Protein AF-A0A812YTR6-F1 (afdb_monomer)

Radius of gyration: 28.52 Å; Cα contacts (8 Å, |Δi|>4): 758; chains: 1; bounding box: 70×71×91 Å

Sequence (539 aa):
MTAQAHQAGKAELQISKEIRHFAQCSLAFTKTEGLKVLSIVESAKVLLREVFASLLAGPQDYQPVLFQYSADTTPVANRKHVSLKAGSFSVRRSGTSTDEFLVQQVFMTTWTDSGQLRHGLTFSDPTPLRHAKKMSSLTAVAMHCPGISISAPQRDRVQIRHQVHDRAVGHRLVGALSGFWSMRGQKPELGATQSEATGSSLYDWHSYVACASHDAHNALKWAHQTLFADTELLEGVYIAVSAIRSSYYTCADALGSWLVQSVQPGLASTLPPEDDLFALWCCLGVEPELARKVAEMRLFWRDGRLLILQEFFHTADFLETVSTCLLALWRFPSFATSRWCTVGASCRALAAGLLSGYDGLLEYMRNKGLLGDYLWNGFKRLTARAVEFVFVVGPTAYLPEGFLAHLLQDARIALQCQKLKGDIDMEYGFLEHLPEQVWALLAERLALSAEALRSKVIAGATVSRAFLEWKVLQVASALPWSLCRGDVRANIQQLSDRRGAPAEPIARKIYHLAKGGVNMVIAEGCDFVRPVFLDELLY

Structure (mmCIF, N/CA/C/O backbone):
data_AF-A0A812YTR6-F1
#
_entry.id   AF-A0A812YTR6-F1
#
loop_
_atom_site.group_PDB
_atom_site.id
_atom_site.type_symbol
_atom_site.label_atom_id
_atom_site.label_alt_id
_atom_site.label_comp_id
_atom_site.label_asym_id
_atom_site.label_entity_id
_atom_site.label_seq_id
_atom_site.pdbx_PDB_ins_code
_atom_site.Cartn_x
_atom_site.Cartn_y
_atom_site.Cartn_z
_atom_site.occupancy
_atom_site.B_iso_or_equiv
_atom_site.auth_seq_id
_atom_site.auth_comp_id
_atom_site.auth_asym_id
_atom_site.auth_atom_id
_atom_site.pdbx_PDB_model_num
ATOM 1 N N . MET A 1 1 ? 46.873 7.714 4.426 1.00 51.62 1 MET A N 1
ATOM 2 C CA . MET A 1 1 ? 45.531 8.312 4.231 1.00 51.62 1 MET A CA 1
ATOM 3 C C . MET A 1 1 ? 45.458 9.581 5.066 1.00 51.62 1 MET A C 1
ATOM 5 O O . MET A 1 1 ? 45.734 9.517 6.255 1.00 51.62 1 MET A O 1
ATOM 9 N N . THR A 1 2 ? 45.231 10.735 4.441 1.00 57.50 2 THR A N 1
ATOM 10 C CA . THR A 1 2 ? 45.374 12.068 5.058 1.00 57.50 2 THR A CA 1
ATOM 11 C C . THR A 1 2 ? 44.152 12.451 5.903 1.00 57.50 2 THR A C 1
ATOM 13 O O . THR A 1 2 ? 43.042 11.991 5.643 1.00 57.50 2 THR A O 1
ATOM 16 N N . ALA A 1 3 ? 44.332 13.327 6.900 1.00 56.41 3 ALA A N 1
ATOM 17 C CA . ALA A 1 3 ? 43.251 13.831 7.760 1.00 56.41 3 ALA A CA 1
ATOM 18 C C . ALA A 1 3 ? 42.068 14.431 6.966 1.00 56.41 3 ALA A C 1
ATOM 20 O O . ALA A 1 3 ? 40.919 14.294 7.378 1.00 56.41 3 ALA A O 1
ATOM 21 N N . GLN A 1 4 ? 42.334 14.995 5.782 1.00 44.41 4 GLN A N 1
ATOM 22 C CA . GLN A 1 4 ? 41.319 15.484 4.842 1.00 44.41 4 GLN A CA 1
ATOM 23 C C . GLN A 1 4 ? 40.407 14.377 4.294 1.00 44.41 4 GLN A C 1
ATOM 25 O O . GLN A 1 4 ? 39.201 14.584 4.208 1.00 44.41 4 GLN A O 1
ATOM 30 N N . ALA A 1 5 ? 40.937 13.188 3.985 1.00 42.56 5 ALA A N 1
ATOM 31 C CA . ALA A 1 5 ? 40.122 12.061 3.524 1.00 42.56 5 ALA A CA 1
ATOM 32 C C . ALA A 1 5 ? 39.193 11.547 4.638 1.00 42.56 5 ALA A C 1
ATOM 34 O O . ALA A 1 5 ? 38.044 11.186 4.390 1.00 42.56 5 ALA A O 1
ATOM 35 N N . HIS A 1 6 ? 39.661 11.580 5.891 1.00 47.47 6 HIS A N 1
ATOM 36 C CA . HIS A 1 6 ? 38.833 11.211 7.038 1.00 47.47 6 HIS A CA 1
ATOM 37 C C . HIS A 1 6 ? 37.725 12.242 7.314 1.00 47.47 6 HIS A C 1
ATOM 39 O O . HIS A 1 6 ? 36.600 11.873 7.658 1.00 47.47 6 HIS A O 1
ATOM 45 N N . GLN A 1 7 ? 38.024 13.530 7.137 1.00 48.81 7 GLN A N 1
ATOM 46 C CA . GLN A 1 7 ? 37.072 14.623 7.324 1.00 48.81 7 GLN A CA 1
ATOM 47 C C . GLN A 1 7 ? 36.015 14.659 6.206 1.00 48.81 7 GLN A C 1
ATOM 49 O O . GLN A 1 7 ? 34.834 14.839 6.499 1.00 48.81 7 GLN A O 1
ATOM 54 N N . ALA A 1 8 ? 36.415 14.380 4.959 1.00 55.00 8 ALA A N 1
ATOM 55 C CA . ALA A 1 8 ? 35.510 14.203 3.824 1.00 55.00 8 ALA A CA 1
ATOM 56 C C . ALA A 1 8 ? 34.553 13.016 4.035 1.00 55.00 8 ALA A C 1
ATOM 58 O O . ALA A 1 8 ? 33.343 13.183 3.911 1.00 55.00 8 ALA A O 1
ATOM 59 N N . GLY A 1 9 ? 35.067 11.861 4.477 1.00 54.12 9 GLY A N 1
ATOM 60 C CA . GLY A 1 9 ? 34.230 10.693 4.773 1.00 54.12 9 GLY A CA 1
ATOM 61 C C . GLY A 1 9 ? 33.219 10.933 5.904 1.00 54.12 9 GLY A C 1
ATOM 62 O O . GLY A 1 9 ? 32.091 10.454 5.837 1.00 54.12 9 GLY A O 1
ATOM 63 N N . LYS A 1 10 ? 33.571 11.724 6.931 1.00 63.47 10 LYS A N 1
ATOM 64 C CA . LYS A 1 10 ? 32.617 12.128 7.986 1.00 63.47 10 LYS A CA 1
ATOM 65 C C . LYS A 1 10 ? 31.527 13.067 7.461 1.00 63.47 10 LYS A C 1
ATOM 67 O O . LYS A 1 10 ? 30.373 12.925 7.860 1.00 63.47 10 LYS A O 1
ATOM 72 N N . ALA A 1 11 ? 31.881 14.008 6.586 1.00 66.06 11 ALA A N 1
ATOM 73 C CA . ALA A 1 11 ? 30.928 14.937 5.982 1.00 66.06 11 ALA A CA 1
ATOM 74 C C . ALA A 1 11 ? 29.935 14.214 5.056 1.00 66.06 11 ALA A C 1
ATOM 76 O O . ALA A 1 11 ? 28.735 14.460 5.137 1.00 66.06 11 ALA A O 1
ATOM 77 N N . GLU A 1 12 ? 30.410 13.264 4.251 1.00 65.25 12 GLU A N 1
ATOM 78 C CA . GLU A 1 12 ? 29.573 12.441 3.370 1.00 65.25 12 GLU A CA 1
ATOM 79 C C . GLU A 1 12 ? 28.560 11.600 4.162 1.00 65.25 12 GLU A C 1
ATOM 81 O O . GLU A 1 12 ? 27.368 11.577 3.849 1.00 65.25 12 GLU A O 1
ATOM 86 N N . LEU A 1 13 ? 29.005 10.979 5.259 1.00 69.19 13 LEU A N 1
ATOM 87 C CA . LEU A 1 13 ? 28.150 10.170 6.128 1.00 69.19 13 LEU A CA 1
ATOM 88 C C . LEU A 1 13 ? 27.081 11.016 6.838 1.00 69.19 13 LEU A C 1
ATOM 90 O O . LEU A 1 13 ? 25.954 10.558 7.036 1.00 69.19 13 LEU A O 1
ATOM 94 N N . GLN A 1 14 ? 27.420 12.256 7.197 1.00 73.94 14 GLN A N 1
ATOM 95 C CA . GLN A 1 14 ? 26.482 13.214 7.778 1.00 73.94 14 GLN A CA 1
ATOM 96 C C . GLN A 1 14 ? 25.450 13.689 6.748 1.00 73.94 14 GLN A C 1
ATOM 98 O O . GLN A 1 14 ? 24.257 13.666 7.040 1.00 73.94 14 GLN A O 1
ATOM 103 N N . ILE A 1 15 ? 25.877 14.051 5.535 1.00 70.06 15 ILE A N 1
ATOM 104 C CA . ILE A 1 15 ? 24.977 14.459 4.445 1.00 70.06 15 ILE A CA 1
ATOM 105 C C . ILE A 1 15 ? 24.033 13.310 4.074 1.00 70.06 15 ILE A C 1
ATOM 107 O O . ILE A 1 15 ? 22.833 13.526 3.946 1.00 70.06 15 ILE A O 1
ATOM 111 N N . SER A 1 16 ? 24.535 12.075 3.982 1.00 72.00 16 SER A N 1
ATOM 112 C CA . SER A 1 16 ? 23.703 10.897 3.707 1.00 72.00 16 SER A CA 1
ATOM 113 C C . SER A 1 16 ? 22.638 10.674 4.787 1.00 72.00 16 SER A C 1
ATOM 115 O O . SER A 1 16 ? 21.476 10.417 4.470 1.00 72.00 16 SER A O 1
ATOM 117 N N . LYS A 1 17 ? 22.996 10.830 6.070 1.00 77.94 17 LYS A N 1
ATOM 118 C CA . LYS A 1 17 ? 22.034 10.763 7.183 1.00 77.94 17 LYS A CA 1
ATOM 119 C C . LYS A 1 17 ? 20.989 11.871 7.108 1.00 77.94 17 LYS A C 1
ATOM 121 O O . LYS A 1 17 ? 19.813 11.596 7.325 1.00 77.94 17 LYS A O 1
ATOM 126 N N . GLU A 1 18 ? 21.401 13.096 6.796 1.00 78.44 18 GLU A N 1
ATOM 127 C CA . GLU A 1 18 ? 20.489 14.234 6.668 1.00 78.44 18 GLU A CA 1
ATOM 128 C C . GLU A 1 18 ? 19.537 14.071 5.483 1.00 78.44 18 GLU A C 1
ATOM 130 O O . GLU A 1 18 ? 18.339 14.274 5.650 1.00 78.44 18 GLU A O 1
ATOM 135 N N . ILE A 1 19 ? 20.026 13.619 4.325 1.00 75.12 19 ILE A N 1
ATOM 136 C CA . ILE A 1 19 ? 19.180 13.302 3.167 1.00 75.12 19 ILE A CA 1
ATOM 137 C C . ILE A 1 19 ? 18.159 12.226 3.543 1.00 75.12 19 ILE A C 1
ATOM 139 O O . ILE A 1 19 ? 16.971 12.425 3.322 1.00 75.12 19 ILE A O 1
ATOM 143 N N . ARG A 1 20 ? 18.582 11.122 4.176 1.00 75.00 20 ARG A N 1
ATOM 144 C CA . ARG A 1 20 ? 17.657 10.056 4.608 1.00 75.00 20 ARG A CA 1
ATOM 145 C C . ARG A 1 20 ? 16.630 10.538 5.626 1.00 75.00 20 ARG A C 1
ATOM 147 O O . ARG A 1 20 ? 15.484 10.108 5.580 1.00 75.00 20 ARG A O 1
ATOM 154 N N . HIS A 1 21 ? 17.033 11.406 6.549 1.00 77.31 21 HIS A N 1
ATOM 155 C CA . HIS A 1 21 ? 16.122 11.993 7.524 1.00 77.31 21 HIS A CA 1
ATOM 156 C C . HIS A 1 21 ? 15.084 12.888 6.838 1.00 77.31 21 HIS A C 1
ATOM 158 O O . HIS A 1 21 ? 13.888 12.708 7.047 1.00 77.31 21 HIS A O 1
ATOM 164 N N . PHE A 1 22 ? 15.527 13.802 5.970 1.00 79.19 22 PHE A N 1
ATOM 165 C CA . PHE A 1 22 ? 14.648 14.751 5.289 1.00 79.19 22 PHE A CA 1
ATOM 166 C C . PHE A 1 22 ? 13.840 14.145 4.130 1.00 79.19 22 PHE A C 1
ATOM 168 O O . PHE A 1 22 ? 12.834 14.728 3.737 1.00 79.19 22 PHE A O 1
ATOM 175 N N . ALA A 1 23 ? 14.221 12.970 3.622 1.00 68.38 23 ALA A N 1
ATOM 176 C CA . ALA A 1 23 ? 13.458 12.209 2.630 1.00 68.38 23 ALA A CA 1
ATOM 177 C C . ALA A 1 23 ? 12.217 11.502 3.217 1.00 68.38 23 ALA A C 1
ATOM 179 O O . ALA A 1 23 ? 11.405 10.949 2.474 1.00 68.38 23 ALA A O 1
ATOM 180 N N . GLN A 1 24 ? 12.035 11.508 4.542 1.00 65.56 24 GLN A N 1
ATOM 181 C CA . GLN A 1 24 ? 10.867 10.899 5.176 1.00 65.56 24 GLN A CA 1
ATOM 182 C C . GLN A 1 24 ? 9.587 11.668 4.821 1.00 65.56 24 GLN A C 1
ATOM 184 O O . GLN A 1 24 ? 9.394 12.811 5.228 1.00 65.56 24 GLN A O 1
ATOM 189 N N . CYS A 1 25 ? 8.663 11.002 4.123 1.00 48.69 25 CYS A N 1
ATOM 190 C CA . CYS A 1 25 ? 7.408 11.592 3.639 1.00 48.69 25 CYS A CA 1
ATOM 191 C C . CYS A 1 25 ? 6.494 12.161 4.746 1.00 48.69 25 CYS A C 1
ATOM 193 O O . CYS A 1 25 ? 5.594 12.946 4.453 1.00 48.69 25 CYS A O 1
ATOM 195 N N . SER A 1 26 ? 6.688 11.757 6.005 1.00 55.19 26 SER A N 1
ATOM 196 C CA . SER A 1 26 ? 5.909 12.206 7.167 1.00 55.19 26 SER A CA 1
ATOM 197 C C . SER A 1 26 ? 6.551 13.356 7.947 1.00 55.19 26 SER A C 1
ATOM 199 O O . SER A 1 26 ? 5.956 13.828 8.916 1.00 55.19 26 SER A O 1
ATOM 201 N N . LEU A 1 27 ? 7.764 13.782 7.585 1.00 63.47 27 LEU A N 1
ATOM 202 C CA . LEU A 1 27 ? 8.503 14.781 8.348 1.00 63.47 27 LEU A CA 1
ATOM 203 C C . LEU A 1 27 ? 7.972 16.191 8.046 1.00 63.47 27 LEU A C 1
ATOM 205 O O . LEU A 1 27 ? 7.959 16.640 6.901 1.00 63.47 27 LEU A O 1
ATOM 209 N N . ALA A 1 28 ? 7.524 16.898 9.083 1.00 69.75 28 ALA A N 1
ATOM 210 C CA . ALA A 1 28 ? 7.127 18.298 8.983 1.00 69.75 28 ALA A CA 1
ATOM 211 C C . ALA A 1 28 ? 8.323 19.194 9.316 1.00 69.75 28 ALA A C 1
ATOM 213 O O . ALA A 1 28 ? 8.897 19.082 10.395 1.00 69.75 28 ALA A O 1
ATOM 214 N N . PHE A 1 29 ? 8.675 20.100 8.406 1.00 73.69 29 PHE A N 1
ATOM 215 C CA . PHE A 1 29 ? 9.809 20.998 8.602 1.00 73.69 29 PHE A CA 1
ATOM 216 C C . PHE A 1 29 ? 9.401 22.268 9.350 1.00 73.69 29 PHE A C 1
ATOM 218 O O . PHE A 1 29 ? 8.418 22.935 9.009 1.00 73.69 29 PHE A O 1
ATOM 225 N N . THR A 1 30 ? 10.218 22.678 10.314 1.00 83.56 30 THR A N 1
ATOM 226 C CA . THR A 1 30 ? 10.271 24.074 10.749 1.00 83.56 30 THR A CA 1
ATOM 227 C C . THR A 1 30 ? 10.773 24.964 9.608 1.00 83.56 30 THR A C 1
ATOM 229 O O . THR A 1 30 ? 11.372 24.505 8.634 1.00 83.56 30 THR A O 1
ATOM 232 N N . LYS A 1 31 ? 10.584 26.285 9.726 1.00 80.12 31 LYS A N 1
ATOM 233 C CA . LYS A 1 31 ? 11.092 27.242 8.727 1.00 80.12 31 LYS A CA 1
ATOM 234 C C . LYS A 1 31 ? 12.609 27.114 8.518 1.00 80.12 31 LYS A C 1
ATOM 236 O O . LYS A 1 31 ? 13.081 27.209 7.389 1.00 80.12 31 LYS A O 1
ATOM 241 N N . THR A 1 32 ? 13.360 26.904 9.598 1.00 85.75 32 THR A N 1
ATOM 242 C CA . THR A 1 32 ? 14.823 26.772 9.563 1.00 85.75 32 THR A CA 1
ATOM 243 C C . THR A 1 32 ? 15.249 25.471 8.889 1.00 85.75 32 THR A C 1
ATOM 245 O O . THR A 1 32 ? 16.129 25.491 8.030 1.00 85.75 32 THR A O 1
ATOM 248 N N . GLU A 1 33 ? 14.591 24.355 9.212 1.00 85.56 33 GLU A N 1
ATOM 249 C CA . GLU A 1 33 ? 14.829 23.073 8.538 1.00 85.56 33 GLU A CA 1
ATOM 250 C C . GLU A 1 33 ? 14.473 23.155 7.056 1.00 85.56 33 GLU A C 1
ATOM 252 O O . GLU A 1 33 ? 15.251 22.698 6.229 1.00 85.56 33 GLU A O 1
ATOM 257 N N . GLY A 1 34 ? 13.375 23.827 6.700 1.00 83.69 34 GLY A N 1
ATOM 258 C CA . GLY A 1 34 ? 12.991 24.038 5.305 1.00 83.69 34 GLY A CA 1
ATOM 259 C C . GLY A 1 34 ? 14.062 24.773 4.491 1.00 83.69 34 GLY A C 1
ATOM 260 O O . GLY A 1 34 ? 14.358 24.376 3.367 1.00 83.69 34 GLY A O 1
ATOM 261 N N . LEU A 1 35 ? 14.700 25.804 5.061 1.00 85.69 35 LEU A N 1
ATOM 262 C CA . LEU A 1 35 ? 15.818 26.501 4.408 1.00 85.69 35 LEU A CA 1
ATOM 263 C C . LEU A 1 35 ? 17.054 25.604 4.261 1.00 85.69 35 LEU A C 1
ATOM 265 O O . LEU A 1 35 ? 17.721 25.641 3.226 1.00 85.69 35 LEU A O 1
ATOM 269 N N . LYS A 1 36 ? 17.348 24.780 5.274 1.00 85.81 36 LYS A N 1
ATOM 270 C CA . LYS A 1 36 ? 18.452 23.813 5.224 1.00 85.81 36 LYS A CA 1
ATOM 271 C C . LYS A 1 36 ? 18.214 22.755 4.144 1.00 85.81 36 LYS A C 1
ATOM 273 O O . LYS A 1 36 ? 19.096 22.524 3.321 1.00 85.81 36 LYS A O 1
ATOM 278 N N . VAL A 1 37 ? 17.018 22.167 4.105 1.00 84.44 37 VAL A N 1
ATOM 279 C CA . VAL A 1 37 ? 16.601 21.199 3.080 1.00 84.44 37 VAL A CA 1
ATOM 280 C C . VAL A 1 37 ? 16.713 21.815 1.692 1.00 84.44 37 VAL A C 1
ATOM 282 O O . VAL A 1 37 ? 17.294 21.196 0.808 1.00 84.44 37 VAL A O 1
ATOM 285 N N . LEU A 1 38 ? 16.240 23.052 1.507 1.00 85.12 38 LEU A N 1
ATOM 286 C CA . LEU A 1 38 ? 16.351 23.749 0.227 1.00 85.12 38 LEU A CA 1
ATOM 287 C C . LEU A 1 38 ? 17.812 23.872 -0.227 1.00 85.12 38 LEU A C 1
ATOM 289 O O . LEU A 1 38 ? 18.125 23.552 -1.367 1.00 85.12 38 LEU A O 1
ATOM 293 N N . SER A 1 39 ? 18.721 24.272 0.668 1.00 85.88 39 SER A N 1
ATOM 294 C CA . SER A 1 39 ? 20.151 24.371 0.348 1.00 85.88 39 SER A CA 1
ATOM 295 C C . SER A 1 39 ? 20.769 23.021 -0.039 1.00 85.88 39 SER A C 1
ATOM 297 O O . SER A 1 39 ? 21.543 22.961 -1.000 1.00 85.88 39 SER A O 1
ATOM 299 N N . ILE A 1 40 ? 20.410 21.941 0.665 1.00 84.31 40 ILE A N 1
ATOM 300 C CA . ILE A 1 40 ? 20.857 20.576 0.345 1.00 84.31 40 ILE A CA 1
ATOM 301 C C . ILE A 1 40 ? 20.329 20.155 -1.030 1.00 84.31 40 ILE A C 1
ATOM 303 O O . ILE A 1 40 ? 21.099 19.675 -1.858 1.00 84.31 40 ILE A O 1
ATOM 307 N N . VAL A 1 41 ? 19.038 20.373 -1.295 1.00 83.75 41 VAL A N 1
ATOM 308 C CA . VAL A 1 41 ? 18.381 20.010 -2.557 1.00 83.75 41 VAL A CA 1
ATOM 309 C C . VAL A 1 41 ? 18.985 20.767 -3.739 1.00 83.75 41 VAL A C 1
ATOM 311 O O . VAL A 1 41 ? 19.293 20.143 -4.751 1.00 83.75 41 VAL A O 1
ATOM 314 N N . GLU A 1 42 ? 19.208 22.079 -3.627 1.00 87.00 42 GLU A N 1
ATOM 315 C CA . GLU A 1 42 ? 19.834 22.860 -4.704 1.00 87.00 42 GLU A CA 1
ATOM 316 C C . GLU A 1 42 ? 21.275 22.412 -4.980 1.00 87.00 42 GLU A C 1
ATOM 318 O O . GLU A 1 42 ? 21.665 22.254 -6.136 1.00 87.00 42 GLU A O 1
ATOM 323 N N . SER A 1 43 ? 22.046 22.107 -3.933 1.00 84.81 43 SER A N 1
ATOM 324 C CA . SER A 1 43 ? 23.408 21.575 -4.090 1.00 84.81 43 SER A CA 1
ATOM 325 C C . SER A 1 43 ? 23.400 20.194 -4.756 1.00 84.81 43 SER A C 1
ATOM 327 O O . SER A 1 43 ? 24.186 19.930 -5.666 1.00 84.81 43 SER A O 1
ATOM 329 N N . ALA A 1 44 ? 22.468 19.323 -4.353 1.00 83.44 44 ALA A N 1
ATOM 330 C CA . ALA A 1 44 ? 22.292 18.003 -4.946 1.00 83.44 44 ALA A CA 1
ATOM 331 C C . ALA A 1 44 ? 21.881 18.092 -6.424 1.00 83.44 44 ALA A C 1
ATOM 333 O O . ALA A 1 44 ? 22.430 17.365 -7.246 1.00 83.44 44 ALA A O 1
ATOM 334 N N . LYS A 1 45 ? 20.979 19.014 -6.792 1.00 84.75 45 LYS A N 1
ATOM 335 C CA . LYS A 1 45 ? 20.590 19.257 -8.193 1.00 84.75 45 LYS A CA 1
ATOM 336 C C . LYS A 1 45 ? 21.788 19.613 -9.067 1.00 84.75 45 LYS A C 1
ATOM 338 O O . LYS A 1 45 ? 21.887 19.098 -10.179 1.00 84.75 45 LYS A O 1
ATOM 343 N N . VAL A 1 46 ? 22.677 20.488 -8.589 1.00 85.69 46 VAL A N 1
ATOM 344 C CA . VAL A 1 46 ? 23.887 20.881 -9.330 1.00 85.69 46 VAL A CA 1
ATOM 345 C C . VAL A 1 46 ? 24.788 19.670 -9.549 1.00 85.69 46 VAL A C 1
ATOM 347 O O . VAL A 1 46 ? 25.085 19.351 -10.698 1.00 85.69 46 VAL A O 1
ATOM 350 N N . LEU A 1 47 ? 25.123 18.937 -8.482 1.00 85.06 47 LEU A N 1
ATOM 351 C CA . LEU A 1 47 ? 25.952 17.732 -8.569 1.00 85.06 47 LEU A CA 1
ATOM 352 C C . LEU A 1 47 ? 25.358 16.698 -9.536 1.00 85.06 47 LEU A 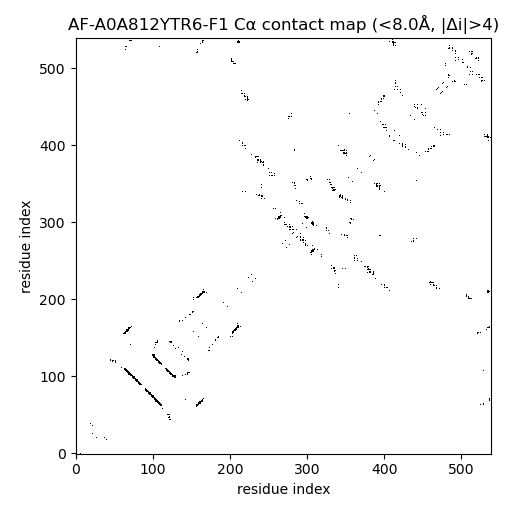C 1
ATOM 354 O O . LEU A 1 47 ? 26.053 16.170 -10.400 1.00 85.06 47 LEU A O 1
ATOM 358 N N . LEU A 1 48 ? 24.060 16.425 -9.415 1.00 86.00 48 LEU A N 1
ATOM 359 C CA . LEU A 1 48 ? 23.352 15.475 -10.267 1.00 86.00 48 LEU A CA 1
ATOM 360 C C . LEU A 1 48 ? 23.373 15.902 -11.740 1.00 86.00 48 LEU A C 1
ATOM 362 O O . LEU A 1 48 ? 23.632 15.075 -12.614 1.00 86.00 48 LEU A O 1
ATOM 366 N N . ARG A 1 49 ? 23.182 17.196 -12.031 1.00 84.06 49 ARG A N 1
ATOM 367 C CA . ARG A 1 49 ? 23.299 17.747 -13.392 1.00 84.06 49 ARG A CA 1
ATOM 368 C C . ARG A 1 49 ? 24.720 17.648 -13.938 1.00 84.06 49 ARG A C 1
ATOM 370 O O . ARG A 1 49 ? 24.870 17.301 -15.104 1.00 84.06 49 ARG A O 1
ATOM 377 N N . GLU A 1 50 ? 25.742 17.918 -13.131 1.00 84.69 50 GLU A N 1
ATOM 378 C CA . GLU A 1 50 ? 27.146 17.797 -13.542 1.00 84.69 50 GLU A CA 1
ATOM 379 C C . GLU A 1 50 ? 27.528 16.344 -13.831 1.00 84.69 50 GLU A C 1
ATOM 381 O O . GLU A 1 50 ? 28.111 16.056 -14.877 1.00 84.69 50 GLU A O 1
ATOM 386 N N . VAL A 1 51 ? 27.135 15.408 -12.958 1.00 83.88 51 VAL A N 1
ATOM 387 C CA . VAL A 1 51 ? 27.325 13.972 -13.192 1.00 83.88 51 VAL A CA 1
ATOM 388 C C . VAL A 1 51 ? 26.619 13.569 -14.481 1.00 83.88 51 VAL A C 1
ATOM 390 O O . VAL A 1 51 ? 27.262 12.999 -15.359 1.00 83.88 51 VAL A O 1
ATOM 393 N N . PHE A 1 52 ? 25.343 13.924 -14.641 1.00 83.38 52 PHE A N 1
ATOM 394 C CA . PHE A 1 52 ? 24.573 13.615 -15.843 1.00 83.38 52 PHE A CA 1
ATOM 395 C C . PHE A 1 52 ? 25.221 14.195 -17.110 1.00 83.38 52 PHE A C 1
ATOM 397 O O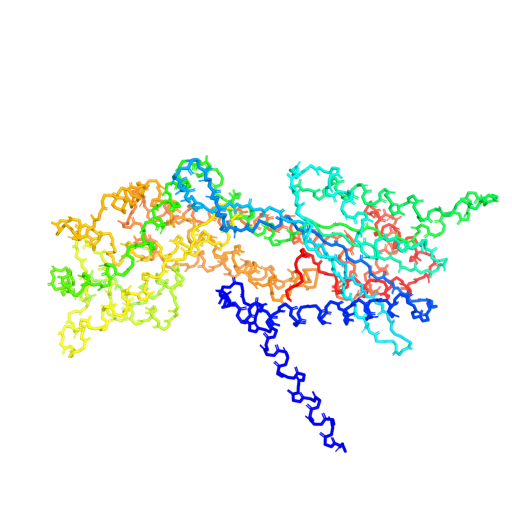 . PHE A 1 52 ? 25.401 13.476 -18.088 1.00 83.38 52 PHE A O 1
ATOM 404 N N . ALA A 1 53 ? 25.650 15.460 -17.090 1.00 80.44 53 ALA A N 1
ATOM 405 C CA . ALA A 1 53 ? 26.343 16.097 -18.208 1.00 80.44 53 ALA A CA 1
ATOM 406 C C . ALA A 1 53 ? 27.686 15.420 -18.524 1.00 80.44 53 ALA A C 1
ATOM 408 O O . ALA A 1 53 ? 28.009 15.225 -19.694 1.00 80.44 53 ALA A O 1
ATOM 409 N N . SER A 1 54 ? 28.443 14.999 -17.505 1.00 79.38 54 SER A N 1
ATOM 410 C CA . SER A 1 54 ? 29.710 14.282 -17.698 1.00 79.38 54 SER A CA 1
ATOM 411 C C . SER A 1 54 ? 29.521 12.933 -18.397 1.00 79.38 54 SER A C 1
ATOM 413 O O . SER A 1 54 ? 30.364 12.532 -19.191 1.00 79.38 54 SER A O 1
ATOM 415 N N . LEU A 1 55 ? 28.398 12.254 -18.146 1.00 76.75 55 LEU A N 1
ATOM 416 C CA . LEU A 1 55 ? 28.050 11.002 -18.820 1.00 76.75 55 LEU A CA 1
ATOM 417 C C . LEU A 1 55 ? 27.652 11.231 -20.281 1.00 76.75 55 LEU A C 1
ATOM 419 O O . LEU A 1 55 ? 27.953 10.398 -21.126 1.00 76.75 55 LEU A O 1
ATOM 423 N N . LEU A 1 56 ? 27.032 12.373 -20.595 1.00 72.38 56 LEU A N 1
ATOM 424 C CA . LEU A 1 56 ? 26.754 12.759 -21.983 1.00 72.38 56 LEU A CA 1
ATOM 425 C C . LEU A 1 56 ? 28.026 13.110 -22.765 1.00 72.38 56 LEU A C 1
ATOM 427 O O . LEU A 1 56 ? 28.081 12.898 -23.977 1.00 72.38 56 LEU A O 1
ATOM 431 N N . ALA A 1 57 ? 29.022 13.667 -22.075 1.00 69.44 57 ALA A N 1
ATOM 432 C CA . ALA A 1 57 ? 30.269 14.153 -22.658 1.00 69.44 57 ALA A CA 1
ATOM 433 C C . ALA A 1 57 ? 31.412 13.116 -22.688 1.00 69.44 57 ALA A C 1
ATOM 435 O O . ALA A 1 57 ? 32.461 13.414 -23.255 1.00 69.44 57 ALA A O 1
ATOM 436 N N . GLY A 1 58 ? 31.246 11.941 -22.065 1.00 62.38 58 GLY A N 1
ATOM 437 C CA . GLY A 1 58 ? 32.283 10.902 -21.983 1.00 62.38 58 GLY A CA 1
ATOM 438 C C . GLY A 1 58 ? 32.677 10.298 -23.343 1.00 62.38 58 GLY A C 1
ATOM 439 O O . GLY A 1 58 ? 31.955 10.504 -24.324 1.00 62.38 58 GLY A O 1
ATOM 440 N N . PRO A 1 59 ? 33.810 9.564 -23.429 1.00 52.00 59 PRO A N 1
ATOM 441 C CA . PRO A 1 59 ? 34.243 8.893 -24.653 1.00 52.00 59 PRO A CA 1
ATOM 442 C C . PRO A 1 59 ? 33.135 7.972 -25.138 1.00 52.00 59 PRO A C 1
ATOM 444 O O . PRO A 1 59 ? 32.656 7.106 -24.414 1.00 52.00 59 PRO A O 1
ATOM 447 N N . GLN A 1 60 ? 32.656 8.236 -26.345 1.00 53.38 60 GLN A N 1
ATOM 448 C CA . GLN A 1 60 ? 31.377 7.693 -26.761 1.00 53.38 60 GLN A CA 1
ATOM 449 C C . GLN A 1 60 ? 31.490 6.305 -27.403 1.00 53.38 60 GLN A C 1
ATOM 451 O O . GLN A 1 60 ? 30.469 5.679 -27.660 1.00 53.38 60 GLN A O 1
ATOM 456 N N . ASP A 1 61 ? 32.687 5.800 -27.678 1.00 53.16 61 ASP A N 1
ATOM 457 C CA . ASP A 1 61 ? 32.869 4.693 -28.610 1.00 53.16 61 ASP A CA 1
ATOM 458 C C . ASP A 1 61 ? 32.361 3.329 -28.082 1.00 53.16 61 ASP A C 1
ATOM 460 O O . ASP A 1 61 ? 32.779 2.825 -27.046 1.00 53.16 61 ASP A O 1
ATOM 464 N N . TYR A 1 62 ? 31.449 2.728 -28.861 1.00 54.62 62 TYR A N 1
ATOM 465 C CA . TYR A 1 62 ? 30.938 1.344 -28.806 1.00 54.62 62 TYR A CA 1
ATOM 466 C C . TYR A 1 62 ? 30.055 0.885 -27.625 1.00 54.62 62 TYR A C 1
ATOM 468 O O . TYR A 1 62 ? 29.586 -0.250 -27.659 1.00 54.62 62 TYR A O 1
ATOM 476 N N . GLN A 1 63 ? 29.742 1.720 -26.630 1.00 63.94 63 GLN A N 1
ATOM 477 C CA . GLN A 1 63 ? 29.008 1.264 -25.433 1.00 63.94 63 GLN A CA 1
ATOM 478 C C . GLN A 1 63 ? 27.479 1.526 -25.491 1.00 63.94 63 GLN A C 1
ATOM 480 O O . GLN A 1 63 ? 27.059 2.597 -25.946 1.00 63.94 63 GLN A O 1
ATOM 485 N N . PRO A 1 64 ? 26.621 0.580 -25.037 1.00 68.38 64 PRO A N 1
ATOM 486 C CA . PRO A 1 64 ? 25.180 0.805 -24.902 1.00 68.38 64 PRO A CA 1
ATOM 487 C C . PRO A 1 64 ? 24.833 1.945 -23.939 1.00 68.38 64 PRO A C 1
ATOM 489 O O . PRO A 1 64 ? 25.517 2.153 -22.937 1.00 68.38 64 PRO A O 1
ATOM 492 N N . VAL A 1 65 ? 23.724 2.640 -24.211 1.00 76.88 65 VAL A N 1
ATOM 493 C CA . VAL A 1 65 ? 23.212 3.713 -23.343 1.00 76.88 65 VAL A CA 1
ATOM 494 C C . VAL A 1 65 ? 21.725 3.513 -23.069 1.00 76.88 65 VAL A C 1
ATOM 496 O O . VAL A 1 65 ? 20.934 3.332 -23.995 1.00 76.88 65 VAL A O 1
ATOM 499 N N . LEU A 1 66 ? 21.337 3.591 -21.796 1.00 81.56 66 LEU A N 1
ATOM 500 C CA . LEU A 1 66 ? 19.949 3.567 -21.335 1.00 81.56 66 LEU A CA 1
ATOM 501 C C . LEU A 1 66 ? 19.546 4.973 -20.913 1.00 81.56 66 LEU A C 1
ATOM 503 O O . LEU A 1 66 ? 20.204 5.573 -20.071 1.00 81.56 66 LEU A O 1
ATOM 507 N N . PHE A 1 67 ? 18.424 5.438 -21.444 1.00 84.00 67 PHE A N 1
ATOM 508 C CA . PHE A 1 67 ? 17.702 6.631 -21.039 1.00 84.00 67 PHE A CA 1
ATOM 509 C C . PHE A 1 67 ? 16.324 6.225 -20.553 1.00 84.00 67 PHE A C 1
ATOM 511 O O . PHE A 1 67 ? 15.493 5.791 -21.344 1.00 84.00 67 PHE A O 1
ATOM 518 N N . GLN A 1 68 ? 16.063 6.393 -19.269 1.00 86.25 68 GLN A N 1
ATOM 519 C CA . GLN A 1 68 ? 14.757 6.191 -18.676 1.00 86.25 68 GLN A CA 1
ATOM 520 C C . GLN A 1 68 ? 14.141 7.539 -18.318 1.00 86.25 68 GLN A C 1
ATOM 522 O O . GLN A 1 68 ? 14.732 8.321 -17.580 1.00 86.25 68 GLN A O 1
ATOM 527 N N . TYR A 1 69 ? 12.943 7.796 -18.827 1.00 86.88 69 TYR A N 1
ATOM 528 C CA . TYR A 1 69 ? 12.142 8.963 -18.487 1.00 86.88 69 TYR A CA 1
ATOM 529 C C . TYR A 1 69 ? 10.912 8.545 -17.683 1.00 86.88 69 TYR A C 1
ATOM 531 O O . TYR A 1 69 ? 10.185 7.636 -18.090 1.00 86.88 69 TYR A O 1
ATOM 539 N N . SER A 1 70 ? 10.651 9.244 -16.583 1.00 85.00 70 SER A N 1
ATOM 540 C CA . SER A 1 70 ? 9.387 9.136 -15.860 1.00 85.00 70 SER A CA 1
ATOM 541 C C . SER A 1 70 ? 8.878 10.506 -15.435 1.00 85.00 70 SER A C 1
ATOM 543 O O . SER A 1 70 ? 9.645 11.462 -15.253 1.00 85.00 70 SER A O 1
ATOM 545 N N . ALA A 1 71 ? 7.558 10.613 -15.314 1.00 82.75 71 ALA A N 1
ATOM 546 C CA . ALA A 1 71 ? 6.911 11.813 -14.825 1.00 82.75 71 ALA A CA 1
ATOM 547 C C . ALA A 1 71 ? 5.629 11.474 -14.071 1.00 82.75 71 ALA A C 1
ATOM 549 O O . ALA A 1 71 ? 4.811 10.716 -14.576 1.00 82.75 71 ALA A O 1
ATOM 550 N N . ASP A 1 72 ? 5.432 12.108 -12.919 1.00 80.44 72 ASP A N 1
ATOM 551 C CA . ASP A 1 72 ? 4.231 11.953 -12.101 1.00 80.44 72 ASP A CA 1
ATOM 552 C C . ASP A 1 72 ? 3.535 13.302 -11.880 1.00 80.44 72 ASP A C 1
ATOM 554 O O . ASP A 1 72 ? 4.167 14.356 -11.744 1.00 80.44 72 ASP A O 1
ATOM 558 N N . THR A 1 73 ? 2.204 13.266 -11.836 1.00 80.69 73 THR A N 1
ATOM 559 C CA . THR A 1 73 ? 1.392 14.421 -11.453 1.00 80.69 73 THR A CA 1
ATOM 560 C C . THR A 1 73 ? 1.115 14.396 -9.957 1.00 80.69 73 THR A C 1
ATOM 562 O O . THR A 1 73 ? 0.112 13.849 -9.498 1.00 80.69 73 THR A O 1
ATOM 565 N N . THR A 1 74 ? 1.974 15.052 -9.191 1.00 79.25 74 THR A N 1
ATOM 566 C CA . THR A 1 74 ? 1.926 15.023 -7.735 1.00 79.25 74 THR A CA 1
ATOM 567 C C . THR A 1 74 ? 1.049 16.160 -7.182 1.00 79.25 74 THR A C 1
ATOM 569 O O . THR A 1 74 ? 1.359 17.343 -7.376 1.00 79.25 74 THR A O 1
ATOM 572 N N . PRO A 1 75 ? -0.055 15.853 -6.471 1.00 76.94 75 PRO A N 1
ATOM 573 C CA . PRO A 1 75 ? -0.843 16.860 -5.769 1.00 76.94 75 PRO A CA 1
ATOM 574 C C . PRO A 1 75 ? -0.140 17.298 -4.478 1.00 76.94 75 PRO A C 1
ATOM 576 O O . PRO A 1 75 ? 0.223 16.465 -3.646 1.00 76.94 75 PRO A O 1
ATOM 579 N N . VAL A 1 76 ? -0.013 18.608 -4.270 1.00 77.31 76 VAL A N 1
ATOM 580 C CA . VAL A 1 76 ? 0.550 19.199 -3.050 1.00 77.31 76 VAL A CA 1
ATOM 581 C C . VAL A 1 76 ? -0.521 20.028 -2.351 1.00 77.31 76 VAL A C 1
ATOM 583 O O . VAL A 1 76 ? -1.090 20.960 -2.922 1.00 77.31 76 VAL A O 1
ATOM 586 N N . ALA A 1 77 ? -0.809 19.684 -1.096 1.00 73.44 77 ALA A N 1
ATOM 587 C CA . ALA A 1 77 ? -1.724 20.450 -0.263 1.00 73.44 77 ALA A CA 1
ATOM 588 C C . ALA A 1 77 ? -1.029 21.722 0.240 1.00 73.44 77 ALA A C 1
ATOM 590 O O . ALA A 1 77 ? -0.074 21.666 1.008 1.00 73.44 77 ALA A O 1
ATOM 591 N N . ASN A 1 78 ? -1.549 22.875 -0.164 1.00 71.19 78 ASN A N 1
ATOM 592 C CA . ASN A 1 78 ? -1.047 24.189 0.209 1.00 71.19 78 ASN A CA 1
ATOM 593 C C . ASN A 1 78 ? -2.051 24.918 1.097 1.00 71.19 78 ASN A C 1
ATOM 595 O O . ASN A 1 78 ? -3.256 24.924 0.838 1.00 71.19 78 ASN A O 1
ATOM 599 N N . ARG A 1 79 ? -1.554 25.605 2.130 1.00 76.44 79 ARG A N 1
ATOM 600 C CA . ARG A 1 79 ? -2.375 26.515 2.931 1.00 76.44 79 ARG A CA 1
ATOM 601 C C . ARG A 1 79 ? -2.423 27.874 2.239 1.00 76.44 79 ARG A C 1
ATOM 603 O O . ARG A 1 79 ? -1.431 28.599 2.212 1.00 76.44 79 ARG A O 1
ATOM 610 N N . LYS A 1 80 ? -3.575 28.233 1.677 1.00 76.94 80 LYS A N 1
ATOM 611 C CA . LYS A 1 80 ? -3.798 29.545 1.062 1.00 76.94 80 LYS A CA 1
ATOM 612 C C . LYS A 1 80 ? -4.369 30.505 2.094 1.00 76.94 80 LYS A C 1
ATOM 614 O O . LYS A 1 80 ? -5.380 30.225 2.736 1.00 76.94 80 LYS A O 1
ATOM 619 N N . HIS A 1 81 ? -3.718 31.655 2.232 1.00 81.06 81 HIS A N 1
ATOM 620 C CA . HIS A 1 81 ? -4.213 32.782 3.009 1.00 81.06 81 HIS A CA 1
ATOM 621 C C . HIS A 1 81 ? -4.669 33.868 2.041 1.00 81.06 81 HIS A C 1
ATOM 623 O O . HIS A 1 81 ? -3.856 34.440 1.323 1.00 81.06 81 HIS A O 1
ATOM 629 N N . VAL A 1 82 ? -5.968 34.146 2.030 1.00 81.44 82 VAL A N 1
ATOM 630 C CA . VAL A 1 82 ? -6.553 35.243 1.262 1.00 81.44 82 VAL A CA 1
ATOM 631 C C . VAL A 1 82 ? -6.914 36.343 2.246 1.00 81.44 82 VAL A C 1
ATOM 633 O O . VAL A 1 82 ? -7.764 36.152 3.115 1.00 81.44 82 VAL A O 1
ATOM 636 N N . SER A 1 83 ? -6.250 37.485 2.121 1.00 85.44 83 SER A N 1
ATOM 637 C CA . SER A 1 83 ? -6.583 38.692 2.871 1.00 85.44 83 SER A CA 1
ATOM 638 C C . SER A 1 83 ? -7.235 39.680 1.916 1.00 85.44 83 SER A C 1
ATOM 640 O O . SER A 1 83 ? -6.599 40.134 0.969 1.00 85.44 83 SER A O 1
ATOM 642 N N . LEU A 1 84 ? -8.500 40.002 2.161 1.00 86.62 84 LEU A N 1
ATOM 643 C CA . LEU A 1 84 ? -9.235 41.038 1.445 1.00 86.62 84 LEU A CA 1
ATOM 644 C C . LEU A 1 84 ? -9.437 42.222 2.382 1.00 86.62 84 LEU A C 1
ATOM 646 O O . LEU A 1 84 ? -9.958 42.068 3.488 1.00 86.62 84 LEU A O 1
ATOM 650 N N . LYS A 1 85 ? -9.014 43.402 1.934 1.00 84.62 85 LYS A N 1
ATOM 651 C CA . LYS A 1 85 ? -9.223 44.661 2.646 1.00 84.62 85 LYS A CA 1
ATOM 652 C C . LYS A 1 85 ? -10.345 45.420 1.942 1.00 84.62 85 LYS A C 1
ATOM 654 O O . LYS A 1 85 ? -10.212 45.742 0.765 1.00 84.62 85 LYS A O 1
ATOM 659 N N . ALA A 1 86 ? -11.443 45.666 2.646 1.00 78.06 86 ALA A N 1
ATOM 660 C CA . ALA A 1 86 ? -12.602 46.397 2.143 1.00 78.06 86 ALA A CA 1
ATOM 661 C C . ALA A 1 86 ? -12.893 47.562 3.100 1.00 78.06 86 ALA A C 1
ATOM 663 O O . ALA A 1 86 ? -13.478 47.377 4.168 1.00 78.06 86 ALA A O 1
ATOM 664 N N . GLY A 1 87 ? -12.419 48.761 2.745 1.00 83.62 87 GLY A N 1
ATOM 665 C CA . GLY A 1 87 ? -12.487 49.936 3.618 1.00 83.62 87 GLY A CA 1
ATOM 666 C C . GLY A 1 87 ? -11.694 49.740 4.917 1.00 83.62 87 GLY A C 1
ATOM 667 O O . GLY A 1 87 ? -10.498 49.442 4.882 1.00 83.62 87 GLY A O 1
ATOM 668 N N . SER A 1 88 ? -12.363 49.897 6.064 1.00 85.31 88 SER A N 1
ATOM 669 C CA . SER A 1 88 ? -11.795 49.693 7.407 1.00 85.31 88 SER A CA 1
ATOM 670 C C . SER A 1 88 ? -11.727 48.223 7.843 1.00 85.31 88 SER A C 1
ATOM 672 O O . SER A 1 88 ? -11.069 47.916 8.836 1.00 85.31 88 SER A O 1
ATOM 674 N N . PHE A 1 89 ? -12.364 47.302 7.114 1.00 68.94 89 PHE A N 1
ATOM 675 C CA . PHE A 1 89 ? -12.407 45.887 7.474 1.00 68.94 89 PHE A CA 1
ATOM 676 C C . PHE A 1 89 ? -11.343 45.084 6.719 1.00 68.94 89 PHE A C 1
ATOM 678 O O . PHE A 1 89 ? -11.143 45.240 5.512 1.00 68.94 89 PHE A O 1
ATOM 685 N N . SER A 1 90 ? -10.673 44.181 7.436 1.00 82.38 90 SER A N 1
ATOM 686 C CA . SER A 1 90 ? -9.761 43.190 6.865 1.00 82.38 90 SER A CA 1
ATOM 687 C C . SER A 1 90 ? -10.319 41.799 7.129 1.00 82.38 90 SER A C 1
ATOM 689 O O . SER A 1 90 ? -10.351 41.345 8.270 1.00 82.38 90 SER A O 1
ATOM 691 N N . VAL A 1 91 ? -10.726 41.104 6.071 1.00 84.00 91 VAL A N 1
ATOM 692 C CA . VAL A 1 91 ? -11.162 39.710 6.147 1.00 84.00 91 VAL A CA 1
ATOM 693 C C . VAL A 1 91 ? -9.992 38.829 5.744 1.00 84.00 91 VAL A C 1
ATOM 695 O O . VAL A 1 91 ? -9.556 38.843 4.594 1.00 84.00 91 VAL A O 1
ATOM 698 N N . ARG A 1 92 ? -9.490 38.036 6.693 1.00 83.31 92 ARG A N 1
ATOM 699 C CA . ARG A 1 92 ? -8.501 36.992 6.422 1.00 83.31 92 ARG A CA 1
ATOM 700 C C . ARG A 1 92 ? -9.207 35.647 6.393 1.00 83.31 92 ARG A C 1
ATOM 702 O O . ARG A 1 92 ? -9.725 35.198 7.409 1.00 83.31 92 ARG A O 1
ATOM 709 N N . ARG A 1 93 ? -9.207 34.993 5.237 1.00 80.12 93 ARG A N 1
ATOM 710 C CA . ARG A 1 93 ? -9.610 33.593 5.107 1.00 80.12 93 ARG A CA 1
ATOM 711 C C . ARG A 1 93 ? -8.368 32.741 4.928 1.00 80.12 93 ARG A C 1
ATOM 713 O O . ARG A 1 93 ? -7.460 33.095 4.180 1.00 80.12 93 ARG A O 1
ATOM 720 N N . SER A 1 94 ? -8.323 31.618 5.625 1.00 81.75 94 SER A N 1
ATOM 721 C CA . SER A 1 94 ? -7.337 30.574 5.380 1.00 81.75 94 SER A CA 1
ATOM 722 C C . SER A 1 94 ? -8.064 29.314 4.963 1.00 81.75 94 SER A C 1
ATOM 724 O O . SER A 1 94 ? -9.025 28.928 5.623 1.00 81.75 94 SER A O 1
ATOM 726 N N . GLY A 1 95 ? -7.593 28.674 3.906 1.00 75.88 95 GLY A N 1
ATOM 727 C CA . GLY A 1 95 ? -8.091 27.381 3.466 1.00 75.88 95 GLY A CA 1
ATOM 728 C C . GLY A 1 95 ? -6.945 26.508 2.990 1.00 75.88 95 GLY A C 1
ATOM 729 O O . GLY A 1 95 ? -5.832 26.988 2.765 1.00 75.88 95 GLY A O 1
ATOM 730 N N . THR A 1 96 ? -7.225 25.225 2.833 1.00 75.12 96 THR A N 1
ATOM 731 C CA . THR A 1 96 ? -6.323 24.302 2.151 1.00 75.12 96 THR A CA 1
ATOM 732 C C . THR A 1 96 ? -6.750 24.231 0.692 1.00 75.12 96 THR A C 1
ATOM 734 O O . THR A 1 96 ? -7.937 24.119 0.397 1.00 75.12 96 THR A O 1
ATOM 737 N N . SER A 1 97 ? -5.800 24.321 -0.228 1.00 77.50 97 SER A N 1
ATOM 738 C CA . SER A 1 97 ? -6.020 24.047 -1.645 1.00 77.50 97 SER A CA 1
ATOM 739 C C . SER A 1 97 ? -4.986 23.051 -2.121 1.00 77.50 97 SER A C 1
ATOM 741 O O . SER A 1 97 ? -3.835 23.139 -1.704 1.00 77.50 97 SER A O 1
ATOM 743 N N . THR A 1 98 ? -5.355 22.187 -3.048 1.00 77.69 98 THR A N 1
ATOM 744 C CA . THR A 1 98 ? -4.395 21.307 -3.708 1.00 77.69 98 THR A CA 1
ATOM 745 C C . THR A 1 98 ? -3.902 21.987 -4.976 1.00 77.69 98 THR A C 1
ATOM 747 O O . THR A 1 98 ? -4.711 22.319 -5.839 1.00 77.69 98 THR A O 1
ATOM 750 N N . ASP A 1 99 ? -2.596 22.216 -5.079 1.00 81.50 99 ASP A N 1
ATOM 751 C CA . ASP A 1 99 ? -1.961 22.603 -6.337 1.00 81.50 99 ASP A CA 1
ATOM 752 C C . ASP A 1 99 ? -1.274 21.359 -6.921 1.00 81.50 99 ASP A C 1
ATOM 754 O O . ASP A 1 99 ? -0.612 20.608 -6.204 1.00 81.50 99 ASP A O 1
ATOM 758 N N . GLU A 1 100 ? -1.466 21.104 -8.212 1.00 82.19 100 GLU A N 1
ATOM 759 C CA . GLU A 1 100 ? -0.865 19.955 -8.893 1.00 82.19 100 GLU A CA 1
A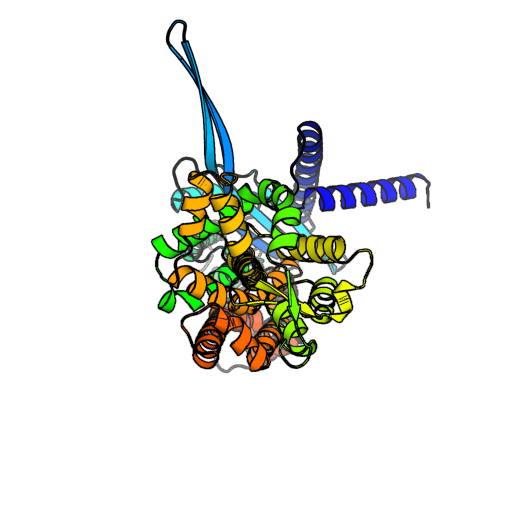TOM 760 C C . GLU A 1 100 ? 0.443 20.355 -9.572 1.00 82.19 100 GLU A C 1
ATOM 762 O O . GLU A 1 100 ? 0.508 21.368 -10.277 1.00 82.19 100 GLU A O 1
ATOM 767 N N . PHE A 1 101 ? 1.472 19.533 -9.394 1.00 84.81 101 PHE A N 1
ATOM 768 C CA . PHE A 1 101 ? 2.780 19.718 -10.006 1.00 84.81 101 PHE A CA 1
ATOM 769 C C . PHE A 1 101 ? 3.136 18.507 -10.858 1.00 84.81 101 PHE A C 1
ATOM 771 O O . PHE A 1 101 ? 2.837 17.376 -10.492 1.00 84.81 101 PHE A O 1
ATOM 778 N N . LEU A 1 102 ? 3.786 18.743 -11.993 1.00 84.25 102 LEU A N 1
ATOM 779 C CA . LEU A 1 102 ? 4.452 17.697 -12.750 1.00 84.25 102 LEU A CA 1
ATOM 780 C C . LEU A 1 102 ? 5.881 17.563 -12.232 1.00 84.25 102 LEU A C 1
ATOM 782 O O . LEU A 1 102 ? 6.672 18.502 -12.351 1.00 84.25 102 LEU A O 1
ATOM 786 N N . VAL A 1 103 ? 6.193 16.406 -11.663 1.00 85.00 103 VAL A N 1
ATOM 787 C CA . VAL A 1 103 ? 7.543 16.022 -11.251 1.00 85.00 103 VAL A CA 1
ATOM 788 C C . VAL A 1 103 ? 8.112 15.129 -12.343 1.00 85.00 103 VAL A C 1
ATOM 790 O O . VAL A 1 103 ? 7.422 14.241 -12.832 1.00 85.00 103 VAL A O 1
ATOM 793 N N . GLN A 1 104 ? 9.340 15.400 -12.778 1.00 85.06 104 GLN A N 1
ATOM 794 C CA . GLN A 1 104 ? 9.947 14.723 -13.922 1.00 85.06 104 GLN A CA 1
ATOM 795 C C . GLN A 1 104 ? 11.385 14.366 -13.617 1.00 85.06 104 GLN A C 1
ATOM 797 O O . GLN A 1 104 ? 12.124 15.195 -13.081 1.00 85.06 104 GLN A O 1
ATOM 802 N N . GLN A 1 105 ? 11.792 13.180 -14.046 1.00 86.12 105 GLN A N 1
ATOM 803 C CA . GLN A 1 105 ? 13.167 12.734 -13.922 1.00 86.12 105 GLN A CA 1
ATOM 804 C C . GLN A 1 105 ? 13.623 11.969 -15.160 1.00 86.12 105 GLN A C 1
ATOM 806 O O . GLN A 1 105 ? 12.840 11.314 -15.854 1.00 86.12 105 GLN A O 1
ATOM 811 N N . VAL A 1 106 ? 14.921 12.063 -15.420 1.00 85.81 106 VAL A N 1
ATOM 812 C CA . VAL A 1 106 ? 15.624 11.286 -16.429 1.00 85.81 106 VAL A CA 1
ATOM 813 C C . VAL A 1 106 ? 16.771 10.563 -15.747 1.00 85.81 106 VAL A C 1
ATOM 815 O O . VAL A 1 106 ? 17.675 11.180 -15.182 1.00 85.81 106 VAL A O 1
ATOM 818 N N . PHE A 1 107 ? 16.731 9.243 -15.823 1.00 85.88 107 PHE A N 1
ATOM 819 C CA . PHE A 1 107 ? 17.801 8.364 -15.399 1.00 85.88 107 PHE A CA 1
ATOM 820 C C . PHE A 1 107 ? 18.582 7.902 -16.625 1.00 85.88 107 PHE A C 1
ATOM 822 O O . PHE A 1 107 ? 18.003 7.482 -17.625 1.00 85.88 107 PHE A O 1
ATOM 829 N N . MET A 1 108 ? 19.903 7.988 -16.560 1.00 83.56 108 MET A N 1
ATOM 830 C CA . MET A 1 108 ? 20.803 7.511 -17.594 1.00 83.56 108 MET A CA 1
ATOM 831 C C . MET A 1 108 ? 21.769 6.493 -17.010 1.00 83.56 108 MET A C 1
ATOM 833 O O . MET A 1 108 ? 22.293 6.672 -15.912 1.00 83.56 108 MET A O 1
ATOM 837 N N . THR A 1 109 ? 22.044 5.443 -17.772 1.00 82.19 109 THR A N 1
ATOM 838 C CA . THR A 1 109 ? 23.156 4.532 -17.501 1.00 82.19 109 THR A CA 1
ATOM 839 C C . THR A 1 109 ? 24.056 4.481 -18.731 1.00 82.19 109 THR A C 1
ATOM 841 O O . THR A 1 109 ? 23.562 4.499 -19.856 1.00 82.19 109 THR A O 1
ATOM 844 N N . THR A 1 110 ? 25.369 4.456 -18.515 1.00 79.19 110 THR A N 1
ATOM 845 C CA . THR A 1 110 ? 26.400 4.187 -19.534 1.00 79.19 110 THR A CA 1
ATOM 846 C C . THR A 1 110 ? 27.506 3.344 -18.895 1.00 79.19 110 THR A C 1
ATOM 848 O O . THR A 1 110 ? 27.634 3.310 -17.668 1.00 79.19 110 THR A O 1
ATOM 851 N N . TRP A 1 111 ? 28.299 2.652 -19.700 1.00 73.88 111 TRP A N 1
ATOM 852 C CA . TRP A 1 111 ? 29.560 2.086 -19.233 1.00 73.88 111 TRP A CA 1
ATOM 853 C C . TRP A 1 111 ? 30.625 3.189 -19.109 1.00 73.88 111 TRP A C 1
ATOM 855 O O . TRP A 1 111 ? 30.505 4.273 -19.685 1.00 73.88 111 TRP A O 1
ATOM 865 N N . THR A 1 112 ? 31.641 2.933 -18.293 1.00 71.94 112 THR A N 1
ATOM 866 C CA . THR A 1 112 ? 32.893 3.692 -18.259 1.00 71.94 112 THR A CA 1
ATOM 867 C C . THR A 1 112 ? 33.930 3.038 -19.171 1.00 71.94 112 THR A C 1
ATOM 869 O O . THR A 1 112 ? 33.820 1.857 -19.512 1.00 71.94 112 THR A O 1
ATOM 872 N N . ASP A 1 113 ? 35.018 3.755 -19.458 1.00 70.69 113 ASP A N 1
ATOM 873 C CA . ASP A 1 113 ? 36.200 3.193 -20.136 1.00 70.69 113 ASP A CA 1
ATOM 874 C C . ASP A 1 113 ? 36.790 1.981 -19.387 1.00 70.69 113 ASP A C 1
ATOM 876 O O . ASP A 1 113 ? 37.424 1.113 -19.980 1.00 70.69 113 ASP A O 1
ATOM 880 N N . SER A 1 114 ? 36.561 1.898 -18.071 1.00 71.38 114 SER A N 1
ATOM 881 C CA . SER A 1 114 ? 36.976 0.779 -17.216 1.00 71.38 114 SER A CA 1
ATOM 882 C C . SER A 1 114 ? 36.001 -0.407 -17.206 1.00 71.38 114 SER A C 1
ATOM 884 O O . SER A 1 114 ? 36.206 -1.347 -16.439 1.00 71.38 114 SER A O 1
ATOM 886 N N . GLY A 1 115 ? 34.935 -0.371 -18.012 1.00 70.56 115 GLY A N 1
ATOM 887 C CA . GLY A 1 115 ? 33.927 -1.431 -18.065 1.00 70.56 115 GLY A CA 1
ATOM 888 C C . GLY A 1 115 ? 33.068 -1.525 -16.801 1.00 70.56 115 GLY A C 1
ATOM 889 O O . GLY A 1 115 ? 32.566 -2.598 -16.482 1.00 70.56 115 GLY A O 1
ATOM 890 N N . GLN A 1 116 ? 32.902 -0.425 -16.058 1.00 75.50 116 GLN A N 1
ATOM 891 C CA . GLN A 1 116 ? 31.963 -0.336 -14.936 1.00 75.50 116 GLN A CA 1
ATOM 892 C C . GLN A 1 116 ? 30.701 0.422 -15.341 1.00 75.50 116 GLN A C 1
ATOM 894 O O . GLN A 1 116 ? 30.752 1.333 -16.164 1.00 75.50 116 GLN A O 1
ATOM 899 N N . LEU A 1 117 ? 29.557 0.065 -14.756 1.00 76.62 117 LEU A N 1
ATOM 900 C CA . LEU A 1 117 ? 28.330 0.832 -14.953 1.00 76.62 117 LEU A CA 1
ATOM 901 C C . LEU A 1 117 ? 28.423 2.157 -14.203 1.00 76.62 117 LEU A C 1
ATOM 903 O O . LEU A 1 117 ? 28.764 2.196 -13.019 1.00 76.62 117 LEU A O 1
ATOM 907 N N . ARG A 1 118 ? 28.066 3.241 -14.887 1.00 79.06 118 ARG A N 1
ATOM 908 C CA . ARG A 1 118 ? 27.912 4.562 -14.292 1.00 79.06 118 ARG A CA 1
ATOM 909 C C . ARG A 1 118 ? 26.503 5.071 -14.540 1.00 79.06 118 ARG A C 1
ATOM 911 O O . ARG A 1 118 ? 25.980 5.017 -15.652 1.00 79.06 118 ARG A O 1
ATOM 918 N N . HIS A 1 119 ? 25.903 5.578 -13.474 1.00 84.31 119 HIS A N 1
ATOM 919 C CA . HIS A 1 119 ? 24.531 6.058 -13.462 1.00 84.31 119 HIS A CA 1
ATOM 920 C C . HIS A 1 119 ? 24.506 7.571 -13.272 1.00 84.31 119 HIS A C 1
ATOM 922 O O . HIS A 1 119 ? 25.338 8.135 -12.558 1.00 84.31 119 HIS A O 1
ATOM 928 N N . GLY A 1 120 ? 23.538 8.225 -13.899 1.00 84.00 120 GLY A N 1
ATOM 929 C CA . GLY A 1 120 ? 23.247 9.635 -13.706 1.00 84.00 120 GLY A CA 1
ATOM 930 C C . GLY A 1 120 ? 21.751 9.837 -13.591 1.00 84.00 120 GLY A C 1
ATOM 931 O O . GLY A 1 120 ? 20.981 9.265 -14.353 1.00 84.00 120 GLY A O 1
ATOM 932 N N . LEU A 1 121 ? 21.344 10.680 -12.655 1.00 85.88 121 LEU A N 1
ATOM 933 C CA . LEU A 1 121 ? 19.965 11.114 -12.502 1.00 85.88 121 LEU A CA 1
ATOM 934 C C . LEU A 1 121 ? 19.928 12.619 -12.718 1.00 85.88 121 LEU A C 1
ATOM 936 O O . LEU A 1 121 ? 20.789 13.338 -12.221 1.00 85.88 121 LEU A O 1
ATOM 940 N N . THR A 1 122 ? 18.930 13.108 -13.434 1.00 85.56 122 THR A N 1
ATOM 941 C CA . THR A 1 122 ? 18.617 14.531 -13.469 1.00 85.56 122 THR A CA 1
ATOM 942 C C . THR A 1 122 ? 17.114 14.722 -13.368 1.00 85.56 122 THR A C 1
ATOM 944 O O . THR A 1 122 ? 16.339 13.873 -13.800 1.00 85.56 122 THR A O 1
ATOM 947 N N . PHE A 1 123 ? 16.695 15.831 -12.776 1.00 83.88 123 PHE A N 1
ATOM 948 C CA . PHE A 1 123 ? 15.291 16.186 -12.653 1.00 83.88 123 PHE A CA 1
ATOM 949 C C . PHE A 1 123 ? 15.101 17.686 -12.852 1.00 83.88 123 PHE A C 1
ATOM 951 O O . PHE A 1 123 ? 16.004 18.504 -12.624 1.00 83.88 123 PHE A O 1
ATOM 958 N N . SER A 1 124 ? 13.904 18.030 -13.310 1.00 79.62 124 SER A N 1
ATOM 959 C CA . SER A 1 124 ? 13.460 19.413 -13.448 1.00 79.62 124 SER A CA 1
ATOM 960 C C . SER A 1 124 ? 12.777 19.878 -12.167 1.00 79.62 124 SER A C 1
ATOM 962 O O . SER A 1 124 ? 12.257 19.068 -11.399 1.00 79.62 124 SER A O 1
ATOM 964 N N . ASP A 1 125 ? 12.751 21.192 -11.943 1.00 84.25 125 ASP A N 1
ATOM 965 C CA . ASP A 1 125 ? 11.910 21.741 -10.882 1.00 84.25 125 ASP A CA 1
ATOM 966 C C . ASP A 1 125 ? 10.440 21.367 -11.134 1.00 84.25 125 ASP A C 1
ATOM 968 O O . ASP A 1 125 ? 9.996 21.400 -12.292 1.00 84.25 125 ASP A O 1
ATOM 972 N N . PRO A 1 126 ? 9.673 21.018 -10.081 1.00 85.50 126 PRO A N 1
ATOM 973 C CA . PRO A 1 126 ? 8.269 20.671 -10.231 1.00 85.50 126 PRO A CA 1
ATOM 974 C C . PRO A 1 126 ? 7.509 21.770 -10.975 1.00 85.50 126 PRO A C 1
ATOM 976 O O . PRO A 1 126 ? 7.469 22.926 -10.548 1.00 85.50 126 PRO A O 1
ATOM 979 N N . THR A 1 127 ? 6.893 21.414 -12.099 1.00 86.12 127 THR A N 1
ATOM 980 C CA . THR A 1 127 ? 6.214 22.388 -12.957 1.00 86.12 127 THR A CA 1
ATOM 981 C C . THR A 1 127 ? 4.733 22.457 -12.588 1.00 86.12 127 THR A C 1
ATOM 983 O O . THR A 1 127 ? 4.033 21.452 -12.711 1.00 86.12 127 THR A O 1
ATOM 986 N N . PRO A 1 128 ? 4.207 23.611 -12.144 1.00 85.88 128 PRO A N 1
ATOM 987 C CA . PRO A 1 128 ? 2.814 23.712 -11.722 1.00 85.88 128 PRO A CA 1
ATOM 988 C C . PRO A 1 128 ? 1.853 23.565 -12.909 1.00 85.88 128 PRO A C 1
ATOM 990 O O . PRO A 1 128 ? 1.922 24.317 -13.884 1.00 85.88 128 PRO A O 1
ATOM 993 N N . LEU A 1 129 ? 0.884 22.657 -12.796 1.00 81.06 129 LEU A N 1
ATOM 994 C CA . LEU A 1 129 ? -0.141 22.389 -13.810 1.00 81.06 129 LEU A CA 1
ATOM 995 C C . LEU A 1 129 ? -1.357 23.315 -13.634 1.00 81.06 129 LEU A C 1
ATOM 997 O O . LEU A 1 129 ? -2.489 22.882 -13.426 1.00 81.06 129 LEU A O 1
ATOM 1001 N N . ARG A 1 130 ? -1.124 24.632 -13.733 1.00 71.44 130 ARG A N 1
ATOM 1002 C CA . ARG A 1 130 ? -2.115 25.689 -13.419 1.00 71.44 130 ARG A CA 1
ATOM 1003 C C . ARG A 1 130 ? -3.381 25.679 -14.291 1.00 71.44 130 ARG A C 1
ATOM 1005 O O . ARG A 1 130 ? -4.381 26.275 -13.904 1.00 71.44 130 ARG A O 1
ATOM 1012 N N . HIS A 1 131 ? -3.342 25.034 -15.459 1.00 63.78 131 HIS A N 1
ATOM 1013 C CA . HIS A 1 131 ? -4.418 25.047 -16.464 1.00 63.78 131 HIS A CA 1
ATOM 1014 C C . HIS A 1 131 ? -4.982 23.650 -16.782 1.00 63.78 131 HIS A C 1
ATOM 1016 O O . HIS A 1 131 ? -5.479 23.418 -17.887 1.00 63.78 131 HIS A O 1
ATOM 1022 N N . ALA A 1 132 ? -4.952 22.762 -15.780 1.00 63.88 132 ALA A N 1
ATOM 1023 C CA . ALA A 1 132 ? -5.401 21.367 -15.805 1.00 63.88 132 ALA A CA 1
ATOM 1024 C C . ALA A 1 132 ? -4.439 20.368 -16.475 1.00 63.88 132 ALA A C 1
ATOM 1026 O O . ALA A 1 132 ? -3.563 20.723 -17.264 1.00 63.88 132 ALA A O 1
ATOM 1027 N N . LYS A 1 133 ? -4.658 19.081 -16.168 1.00 73.69 133 LYS A N 1
ATOM 1028 C CA . LYS A 1 133 ? -3.949 17.889 -16.673 1.00 73.69 133 LYS A CA 1
ATOM 1029 C C . LYS A 1 133 ? -4.263 17.577 -18.142 1.00 73.69 133 LYS A C 1
ATOM 1031 O O . LYS A 1 133 ? -4.646 16.464 -18.499 1.00 73.69 133 LYS A O 1
ATOM 1036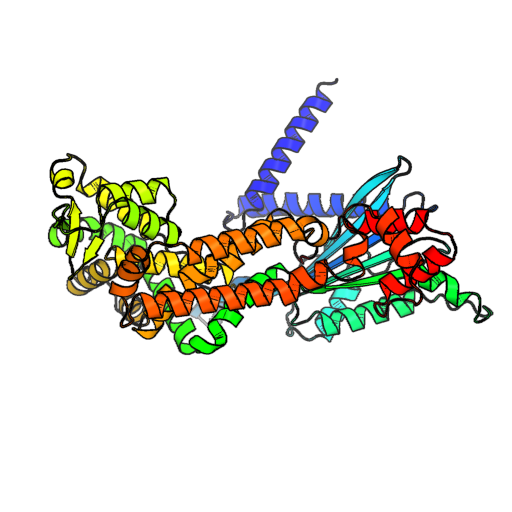 N N . LYS A 1 134 ? -4.160 18.570 -19.026 1.00 77.94 134 LYS A N 1
ATOM 1037 C CA . LYS A 1 134 ? -4.332 18.341 -20.465 1.00 77.94 134 LYS A CA 1
ATOM 1038 C C . LYS A 1 134 ? -3.102 17.643 -21.022 1.00 77.94 134 LYS A C 1
ATOM 1040 O O . LYS A 1 134 ? -1.972 17.979 -20.674 1.00 77.94 134 LYS A O 1
ATOM 1045 N N . MET A 1 135 ? -3.327 16.713 -21.946 1.00 77.19 135 MET A N 1
ATOM 1046 C CA . MET A 1 135 ? -2.233 15.932 -22.512 1.00 77.19 135 MET A CA 1
ATOM 1047 C C . MET A 1 135 ? -1.198 16.806 -23.226 1.00 77.19 135 MET A C 1
ATOM 1049 O O . MET A 1 135 ? -0.005 16.606 -23.047 1.00 77.19 135 MET A O 1
ATOM 1053 N N . SER A 1 136 ? -1.644 17.834 -23.953 1.00 76.06 136 SER A N 1
ATOM 1054 C CA . SER A 1 136 ? -0.750 18.799 -24.601 1.00 76.06 136 SER A CA 1
ATOM 1055 C C . SER A 1 136 ? 0.136 19.550 -23.606 1.00 76.06 136 SER A C 1
ATOM 1057 O O . SER A 1 136 ? 1.303 19.786 -23.899 1.00 76.06 136 SER A O 1
ATOM 1059 N N . SER A 1 137 ? -0.386 19.883 -22.422 1.00 77.94 137 SER A N 1
ATOM 1060 C CA . SER A 1 137 ? 0.384 20.530 -21.357 1.00 77.94 137 SER A CA 1
ATOM 1061 C C . SER A 1 137 ? 1.455 19.593 -20.805 1.00 77.94 137 SER A C 1
ATOM 1063 O O . SER A 1 137 ? 2.610 19.986 -20.701 1.00 77.94 137 SER A O 1
ATOM 1065 N N . LEU A 1 138 ? 1.096 18.339 -20.522 1.00 80.19 138 LEU A N 1
ATOM 1066 C CA . LEU A 1 138 ? 2.038 17.327 -20.036 1.00 80.19 138 LEU A CA 1
ATOM 1067 C C . LEU A 1 138 ? 3.135 17.025 -21.069 1.00 80.19 138 LEU A C 1
ATOM 1069 O O . LEU A 1 138 ? 4.312 17.003 -20.722 1.00 80.19 138 LEU A O 1
ATOM 1073 N N . THR A 1 139 ? 2.773 16.869 -22.346 1.00 78.62 139 THR A N 1
ATOM 1074 C CA . THR A 1 139 ? 3.731 16.653 -23.440 1.00 78.62 139 THR A CA 1
ATOM 1075 C C . THR A 1 139 ? 4.661 17.849 -23.641 1.00 78.62 139 THR A C 1
ATOM 1077 O O . THR A 1 139 ? 5.863 17.651 -23.793 1.00 78.62 139 THR A O 1
ATOM 1080 N N . ALA A 1 140 ? 4.140 19.080 -23.626 1.00 78.75 140 ALA A N 1
ATOM 1081 C CA . ALA A 1 140 ? 4.964 20.277 -23.782 1.00 78.75 140 ALA A CA 1
ATOM 1082 C C . ALA A 1 140 ? 6.003 20.380 -22.660 1.00 78.75 140 ALA A C 1
ATOM 1084 O O . ALA A 1 140 ? 7.184 20.567 -22.931 1.00 78.75 140 ALA A O 1
ATOM 1085 N N . VAL A 1 141 ? 5.585 20.175 -21.406 1.00 77.81 141 VAL A N 1
ATOM 1086 C CA . VAL A 1 141 ? 6.508 20.194 -20.264 1.00 77.81 141 VAL A CA 1
ATOM 1087 C C . VAL A 1 141 ? 7.511 19.038 -20.352 1.00 77.81 141 VAL A C 1
ATOM 1089 O O . VAL A 1 141 ? 8.697 19.248 -20.120 1.00 77.81 141 VAL A O 1
ATOM 1092 N N . ALA A 1 142 ? 7.084 17.837 -20.760 1.00 78.75 142 ALA A N 1
ATOM 1093 C CA . ALA A 1 142 ? 7.983 16.712 -21.028 1.00 78.75 142 ALA A CA 1
ATOM 1094 C C . ALA A 1 142 ? 9.076 17.064 -22.042 1.00 78.75 142 ALA A C 1
ATOM 1096 O O . ALA A 1 142 ? 10.243 16.846 -21.755 1.00 78.75 142 ALA A O 1
ATOM 1097 N N . MET A 1 143 ? 8.754 17.705 -23.165 1.00 75.44 143 MET A N 1
ATOM 1098 C CA . MET A 1 143 ? 9.757 18.096 -24.170 1.00 75.44 143 MET A CA 1
ATOM 1099 C C . MET A 1 143 ? 10.835 19.065 -23.649 1.00 75.44 143 MET A C 1
ATOM 1101 O O . MET A 1 143 ? 11.903 19.160 -24.255 1.00 75.44 143 MET A O 1
ATOM 1105 N N . HIS A 1 144 ? 10.580 19.772 -22.546 1.00 73.44 144 HIS A N 1
ATOM 1106 C CA . HIS A 1 144 ? 11.536 20.686 -21.917 1.00 73.44 144 HIS A CA 1
ATOM 1107 C C . HIS A 1 144 ? 12.432 20.021 -20.859 1.00 73.44 144 HIS A C 1
ATOM 1109 O O . HIS A 1 144 ? 13.325 20.683 -20.329 1.00 73.44 144 HIS A O 1
ATOM 1115 N N . CYS A 1 145 ? 12.231 18.736 -20.541 1.00 72.38 145 CYS A N 1
ATOM 1116 C CA . CYS A 1 145 ? 13.051 18.048 -19.547 1.00 72.38 145 CYS A CA 1
ATOM 1117 C C . CYS A 1 145 ? 14.489 17.815 -20.076 1.00 72.38 145 CYS A C 1
ATOM 1119 O O . CYS A 1 145 ? 14.660 17.330 -21.205 1.00 72.38 145 CYS A O 1
ATOM 1121 N N . PRO A 1 146 ? 15.538 18.155 -19.298 1.00 63.44 146 PRO A N 1
ATOM 1122 C CA . PRO A 1 146 ? 16.931 17.948 -19.690 1.00 63.44 146 PRO A CA 1
ATOM 1123 C C . PRO A 1 146 ? 17.216 16.496 -20.104 1.00 63.44 146 PRO A C 1
ATOM 1125 O O . PRO A 1 146 ? 16.757 15.558 -19.465 1.00 63.44 146 PRO A O 1
ATOM 1128 N N . GLY A 1 147 ? 17.983 16.296 -21.180 1.00 60.84 147 GLY A N 1
ATOM 1129 C CA . GLY A 1 147 ? 18.355 14.959 -21.672 1.00 60.84 147 GLY A CA 1
ATOM 1130 C C . GLY A 1 147 ? 17.371 14.327 -22.668 1.00 60.84 147 GLY A C 1
ATOM 1131 O O . GLY A 1 147 ? 17.780 13.513 -23.487 1.00 60.84 147 GLY A O 1
ATOM 1132 N N . ILE A 1 148 ? 16.112 14.772 -22.741 1.00 59.16 148 ILE A N 1
ATOM 1133 C CA . ILE A 1 148 ? 15.144 14.273 -23.748 1.00 59.16 148 ILE A CA 1
ATOM 1134 C C . ILE A 1 148 ? 15.524 14.685 -25.185 1.00 59.16 148 ILE A C 1
ATOM 1136 O O . ILE A 1 148 ? 15.062 14.093 -26.160 1.00 59.16 148 ILE A O 1
ATOM 1140 N N . SER A 1 149 ? 16.410 15.677 -25.321 1.00 51.50 149 SER A N 1
ATOM 1141 C CA . SER A 1 149 ? 16.890 16.243 -26.586 1.00 51.50 149 SER A CA 1
ATOM 1142 C C . SER A 1 149 ? 18.132 15.552 -27.177 1.00 51.50 149 SER A C 1
ATOM 1144 O O . SER A 1 149 ? 18.668 16.059 -28.165 1.00 51.50 149 SER A O 1
ATOM 1146 N N . ILE A 1 150 ? 18.630 14.458 -26.591 1.00 56.25 150 ILE A N 1
ATOM 1147 C CA . ILE A 1 150 ? 19.883 13.831 -27.043 1.00 56.25 150 ILE A CA 1
ATOM 1148 C C . ILE A 1 150 ? 19.698 13.269 -28.458 1.00 56.25 150 ILE A C 1
ATOM 1150 O O . ILE A 1 150 ? 18.826 12.445 -28.731 1.00 56.25 150 ILE A O 1
ATOM 1154 N N . SER A 1 151 ? 20.494 13.814 -29.372 1.00 50.97 151 SER A N 1
ATOM 1155 C CA . SER A 1 151 ? 20.393 13.670 -30.819 1.00 50.97 151 SER A CA 1
ATOM 1156 C C . SER A 1 151 ? 20.946 12.341 -31.333 1.00 50.97 151 SER A C 1
ATOM 1158 O O . SER A 1 151 ? 22.053 11.973 -30.961 1.00 50.97 151 SER A O 1
ATOM 1160 N N . ALA A 1 152 ? 20.182 11.743 -32.254 1.00 50.06 152 ALA A N 1
ATOM 1161 C CA . ALA A 1 152 ? 20.485 10.709 -33.250 1.00 50.06 152 ALA A CA 1
ATOM 1162 C C . ALA A 1 152 ? 21.269 9.442 -32.817 1.00 50.06 152 ALA A C 1
ATOM 1164 O O . ALA A 1 152 ? 22.349 9.535 -32.234 1.00 50.06 152 ALA A O 1
ATOM 1165 N N . PRO A 1 153 ? 20.783 8.237 -33.180 1.00 50.19 153 PRO A N 1
ATOM 1166 C CA . PRO A 1 153 ? 21.568 7.014 -33.046 1.00 50.19 153 PRO A CA 1
ATOM 1167 C C . PRO A 1 153 ? 22.892 7.158 -33.806 1.00 50.19 153 PRO A C 1
ATOM 1169 O O . PRO A 1 153 ? 22.908 7.438 -35.006 1.00 50.19 153 PRO A O 1
ATOM 1172 N N . GLN A 1 154 ? 24.012 6.987 -33.105 1.00 52.19 154 GLN A N 1
ATOM 1173 C CA . GLN A 1 154 ? 25.297 6.794 -33.771 1.00 52.19 154 GLN A CA 1
ATOM 1174 C C . GLN A 1 154 ? 25.306 5.375 -34.340 1.00 52.19 154 GLN A C 1
ATOM 1176 O O . GLN A 1 154 ? 24.787 4.451 -33.707 1.00 52.19 154 GLN A O 1
ATOM 1181 N N . ARG A 1 155 ? 25.801 5.226 -35.576 1.00 51.38 155 ARG A N 1
ATOM 1182 C CA . ARG A 1 155 ? 25.858 3.929 -36.262 1.00 51.38 155 ARG A CA 1
ATOM 1183 C C . ARG A 1 155 ? 26.611 2.954 -35.328 1.00 51.38 155 ARG A C 1
ATOM 1185 O O . ARG A 1 155 ? 27.637 3.327 -34.771 1.00 51.38 155 ARG A O 1
ATOM 1192 N N . ASP A 1 156 ? 26.016 1.785 -35.077 1.00 56.94 156 ASP A N 1
ATOM 1193 C CA . ASP A 1 156 ? 26.566 0.667 -34.281 1.00 56.94 156 ASP A CA 1
ATOM 1194 C C . ASP A 1 156 ? 26.448 0.710 -32.739 1.00 56.94 156 ASP A C 1
ATOM 1196 O O . ASP A 1 156 ? 27.181 -0.000 -32.051 1.00 56.94 156 ASP A O 1
ATOM 1200 N N . ARG A 1 157 ? 25.504 1.471 -32.155 1.00 70.19 157 ARG A N 1
ATOM 1201 C CA . ARG A 1 157 ? 25.284 1.482 -30.686 1.00 70.19 157 ARG A CA 1
ATOM 1202 C C . ARG A 1 157 ? 23.847 1.243 -30.260 1.00 70.19 157 ARG A C 1
ATOM 1204 O O . ARG A 1 157 ? 22.967 2.000 -30.666 1.00 70.19 157 ARG A O 1
ATOM 1211 N N . VAL A 1 158 ? 23.626 0.279 -29.358 1.00 76.62 158 VAL A N 1
ATOM 1212 C CA . VAL A 1 158 ? 22.307 0.060 -28.741 1.00 76.62 158 VAL A CA 1
ATOM 1213 C C . VAL A 1 158 ? 21.949 1.237 -27.830 1.00 76.62 158 VAL A C 1
ATOM 1215 O O . VAL A 1 158 ? 22.559 1.446 -26.782 1.00 76.62 158 VAL A O 1
ATOM 1218 N N . GLN A 1 159 ? 20.936 1.999 -28.228 1.00 79.19 159 GLN A N 1
ATOM 1219 C CA . GLN A 1 159 ? 20.305 3.042 -27.429 1.00 79.19 159 GLN A CA 1
ATOM 1220 C C . GLN A 1 159 ? 18.968 2.526 -26.917 1.00 79.19 159 GLN A C 1
ATOM 1222 O O . GLN A 1 159 ? 18.117 2.122 -27.701 1.00 79.19 159 GLN A O 1
ATOM 1227 N N . ILE A 1 160 ? 18.762 2.560 -25.606 1.00 81.44 160 ILE A N 1
ATOM 1228 C CA . ILE A 1 160 ? 17.528 2.107 -24.970 1.00 81.44 160 ILE A CA 1
ATOM 1229 C C . ILE A 1 160 ? 16.818 3.328 -24.408 1.00 81.44 160 ILE A C 1
ATOM 1231 O O . ILE A 1 160 ? 17.306 3.960 -23.480 1.00 81.44 160 ILE A O 1
ATOM 1235 N N . ARG A 1 161 ? 15.660 3.671 -24.965 1.00 83.31 161 ARG A N 1
ATOM 1236 C CA . ARG A 1 161 ? 14.770 4.713 -24.453 1.00 83.31 161 ARG A CA 1
ATOM 1237 C C . ARG A 1 161 ? 13.601 4.053 -23.752 1.00 83.31 161 ARG A C 1
ATOM 1239 O O . ARG A 1 161 ? 12.721 3.487 -24.395 1.00 83.31 161 ARG A O 1
ATOM 1246 N N . HIS A 1 162 ? 13.609 4.122 -22.434 1.00 85.12 162 HIS A N 1
ATOM 1247 C CA . HIS A 1 162 ? 12.585 3.573 -21.577 1.00 85.12 162 HIS A CA 1
ATOM 1248 C C . HIS A 1 162 ? 11.684 4.674 -21.018 1.00 85.12 162 HIS A C 1
ATOM 1250 O O . HIS A 1 162 ? 12.148 5.751 -20.648 1.00 85.12 162 HIS A O 1
ATOM 1256 N N . GLN A 1 163 ? 10.387 4.406 -20.949 1.00 86.69 163 GLN A N 1
ATOM 1257 C CA . GLN A 1 163 ? 9.406 5.298 -20.349 1.00 86.69 163 GLN A CA 1
ATOM 1258 C C . GLN A 1 163 ? 8.600 4.563 -19.283 1.00 86.69 163 GLN A C 1
ATOM 1260 O O . GLN A 1 163 ? 8.114 3.459 -19.541 1.00 86.69 163 GLN A O 1
ATOM 1265 N N . VAL A 1 164 ? 8.397 5.207 -18.135 1.00 86.12 164 VAL A N 1
ATOM 1266 C CA . VAL A 1 164 ? 7.493 4.723 -17.085 1.00 86.12 164 VAL A CA 1
ATOM 1267 C C . VAL A 1 164 ? 6.490 5.813 -16.756 1.00 86.12 164 VAL A C 1
ATOM 1269 O O . VAL A 1 164 ? 6.893 6.920 -16.407 1.00 86.12 164 VAL A O 1
ATOM 1272 N N . HIS A 1 165 ? 5.201 5.495 -16.897 1.00 84.50 165 HIS A N 1
ATOM 1273 C CA . HIS A 1 165 ? 4.100 6.425 -16.621 1.00 84.50 165 HIS A CA 1
ATOM 1274 C C . HIS A 1 165 ? 2.881 5.698 -16.047 1.00 84.50 165 HIS A C 1
ATOM 1276 O O . HIS A 1 165 ? 2.625 4.545 -16.412 1.00 84.50 165 HIS A O 1
ATOM 1282 N N . ASP A 1 166 ? 2.055 6.386 -15.266 1.00 80.69 166 ASP A N 1
ATOM 1283 C CA . ASP A 1 166 ? 0.724 5.949 -14.859 1.00 80.69 166 ASP A CA 1
ATOM 1284 C C . ASP A 1 166 ? -0.116 5.625 -16.104 1.00 80.69 166 ASP A C 1
ATOM 1286 O O . ASP A 1 166 ? -0.076 6.310 -17.136 1.00 80.69 166 ASP A O 1
ATOM 1290 N N . ARG A 1 167 ? -0.916 4.560 -16.015 1.00 78.88 167 ARG A N 1
ATOM 1291 C CA . ARG A 1 167 ? -1.770 4.064 -17.100 1.00 78.88 167 ARG A CA 1
ATOM 1292 C C . ARG A 1 167 ? -2.764 5.109 -17.593 1.00 78.88 167 ARG A C 1
ATOM 1294 O O . ARG A 1 167 ? -3.147 5.049 -18.761 1.00 78.88 167 ARG A O 1
ATOM 1301 N N . ALA A 1 168 ? -3.175 6.055 -16.747 1.00 75.12 168 ALA A N 1
ATOM 1302 C CA . ALA A 1 168 ? -4.127 7.097 -17.127 1.00 75.12 168 ALA A CA 1
ATOM 1303 C C . ALA A 1 168 ? -3.580 8.043 -18.213 1.00 75.12 168 ALA A C 1
ATOM 1305 O O . ALA A 1 168 ? -4.336 8.509 -19.069 1.00 75.12 168 ALA A O 1
ATOM 1306 N N . VAL A 1 169 ? -2.270 8.309 -18.206 1.00 71.12 169 VAL A N 1
ATOM 1307 C CA . VAL A 1 169 ? -1.613 9.273 -19.111 1.00 71.12 169 VAL A CA 1
ATOM 1308 C C . VAL A 1 169 ? -0.607 8.620 -20.061 1.00 71.12 169 VAL A C 1
ATOM 1310 O O . VAL A 1 169 ? -0.331 9.160 -21.137 1.00 71.12 169 VAL A O 1
ATOM 1313 N N . GLY A 1 170 ? -0.110 7.433 -19.711 1.00 71.00 170 GLY A N 1
ATOM 1314 C CA . GLY A 1 170 ? 1.051 6.815 -20.336 1.00 71.00 170 GLY A CA 1
ATOM 1315 C C . GLY A 1 170 ? 0.905 6.553 -21.828 1.00 71.00 170 GLY A C 1
ATOM 1316 O O . GLY A 1 170 ? 1.738 7.014 -22.596 1.00 71.00 170 GLY A O 1
ATOM 1317 N N . HIS A 1 171 ? -0.173 5.911 -22.291 1.00 69.69 171 HIS A N 1
ATOM 1318 C CA . HIS A 1 171 ? -0.285 5.537 -23.712 1.00 69.69 171 HIS A CA 1
ATOM 1319 C C . HIS A 1 171 ? -0.196 6.744 -24.668 1.00 69.69 171 HIS A C 1
ATOM 1321 O O . HIS A 1 171 ? 0.428 6.671 -25.728 1.00 69.69 171 HIS A O 1
ATOM 1327 N N . ARG A 1 172 ? -0.820 7.875 -24.313 1.00 72.56 172 ARG A N 1
ATOM 1328 C CA . ARG A 1 172 ? -0.814 9.082 -25.158 1.00 72.56 172 ARG A CA 1
ATOM 1329 C C . ARG A 1 172 ? 0.496 9.855 -25.039 1.00 72.56 172 ARG A C 1
ATOM 1331 O O . ARG A 1 172 ? 0.998 10.334 -26.054 1.00 72.56 172 ARG A O 1
ATOM 1338 N N . LEU A 1 173 ? 1.052 9.950 -23.830 1.00 77.94 173 LEU A N 1
ATOM 1339 C CA . LEU A 1 173 ? 2.333 10.613 -23.600 1.00 77.94 173 LEU A CA 1
ATOM 1340 C C . LEU A 1 173 ? 3.476 9.878 -24.308 1.00 77.94 173 LEU A C 1
ATOM 1342 O O . LEU A 1 173 ? 4.272 10.512 -24.995 1.00 77.94 173 LEU A O 1
ATOM 1346 N N . VAL A 1 174 ? 3.484 8.546 -24.226 1.00 81.12 174 VAL A N 1
ATOM 1347 C CA . VAL A 1 174 ? 4.444 7.675 -24.913 1.00 81.12 174 VAL A CA 1
ATOM 1348 C C . VAL A 1 174 ? 4.374 7.885 -26.413 1.00 81.12 174 VAL A C 1
ATOM 1350 O O . VAL A 1 174 ? 5.404 8.134 -27.022 1.00 81.12 174 VAL A O 1
ATOM 1353 N N . GLY A 1 175 ? 3.177 7.866 -27.009 1.00 78.12 175 GLY A N 1
ATOM 1354 C CA . GLY A 1 175 ? 3.024 8.111 -28.445 1.00 78.12 175 GLY A CA 1
ATOM 1355 C C . GLY A 1 175 ? 3.594 9.467 -28.878 1.00 78.12 175 GLY A C 1
ATOM 1356 O O . GLY A 1 175 ? 4.323 9.545 -29.867 1.00 78.12 175 GLY A O 1
ATOM 1357 N N . ALA A 1 176 ? 3.322 10.526 -28.111 1.00 79.19 176 ALA A N 1
ATOM 1358 C CA . ALA A 1 176 ? 3.829 11.864 -28.404 1.00 79.19 176 ALA A CA 1
ATOM 1359 C C . ALA A 1 176 ? 5.360 11.970 -28.255 1.00 79.19 176 ALA A C 1
ATOM 1361 O O . ALA A 1 176 ? 6.023 12.543 -29.121 1.00 79.19 176 ALA A O 1
ATOM 1362 N N . LEU A 1 177 ? 5.930 11.395 -27.191 1.00 78.62 177 LEU A N 1
ATOM 1363 C CA . LEU A 1 177 ? 7.372 11.423 -26.930 1.00 78.62 177 LEU A CA 1
ATOM 1364 C C . LEU A 1 177 ? 8.155 10.510 -27.875 1.00 78.62 177 LEU A C 1
ATOM 1366 O O . LEU A 1 177 ? 9.174 10.925 -28.420 1.00 78.62 177 LEU A O 1
ATOM 1370 N N . SER A 1 178 ? 7.650 9.309 -28.155 1.00 75.75 178 SER A N 1
ATOM 1371 C CA . SER A 1 178 ? 8.232 8.405 -29.151 1.00 75.75 178 SER A CA 1
ATOM 1372 C C . SER A 1 178 ? 8.206 9.024 -30.547 1.00 75.75 178 SER A C 1
ATOM 1374 O O . SER A 1 178 ? 9.195 8.918 -31.273 1.00 75.75 178 SER A O 1
ATOM 1376 N N . GLY A 1 179 ? 7.126 9.724 -30.919 1.00 73.62 179 GLY A N 1
ATOM 1377 C CA . GLY A 1 179 ? 7.060 10.487 -32.168 1.00 73.62 179 GLY A CA 1
ATOM 1378 C C . GLY A 1 179 ? 8.100 11.609 -32.219 1.00 73.62 179 GLY A C 1
ATOM 1379 O O . GLY A 1 179 ? 8.833 11.734 -33.199 1.00 73.62 179 GLY A O 1
ATOM 1380 N N . PHE A 1 180 ? 8.231 12.375 -31.135 1.00 74.19 180 PHE A N 1
ATOM 1381 C CA . PHE A 1 180 ? 9.244 13.424 -31.003 1.00 74.19 180 PHE A CA 1
ATOM 1382 C C . PHE A 1 180 ? 10.678 12.888 -31.138 1.00 74.19 180 PHE A C 1
ATOM 1384 O O . PHE A 1 180 ? 11.469 13.436 -31.909 1.00 74.19 180 PHE A O 1
ATOM 1391 N N . TRP A 1 181 ? 11.008 11.794 -30.447 1.00 71.94 181 TRP A N 1
ATOM 1392 C CA . TRP A 1 181 ? 12.319 11.147 -30.546 1.00 71.94 181 TRP A CA 1
ATOM 1393 C C . TRP A 1 181 ? 12.591 10.588 -31.938 1.00 71.94 181 TRP A C 1
ATOM 1395 O O . TRP A 1 181 ? 13.688 10.765 -32.462 1.00 71.94 181 TRP A O 1
ATOM 1405 N N . SER A 1 182 ? 11.588 9.971 -32.564 1.00 67.94 182 SER A N 1
ATOM 1406 C CA . SER A 1 182 ? 11.716 9.417 -33.915 1.00 67.94 182 SER A CA 1
ATOM 1407 C C . SER A 1 182 ? 11.997 10.509 -34.952 1.00 67.94 182 SER A C 1
ATOM 1409 O O . SER A 1 182 ? 12.874 10.334 -35.793 1.00 67.94 182 SER A O 1
ATOM 1411 N N . MET A 1 183 ? 11.324 11.664 -34.858 1.00 67.44 183 MET A N 1
ATOM 1412 C CA . MET A 1 183 ? 11.565 12.803 -35.757 1.00 67.44 183 MET A CA 1
ATOM 1413 C C . MET A 1 183 ? 12.968 13.398 -35.598 1.00 67.44 183 MET A C 1
ATOM 1415 O O . MET A 1 183 ? 13.579 13.791 -36.584 1.00 67.44 183 MET A O 1
ATOM 1419 N N . ARG A 1 184 ? 13.503 13.458 -34.372 1.00 62.75 184 ARG A N 1
ATOM 1420 C CA . ARG A 1 184 ? 14.858 13.984 -34.119 1.00 62.75 184 ARG A CA 1
ATOM 1421 C C . ARG A 1 184 ? 15.978 12.975 -34.374 1.00 62.75 184 ARG A C 1
ATOM 1423 O O . ARG A 1 184 ? 17.124 13.381 -34.556 1.00 62.75 184 ARG A O 1
ATOM 1430 N N . GLY A 1 185 ? 15.668 11.680 -34.364 1.00 53.88 185 GLY A N 1
ATOM 1431 C CA . GLY A 1 185 ? 16.602 10.610 -34.714 1.00 53.88 185 GLY A CA 1
ATOM 1432 C C . GLY A 1 185 ? 16.911 10.544 -36.212 1.00 53.88 185 GLY A C 1
ATOM 1433 O O . GLY A 1 185 ? 17.980 10.075 -36.594 1.00 53.88 185 GLY A O 1
ATOM 1434 N N . GLN A 1 186 ? 16.011 11.056 -37.056 1.00 53.78 186 GLN A N 1
ATOM 1435 C CA . GLN A 1 186 ? 16.232 11.195 -38.491 1.00 53.78 186 GLN A CA 1
ATOM 1436 C C . GLN A 1 186 ? 17.056 12.458 -38.764 1.00 53.78 186 GLN A C 1
ATOM 1438 O O . GLN A 1 186 ? 16.519 13.561 -38.841 1.00 53.78 186 GLN A O 1
ATOM 1443 N N . LYS A 1 187 ? 18.374 12.322 -38.950 1.00 46.59 187 LYS A N 1
ATOM 1444 C CA . LYS A 1 187 ? 19.090 13.324 -39.751 1.00 46.59 187 LYS A CA 1
ATOM 1445 C C . LYS A 1 187 ? 18.552 13.205 -41.182 1.00 46.59 187 LYS A C 1
ATOM 1447 O O . LYS A 1 187 ? 18.612 12.102 -41.728 1.00 46.59 187 LYS A O 1
ATOM 1452 N N . PRO A 1 188 ? 18.037 14.274 -41.811 1.00 38.47 188 PRO A N 1
ATOM 1453 C CA . PRO A 1 188 ? 17.781 14.251 -43.240 1.00 38.47 188 PRO A CA 1
ATOM 1454 C C . PRO A 1 188 ? 19.142 14.271 -43.942 1.00 38.47 188 PRO A C 1
ATOM 1456 O O . PRO A 1 188 ? 19.673 15.327 -44.273 1.00 38.47 188 PRO A O 1
ATOM 1459 N N . GLU A 1 189 ? 19.757 13.103 -44.115 1.00 42.47 189 GLU A N 1
ATOM 1460 C CA . GLU A 1 189 ? 20.859 12.951 -45.059 1.00 42.47 189 GLU A CA 1
ATOM 1461 C C . GLU A 1 189 ? 20.246 13.033 -46.460 1.00 42.47 189 GLU A C 1
ATOM 1463 O O . GLU A 1 189 ? 19.710 12.060 -46.991 1.00 42.47 189 GLU A O 1
ATOM 1468 N N . LEU A 1 190 ? 20.255 14.240 -47.034 1.00 36.19 190 LEU A N 1
ATOM 1469 C CA . LEU A 1 190 ? 19.982 14.472 -48.450 1.00 36.19 190 LEU A CA 1
ATOM 1470 C C . LEU A 1 190 ? 20.912 13.563 -49.273 1.00 36.19 190 LE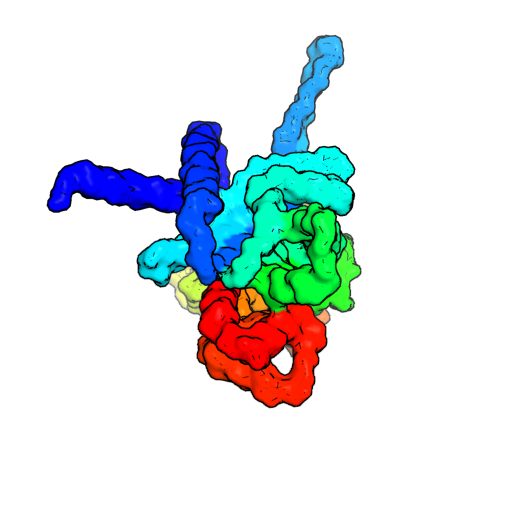U A C 1
ATOM 1472 O O . LEU A 1 190 ? 22.086 13.877 -49.442 1.00 36.19 190 LEU A O 1
ATOM 1476 N N . GLY A 1 191 ? 20.389 12.428 -49.749 1.00 43.19 191 GLY A N 1
ATOM 1477 C CA . GLY A 1 191 ? 21.107 11.483 -50.613 1.00 43.19 191 GLY A CA 1
ATOM 1478 C C . GLY A 1 191 ? 21.294 10.058 -50.076 1.00 43.19 191 GLY A C 1
ATOM 1479 O O . GLY A 1 191 ? 21.812 9.227 -50.819 1.00 43.19 191 GLY A O 1
ATOM 1480 N N . ALA A 1 192 ? 20.864 9.728 -48.852 1.00 40.03 192 ALA A N 1
ATOM 1481 C CA . ALA A 1 192 ? 20.962 8.351 -48.355 1.00 40.03 192 ALA A CA 1
ATOM 1482 C C . ALA A 1 192 ? 19.987 7.416 -49.098 1.00 40.03 192 ALA A C 1
ATOM 1484 O O . ALA A 1 192 ? 18.781 7.669 -49.173 1.00 40.03 192 ALA A O 1
ATOM 1485 N N . THR A 1 193 ? 20.500 6.315 -49.651 1.00 41.50 193 THR A N 1
ATOM 1486 C CA . THR A 1 193 ? 19.662 5.281 -50.276 1.00 41.50 193 THR A CA 1
ATOM 1487 C C . THR A 1 193 ? 18.870 4.522 -49.201 1.00 41.50 193 THR A C 1
ATOM 1489 O O . THR A 1 193 ? 19.345 4.330 -48.082 1.00 41.50 193 THR A O 1
ATOM 1492 N N . GLN A 1 194 ? 17.651 4.060 -49.521 1.00 40.16 194 GLN A N 1
ATOM 1493 C CA . GLN A 1 194 ? 16.740 3.384 -48.571 1.00 40.16 194 GLN A CA 1
ATOM 1494 C C . GLN A 1 194 ? 17.361 2.178 -47.828 1.00 40.16 194 GLN A C 1
ATOM 1496 O O . GLN A 1 194 ? 16.862 1.795 -46.773 1.00 40.16 194 GLN A O 1
ATOM 1501 N N . SER A 1 195 ? 18.456 1.607 -48.344 1.00 38.78 195 SER A N 1
ATOM 1502 C CA . SER A 1 195 ? 19.190 0.477 -47.757 1.00 38.78 195 SER A CA 1
ATOM 1503 C C . SER A 1 195 ? 20.047 0.840 -46.532 1.00 38.78 195 SER A C 1
ATOM 1505 O O . SER A 1 195 ? 20.340 -0.036 -45.719 1.00 38.78 195 SER A O 1
ATOM 1507 N N . GLU A 1 196 ? 20.483 2.093 -46.379 1.00 38.28 196 GLU A N 1
ATOM 1508 C CA . GLU A 1 196 ? 21.361 2.508 -45.267 1.00 38.28 196 GLU A CA 1
ATOM 1509 C C . GLU A 1 196 ? 20.564 2.972 -44.037 1.00 38.28 196 GLU A C 1
ATOM 1511 O O . GLU A 1 196 ? 21.001 2.807 -42.896 1.00 38.28 196 GLU A O 1
ATOM 1516 N N . ALA A 1 197 ? 19.338 3.463 -44.245 1.00 42.66 197 ALA A N 1
ATOM 1517 C CA . ALA A 1 197 ? 18.425 3.870 -43.176 1.00 42.66 197 ALA A CA 1
ATOM 1518 C C . ALA A 1 197 ? 17.913 2.685 -42.325 1.00 42.66 197 ALA A C 1
ATOM 1520 O O . ALA A 1 197 ? 17.531 2.864 -41.166 1.00 42.66 197 ALA A O 1
ATOM 1521 N N . THR A 1 198 ? 17.924 1.459 -42.862 1.00 48.47 198 THR A N 1
ATOM 1522 C CA . THR A 1 198 ? 17.390 0.267 -42.183 1.00 48.47 198 THR A CA 1
ATOM 1523 C C . THR A 1 198 ? 18.270 -0.247 -41.037 1.00 48.47 198 THR A C 1
ATOM 1525 O O . THR A 1 198 ? 17.726 -0.696 -40.028 1.00 48.47 198 THR A O 1
ATOM 1528 N N . GLY A 1 199 ? 19.603 -0.128 -41.127 1.00 53.12 199 GLY A N 1
ATOM 1529 C CA . GLY A 1 199 ? 20.537 -0.667 -40.122 1.00 53.12 199 GLY A CA 1
ATOM 1530 C C . GLY A 1 199 ? 20.554 0.106 -38.798 1.00 53.12 199 GLY A C 1
ATOM 1531 O O . GLY A 1 199 ? 20.522 -0.494 -37.727 1.00 53.12 199 GLY A O 1
ATOM 1532 N N . SER A 1 200 ? 20.509 1.441 -38.855 1.00 61.28 200 SER A N 1
ATOM 1533 C CA . SER A 1 200 ? 20.528 2.311 -37.664 1.00 61.28 200 SER A CA 1
ATOM 1534 C C . SER A 1 200 ? 19.291 2.126 -36.768 1.00 61.28 200 SER A C 1
ATOM 1536 O O . SER A 1 200 ? 19.385 2.167 -35.542 1.00 61.28 200 SER A O 1
ATOM 1538 N N . SER A 1 201 ? 18.132 1.824 -37.365 1.00 71.12 201 SER A N 1
ATOM 1539 C CA . SER A 1 201 ? 16.874 1.629 -36.631 1.00 71.12 201 SER A CA 1
ATOM 1540 C C . SER A 1 201 ? 16.851 0.383 -35.732 1.00 71.12 201 SER A C 1
ATOM 1542 O O . SER A 1 201 ? 16.057 0.329 -34.785 1.00 71.12 201 SER A O 1
ATOM 1544 N N . LEU A 1 202 ? 17.706 -0.613 -36.008 1.00 75.31 202 LEU A N 1
ATOM 1545 C CA . LEU A 1 202 ? 17.806 -1.848 -35.221 1.00 75.31 202 LEU A CA 1
ATOM 1546 C C . LEU A 1 202 ? 18.446 -1.612 -33.851 1.00 75.31 202 LEU A C 1
ATOM 1548 O O . LEU A 1 202 ? 18.155 -2.347 -32.911 1.00 75.31 202 LEU A O 1
ATOM 1552 N N . TYR A 1 203 ? 19.264 -0.570 -33.729 1.00 76.69 203 TYR A N 1
ATOM 1553 C CA . TYR A 1 203 ? 19.985 -0.250 -32.506 1.00 76.69 203 TYR A CA 1
ATOM 1554 C C . TYR A 1 203 ? 19.245 0.747 -31.594 1.00 76.69 203 TYR A C 1
ATOM 1556 O O . TYR A 1 203 ? 19.636 0.915 -30.449 1.00 76.69 203 TYR A O 1
ATOM 1564 N N . ASP A 1 204 ? 18.156 1.377 -32.044 1.00 78.56 204 ASP A N 1
ATOM 1565 C CA . ASP A 1 204 ? 17.345 2.288 -31.215 1.00 78.56 204 ASP A CA 1
ATOM 1566 C C . ASP A 1 204 ? 16.110 1.561 -30.649 1.00 78.56 204 ASP A C 1
ATOM 1568 O O . ASP A 1 204 ? 15.176 1.226 -31.382 1.00 78.56 204 ASP A O 1
ATOM 1572 N N . TRP A 1 205 ? 16.093 1.250 -29.356 1.00 82.62 205 TRP A N 1
ATOM 1573 C CA . TRP A 1 205 ? 15.059 0.454 -28.685 1.00 82.62 205 TRP A CA 1
ATOM 1574 C C . TRP A 1 205 ? 14.172 1.350 -27.828 1.00 82.62 205 TRP A C 1
ATOM 1576 O O . TRP A 1 205 ? 14.646 1.982 -26.893 1.00 82.62 205 TRP A O 1
ATOM 1586 N N . HIS A 1 206 ? 12.874 1.413 -28.131 1.00 83.50 206 HIS A N 1
ATOM 1587 C CA . HIS A 1 206 ? 11.923 2.250 -27.391 1.00 83.50 206 HIS A CA 1
ATOM 1588 C C . HIS A 1 206 ? 10.969 1.353 -26.619 1.00 83.50 206 HIS A C 1
ATOM 1590 O O . HIS A 1 206 ? 10.154 0.661 -27.230 1.00 83.50 206 HIS A O 1
ATOM 1596 N N . SER A 1 207 ? 11.066 1.365 -25.294 1.00 84.75 207 SER A N 1
ATOM 1597 C CA . SER A 1 207 ? 10.202 0.597 -24.403 1.00 84.75 207 SER A CA 1
ATOM 1598 C C . SER A 1 207 ? 9.357 1.514 -23.526 1.00 84.75 207 SER A C 1
ATOM 1600 O O . SER A 1 207 ? 9.744 2.628 -23.176 1.00 84.75 207 SER A O 1
ATOM 1602 N N . TYR A 1 208 ? 8.185 1.017 -23.150 1.00 86.44 208 TYR A N 1
ATOM 1603 C CA . TYR A 1 208 ? 7.288 1.665 -22.206 1.00 86.44 208 TYR A CA 1
ATOM 1604 C C . TYR A 1 208 ? 6.701 0.614 -21.273 1.00 86.44 208 TYR A C 1
ATOM 1606 O O . TYR A 1 208 ? 6.294 -0.456 -21.732 1.00 86.44 208 TYR A O 1
ATOM 1614 N N . VAL A 1 209 ? 6.618 0.941 -19.986 1.00 86.50 209 VAL A N 1
ATOM 1615 C CA . VAL A 1 209 ? 5.782 0.208 -19.037 1.00 86.50 209 VAL A CA 1
ATOM 1616 C C . VAL A 1 209 ? 4.907 1.150 -18.225 1.00 86.50 209 VAL A C 1
ATOM 1618 O O . VAL A 1 209 ? 5.210 2.326 -18.027 1.00 86.50 209 VAL A O 1
ATOM 1621 N N . ALA A 1 210 ? 3.797 0.604 -17.747 1.00 87.81 210 ALA A N 1
ATOM 1622 C CA . ALA A 1 210 ? 3.001 1.277 -16.742 1.00 87.81 210 ALA A CA 1
ATOM 1623 C C . ALA A 1 210 ? 3.722 1.271 -15.390 1.00 87.81 210 ALA A C 1
ATOM 1625 O O . ALA A 1 210 ? 4.428 0.315 -15.074 1.00 87.81 210 ALA A O 1
ATOM 1626 N N . CYS A 1 211 ? 3.485 2.307 -14.592 1.00 88.56 211 CYS A N 1
ATOM 1627 C CA . CYS A 1 211 ? 3.941 2.373 -13.211 1.00 88.56 211 CYS A CA 1
ATOM 1628 C C . CYS A 1 211 ? 3.355 1.230 -12.369 1.00 88.56 211 CYS A C 1
ATOM 1630 O O . CYS A 1 211 ? 2.138 1.143 -12.173 1.00 88.56 211 CYS A O 1
ATOM 1632 N N . ALA A 1 212 ? 4.219 0.361 -11.848 1.00 89.69 212 ALA A N 1
ATOM 1633 C CA . ALA A 1 212 ? 3.783 -0.782 -11.057 1.00 89.69 212 ALA A CA 1
ATOM 1634 C C . ALA A 1 212 ? 3.257 -0.399 -9.667 1.00 89.69 212 ALA A C 1
ATOM 1636 O O . ALA A 1 212 ? 2.351 -1.061 -9.160 1.00 89.69 212 ALA A O 1
ATOM 1637 N N . SER A 1 213 ? 3.759 0.688 -9.075 1.00 87.25 213 SER A N 1
ATOM 1638 C CA . SER A 1 213 ? 3.242 1.213 -7.807 1.00 87.25 213 SER A CA 1
ATOM 1639 C C . SER A 1 213 ? 1.794 1.694 -7.954 1.00 87.25 213 SER A C 1
ATOM 1641 O O . SER A 1 213 ? 0.932 1.372 -7.132 1.00 87.25 213 SER A O 1
ATOM 1643 N N . HIS A 1 214 ? 1.470 2.354 -9.071 1.00 87.25 214 HIS A N 1
ATOM 1644 C CA . HIS A 1 214 ? 0.085 2.667 -9.429 1.00 87.25 214 HIS A CA 1
ATOM 1645 C C . HIS A 1 214 ? -0.755 1.407 -9.689 1.00 87.25 214 HIS A C 1
ATOM 1647 O O . HIS A 1 214 ? -1.924 1.358 -9.297 1.00 87.25 214 HIS A O 1
ATOM 1653 N N . ASP A 1 215 ? -0.187 0.366 -10.301 1.00 91.56 215 ASP A N 1
ATOM 1654 C CA . ASP A 1 215 ? -0.884 -0.913 -10.469 1.00 91.56 215 ASP A CA 1
ATOM 1655 C C . ASP A 1 215 ? -1.153 -1.626 -9.132 1.00 91.56 215 ASP A C 1
ATOM 1657 O O . ASP A 1 215 ? -2.215 -2.230 -8.994 1.00 91.56 215 ASP A O 1
ATOM 1661 N N . ALA A 1 216 ? -0.286 -1.489 -8.124 1.00 91.75 216 ALA A N 1
ATOM 1662 C CA . ALA A 1 216 ? -0.530 -1.990 -6.768 1.00 91.75 216 ALA A CA 1
ATOM 1663 C C . ALA A 1 216 ? -1.734 -1.301 -6.108 1.00 91.75 216 ALA A C 1
ATOM 1665 O O . ALA A 1 216 ? -2.641 -1.963 -5.600 1.00 91.75 216 ALA A O 1
ATOM 1666 N N . HIS A 1 217 ? -1.806 0.030 -6.203 1.00 89.06 217 HIS A N 1
ATOM 1667 C CA . HIS A 1 217 ? -2.976 0.791 -5.757 1.00 89.06 217 HIS A CA 1
ATOM 1668 C C . HIS A 1 217 ? -4.255 0.369 -6.492 1.00 89.06 217 HIS A C 1
ATOM 1670 O O . HIS A 1 217 ? -5.314 0.196 -5.882 1.00 89.06 217 HIS A O 1
ATOM 1676 N N . ASN A 1 218 ? -4.162 0.200 -7.811 1.00 90.88 218 ASN A N 1
ATOM 1677 C CA . ASN A 1 218 ? -5.296 -0.190 -8.634 1.00 90.88 218 ASN A CA 1
ATOM 1678 C C . ASN A 1 218 ? -5.738 -1.633 -8.368 1.00 90.88 218 ASN A C 1
ATOM 1680 O O . ASN A 1 218 ? -6.936 -1.889 -8.442 1.00 90.88 218 ASN A O 1
ATOM 1684 N N . ALA A 1 219 ? -4.835 -2.549 -8.014 1.00 94.06 219 ALA A N 1
ATOM 1685 C CA . ALA A 1 219 ? -5.184 -3.928 -7.680 1.00 94.06 219 ALA A CA 1
ATOM 1686 C C . ALA A 1 219 ? -6.219 -3.981 -6.545 1.00 94.06 219 ALA A C 1
ATOM 1688 O O . ALA A 1 219 ? -7.273 -4.596 -6.712 1.00 94.06 219 ALA A O 1
ATOM 1689 N N . LEU A 1 220 ? -5.985 -3.239 -5.453 1.00 93.31 220 LEU A N 1
ATOM 1690 C CA . LEU A 1 220 ? -6.934 -3.154 -4.338 1.00 93.31 220 LEU A CA 1
ATOM 1691 C C . LEU A 1 220 ? -8.257 -2.491 -4.749 1.00 93.31 220 LEU A C 1
ATOM 1693 O O . LEU A 1 220 ? -9.338 -2.945 -4.374 1.00 93.31 220 LEU A O 1
ATOM 1697 N N . LYS A 1 221 ? -8.184 -1.423 -5.551 1.00 91.44 221 LYS A N 1
ATOM 1698 C CA . LYS A 1 221 ? -9.372 -0.729 -6.062 1.00 91.44 221 LYS A CA 1
ATOM 1699 C C . LYS A 1 221 ? -10.251 -1.658 -6.904 1.00 91.44 221 LYS A C 1
ATOM 1701 O O . LYS A 1 221 ? -11.460 -1.719 -6.690 1.00 91.44 221 LYS A O 1
ATOM 1706 N N . TRP A 1 222 ? -9.654 -2.382 -7.851 1.00 92.50 222 TRP A N 1
ATOM 1707 C CA . TRP A 1 222 ? -10.361 -3.309 -8.737 1.00 92.50 222 TRP A CA 1
ATOM 1708 C C . TRP A 1 222 ? -10.913 -4.519 -7.983 1.00 92.50 222 TRP A C 1
ATOM 1710 O O . TRP A 1 222 ? -12.031 -4.941 -8.274 1.00 92.50 222 TRP A O 1
ATOM 1720 N N . ALA A 1 223 ? -10.194 -5.020 -6.974 1.00 93.69 223 ALA A N 1
ATOM 1721 C CA . ALA A 1 223 ? -10.651 -6.114 -6.118 1.00 93.69 223 ALA A CA 1
ATOM 1722 C C . ALA A 1 223 ? -11.983 -5.841 -5.415 1.00 93.69 223 ALA A C 1
ATOM 1724 O O . ALA A 1 223 ? -12.754 -6.764 -5.154 1.00 93.69 223 ALA A O 1
ATOM 1725 N N . HIS A 1 224 ? -12.274 -4.572 -5.146 1.00 92.38 224 HIS A N 1
ATOM 1726 C CA . HIS A 1 224 ? -13.466 -4.166 -4.413 1.00 92.38 224 HIS A CA 1
ATOM 1727 C C . HIS A 1 224 ? -14.456 -3.361 -5.242 1.00 92.38 224 HIS A C 1
ATOM 1729 O O . HIS A 1 224 ? -15.497 -2.970 -4.722 1.00 92.38 224 HIS A O 1
ATOM 1735 N N . GLN A 1 225 ? -14.197 -3.154 -6.532 1.00 89.19 225 GLN A N 1
ATOM 1736 C CA . GLN A 1 225 ? -15.083 -2.367 -7.381 1.00 89.19 225 GLN A CA 1
ATOM 1737 C C . GLN A 1 225 ? -16.467 -3.014 -7.529 1.00 89.19 225 GLN A C 1
ATOM 1739 O O . GLN A 1 225 ? -17.474 -2.319 -7.537 1.00 89.19 225 GLN A O 1
ATOM 1744 N N . THR A 1 226 ? -16.557 -4.340 -7.598 1.00 86.88 226 THR A N 1
ATOM 1745 C CA . THR A 1 226 ? -17.854 -5.029 -7.716 1.00 86.88 226 THR A CA 1
ATOM 1746 C C . THR A 1 226 ? -18.660 -5.012 -6.418 1.00 86.88 226 THR A C 1
ATOM 1748 O O . THR A 1 226 ? -19.886 -5.019 -6.463 1.00 86.88 226 THR A O 1
ATOM 1751 N N . LEU A 1 227 ? -17.986 -4.973 -5.265 1.00 88.56 227 LEU A N 1
ATOM 1752 C CA . LEU A 1 227 ? -18.627 -4.990 -3.949 1.00 88.56 227 LEU A CA 1
ATOM 1753 C C . LEU A 1 227 ? -18.918 -3.576 -3.426 1.00 88.56 227 LEU A C 1
ATOM 1755 O O . LEU A 1 227 ? -19.931 -3.362 -2.769 1.00 88.56 227 LEU A O 1
ATOM 1759 N N . PHE A 1 228 ? -18.049 -2.606 -3.699 1.00 92.12 228 PHE A N 1
ATOM 1760 C CA . PHE A 1 228 ? -18.025 -1.314 -3.012 1.00 92.12 228 PHE A CA 1
ATOM 1761 C C . PHE A 1 228 ? -17.750 -0.126 -3.952 1.00 92.12 228 PHE A C 1
ATOM 1763 O O . PHE A 1 228 ? -17.158 0.866 -3.527 1.00 92.12 228 PHE A O 1
ATOM 1770 N N . ALA A 1 229 ? -18.169 -0.185 -5.224 1.00 87.38 229 ALA A N 1
ATOM 1771 C CA . ALA A 1 229 ? -18.153 0.979 -6.123 1.00 87.38 229 ALA A CA 1
ATOM 1772 C C . ALA A 1 229 ? -19.231 2.013 -5.753 1.00 87.38 229 ALA A C 1
ATOM 1774 O O . ALA A 1 229 ? -20.158 2.274 -6.515 1.00 87.38 229 ALA A O 1
ATOM 1775 N N . ASP A 1 230 ? -19.085 2.606 -4.574 1.00 89.31 230 ASP A N 1
ATOM 1776 C CA . ASP A 1 230 ? -19.977 3.616 -4.026 1.00 89.31 230 ASP A CA 1
ATOM 1777 C C . ASP A 1 230 ? -19.138 4.781 -3.480 1.00 89.31 230 ASP A C 1
ATOM 1779 O O . ASP A 1 230 ? -18.355 4.641 -2.537 1.00 89.31 230 ASP A O 1
ATOM 1783 N N . THR A 1 231 ? -19.263 5.942 -4.122 1.00 88.25 231 THR A N 1
ATOM 1784 C CA . THR A 1 231 ? -18.533 7.149 -3.724 1.00 88.25 231 THR A CA 1
ATOM 1785 C C . THR A 1 231 ? -19.007 7.683 -2.373 1.00 88.25 231 THR A C 1
ATOM 1787 O O . THR A 1 231 ? -18.167 8.135 -1.597 1.00 88.25 231 THR A O 1
ATOM 1790 N N . GLU A 1 232 ? -20.301 7.583 -2.058 1.00 92.81 232 GLU A N 1
ATOM 1791 C CA . GLU A 1 232 ? -20.848 8.038 -0.775 1.00 92.81 232 GLU A CA 1
ATOM 1792 C C . GLU A 1 232 ? -20.361 7.151 0.371 1.00 92.81 232 GLU A C 1
ATOM 1794 O O . GLU A 1 232 ? -20.020 7.651 1.445 1.00 92.81 232 GLU A O 1
ATOM 1799 N N . LEU A 1 233 ? -20.251 5.841 0.130 1.00 94.44 233 LEU A N 1
ATOM 1800 C CA . LEU A 1 233 ? -19.653 4.900 1.076 1.00 94.44 233 LEU A CA 1
ATOM 1801 C C . LEU A 1 233 ? -18.207 5.288 1.411 1.00 94.44 233 LEU A C 1
ATOM 1803 O O . LEU A 1 233 ? -17.849 5.404 2.584 1.00 94.44 233 LEU A O 1
ATOM 1807 N N . LEU A 1 234 ? -17.376 5.502 0.387 1.00 92.25 234 LEU A N 1
ATOM 1808 C CA . LEU A 1 234 ? -15.965 5.851 0.569 1.00 92.25 234 LEU A CA 1
ATOM 1809 C C . LEU A 1 234 ? -15.788 7.222 1.237 1.00 92.25 234 LEU A C 1
ATOM 1811 O O . LEU A 1 234 ? -14.909 7.381 2.087 1.00 92.25 234 LEU A O 1
ATOM 1815 N N . GLU A 1 235 ? -16.625 8.200 0.887 1.00 92.44 235 GLU A N 1
ATOM 1816 C CA . GLU A 1 235 ? -16.663 9.503 1.554 1.00 92.44 235 GLU A CA 1
ATOM 1817 C C . GLU A 1 235 ? -17.088 9.362 3.023 1.00 92.44 235 GLU A C 1
ATOM 1819 O O . GLU A 1 235 ? -16.472 9.956 3.909 1.00 92.44 235 GLU A O 1
ATOM 1824 N N . GLY A 1 236 ? -18.081 8.519 3.308 1.00 94.81 236 GLY A N 1
ATOM 1825 C CA . GLY A 1 236 ? -18.530 8.217 4.663 1.00 94.81 236 GLY A CA 1
ATOM 1826 C C . GLY A 1 236 ? -17.420 7.624 5.531 1.00 94.81 236 GLY A C 1
ATOM 1827 O O . GLY A 1 236 ? -17.183 8.114 6.637 1.00 94.81 236 GLY A O 1
ATOM 1828 N N . VAL A 1 237 ? -16.685 6.631 5.015 1.00 95.31 237 VAL A N 1
ATOM 1829 C CA . VAL A 1 237 ? -15.522 6.042 5.705 1.00 95.31 237 VAL A CA 1
ATOM 1830 C C . VAL A 1 237 ? -14.430 7.092 5.924 1.00 95.31 237 VAL A C 1
ATOM 1832 O O . VAL A 1 237 ? -13.899 7.201 7.030 1.00 95.31 237 VAL A O 1
ATOM 1835 N N . TYR A 1 238 ? -14.124 7.911 4.913 1.00 93.50 238 TYR A N 1
ATOM 1836 C CA . TYR A 1 238 ? -13.159 9.005 5.038 1.00 93.50 238 TYR A CA 1
ATOM 1837 C C . TYR A 1 238 ? -13.535 9.990 6.157 1.00 93.50 238 TYR A C 1
ATOM 1839 O O . TYR A 1 238 ? -12.688 10.342 6.986 1.00 93.50 238 TYR A O 1
ATOM 1847 N N . ILE A 1 239 ? -14.799 10.423 6.205 1.00 94.50 239 ILE A N 1
ATOM 1848 C CA . ILE A 1 239 ? -15.310 11.334 7.235 1.00 94.50 239 ILE A CA 1
ATOM 1849 C C . ILE A 1 239 ? -15.225 10.678 8.618 1.00 94.50 239 ILE A C 1
ATOM 1851 O O . ILE A 1 239 ? -14.768 11.327 9.561 1.00 94.50 239 ILE A O 1
ATOM 1855 N N . ALA A 1 240 ? -15.610 9.405 8.740 1.00 95.69 240 ALA A N 1
ATOM 1856 C CA . ALA A 1 240 ? -15.544 8.670 10.000 1.00 95.69 240 ALA A CA 1
ATOM 1857 C C . ALA A 1 240 ? -14.102 8.581 10.521 1.00 95.69 240 ALA A C 1
ATOM 1859 O O . ALA A 1 240 ? -13.833 9.002 11.644 1.00 95.69 240 ALA A O 1
ATOM 1860 N N . VAL A 1 241 ? -13.150 8.142 9.690 1.00 94.81 241 VAL A N 1
ATOM 1861 C CA . VAL A 1 241 ? -11.724 8.076 10.063 1.00 94.81 241 VAL A CA 1
ATOM 1862 C C . VAL A 1 241 ? -11.177 9.461 10.425 1.00 94.81 241 VAL A C 1
ATOM 1864 O O . VAL A 1 241 ? -10.434 9.605 11.396 1.00 94.81 241 VAL A O 1
ATOM 1867 N N . SER A 1 242 ? -11.567 10.505 9.688 1.00 92.94 242 SER A N 1
ATOM 1868 C CA . SER A 1 242 ? -11.147 11.884 9.970 1.00 92.94 242 SER A CA 1
ATOM 1869 C C . SER A 1 242 ? -11.669 12.397 11.316 1.00 92.94 242 SER A C 1
ATOM 1871 O O . SER A 1 242 ? -10.931 13.066 12.047 1.00 92.94 242 SER A O 1
ATOM 1873 N N . ALA A 1 243 ? -12.920 12.076 11.658 1.00 93.25 243 ALA A N 1
ATOM 1874 C CA . ALA A 1 243 ? -13.522 12.407 12.945 1.00 93.25 243 ALA A CA 1
ATOM 1875 C C . ALA A 1 243 ? -12.818 11.673 14.095 1.00 93.25 243 ALA A C 1
ATOM 1877 O O . ALA A 1 243 ? -12.391 12.317 15.047 1.00 93.25 243 ALA A O 1
ATOM 1878 N N . ILE A 1 244 ? -12.601 10.364 13.949 1.00 93.25 244 ILE A N 1
ATOM 1879 C CA . ILE A 1 244 ? -11.898 9.514 14.922 1.00 93.25 244 ILE A CA 1
ATOM 1880 C C . ILE A 1 244 ? -10.478 10.031 15.203 1.00 93.25 244 ILE A C 1
ATOM 1882 O O . ILE A 1 244 ? -10.062 10.192 16.350 1.00 93.25 244 ILE A O 1
ATOM 1886 N N . ARG A 1 245 ? -9.721 10.367 14.152 1.00 92.44 245 ARG A N 1
ATOM 1887 C CA . ARG A 1 245 ? -8.369 10.931 14.302 1.00 92.44 245 ARG A CA 1
ATOM 1888 C C . ARG A 1 245 ? -8.377 12.266 15.041 1.00 92.44 245 ARG A C 1
ATOM 1890 O O . ARG A 1 245 ? -7.444 12.569 15.778 1.00 92.44 245 ARG A O 1
ATOM 1897 N N . SER A 1 246 ? -9.427 13.056 14.840 1.00 90.50 246 SER A N 1
ATOM 1898 C CA . SER A 1 246 ? -9.591 14.362 15.477 1.00 90.50 246 SER A CA 1
ATOM 1899 C C . SER A 1 246 ? -10.062 14.256 16.935 1.00 90.50 246 SER A C 1
ATOM 1901 O O . SER A 1 246 ? -9.851 15.198 17.693 1.00 90.50 246 SER A O 1
ATOM 1903 N N . SER A 1 247 ? -10.653 13.129 17.353 1.00 87.81 247 SER A N 1
ATOM 1904 C CA . SER A 1 247 ? -11.078 12.881 18.739 1.00 87.81 247 SER A CA 1
ATOM 1905 C C . SER A 1 247 ? -10.005 12.246 19.630 1.00 87.81 247 SER A C 1
ATOM 1907 O O . SER A 1 247 ? -10.262 12.078 20.819 1.00 87.81 247 SER A O 1
ATOM 1909 N N . TYR A 1 248 ? -8.815 11.909 19.110 1.00 88.00 248 TYR A N 1
ATOM 1910 C CA . TYR A 1 248 ? -7.803 11.110 19.825 1.00 88.00 248 TYR A CA 1
ATOM 1911 C C . TYR A 1 248 ? -7.449 11.642 21.225 1.00 88.00 248 TYR A C 1
ATOM 1913 O O . TYR A 1 248 ? -7.526 10.895 22.196 1.00 88.00 248 TYR A O 1
ATOM 1921 N N . TYR A 1 249 ? -7.118 12.932 21.357 1.00 88.06 249 TYR A N 1
ATOM 1922 C CA . TYR A 1 249 ? -6.757 13.516 22.658 1.00 88.06 249 TYR A CA 1
ATOM 1923 C C . TYR A 1 249 ? -7.919 13.474 23.653 1.00 88.06 249 TYR A C 1
ATOM 1925 O O . TYR A 1 249 ? -7.750 13.035 24.784 1.00 88.06 249 TYR A O 1
ATOM 1933 N N . THR A 1 250 ? -9.124 13.833 23.208 1.00 89.62 250 THR A N 1
ATOM 1934 C CA . THR A 1 250 ? -10.325 13.781 24.052 1.00 89.62 250 THR A CA 1
ATOM 1935 C C . THR A 1 250 ? -10.670 12.344 24.461 1.00 89.62 250 THR A C 1
ATOM 1937 O O . THR A 1 250 ? -11.181 12.121 25.555 1.00 89.62 250 THR A O 1
ATOM 1940 N N . CYS A 1 251 ? -10.372 11.358 23.607 1.00 90.44 251 CYS A N 1
ATOM 1941 C CA . CYS A 1 251 ? -10.523 9.940 23.936 1.00 90.44 251 CYS A CA 1
ATOM 1942 C C . CYS A 1 251 ? -9.523 9.506 25.010 1.00 90.44 251 CYS A C 1
ATOM 1944 O O . CYS A 1 251 ? -9.915 8.823 25.951 1.00 90.44 251 CYS A O 1
ATOM 1946 N N . ALA A 1 252 ? -8.259 9.926 24.900 1.00 92.00 252 ALA A N 1
ATOM 1947 C CA . ALA A 1 252 ? -7.234 9.624 25.895 1.00 92.00 252 ALA A CA 1
ATOM 1948 C C . ALA A 1 252 ? -7.606 10.178 27.283 1.00 92.00 252 ALA A C 1
ATOM 1950 O O . ALA A 1 252 ? -7.494 9.457 28.271 1.00 92.00 252 ALA A O 1
ATOM 1951 N N . ASP A 1 253 ? -8.143 11.400 27.347 1.00 92.75 253 ASP A N 1
ATOM 1952 C CA . ASP A 1 253 ? -8.589 12.016 28.606 1.00 92.75 253 ASP A CA 1
ATOM 1953 C C . ASP A 1 253 ? -9.782 11.274 29.238 1.00 92.75 253 ASP A C 1
ATOM 1955 O O . ASP A 1 253 ? -9.876 11.141 30.459 1.00 92.75 253 ASP A O 1
ATOM 1959 N N . ALA A 1 254 ? -10.709 10.767 28.418 1.00 94.94 254 ALA A N 1
ATOM 1960 C CA . ALA A 1 254 ? -11.899 10.058 28.892 1.00 94.94 254 ALA A CA 1
ATOM 1961 C C . ALA A 1 254 ? -11.643 8.576 29.236 1.00 94.94 254 ALA A C 1
ATOM 1963 O O . ALA A 1 254 ? -12.430 7.982 29.985 1.00 94.94 254 ALA A O 1
ATOM 1964 N N . LEU A 1 255 ? -10.553 7.993 28.720 1.00 96.06 255 LEU A N 1
ATOM 1965 C CA . LEU A 1 255 ? -10.266 6.557 28.731 1.00 96.06 255 LEU A CA 1
ATOM 1966 C C . LEU A 1 255 ? -10.317 5.940 30.129 1.00 96.06 255 LEU A C 1
ATOM 1968 O O . LEU A 1 255 ? -11.034 4.965 30.335 1.00 96.06 255 LEU A O 1
ATOM 1972 N N . GLY A 1 256 ? -9.620 6.525 31.106 1.00 95.00 256 GLY A N 1
ATOM 1973 C CA . GLY A 1 256 ? -9.571 5.970 32.463 1.00 95.00 256 GLY A CA 1
ATOM 1974 C C . GLY A 1 256 ? -10.962 5.854 33.096 1.00 95.00 256 GLY A C 1
ATOM 1975 O O . GLY A 1 256 ? -11.325 4.811 33.637 1.00 95.00 256 GLY A O 1
ATOM 1976 N N . SER A 1 257 ? -11.786 6.897 32.952 1.00 95.69 257 SER A N 1
ATOM 1977 C CA . SER A 1 257 ? -13.152 6.902 33.492 1.00 95.69 257 SER A CA 1
ATOM 1978 C C . SER A 1 257 ? -14.075 5.898 32.794 1.00 95.69 257 SER A C 1
ATOM 1980 O O . SER A 1 257 ? -14.945 5.308 33.439 1.00 95.69 257 SER A O 1
ATOM 1982 N N . TRP A 1 258 ? -13.873 5.682 31.493 1.00 97.44 258 TRP A N 1
ATOM 1983 C CA . TRP A 1 258 ? -14.603 4.690 30.713 1.00 97.44 258 TRP A CA 1
ATOM 1984 C C . TRP A 1 258 ? -14.190 3.261 31.076 1.00 97.44 258 TRP A C 1
ATOM 1986 O O . TRP A 1 258 ? -15.066 2.414 31.253 1.00 97.44 258 TRP A O 1
ATOM 1996 N N . LEU A 1 259 ? -12.890 2.997 31.258 1.00 96.62 259 LEU A N 1
ATOM 1997 C CA . LEU A 1 259 ? -12.376 1.671 31.617 1.00 96.62 259 LEU A CA 1
ATOM 1998 C C . LEU A 1 259 ? -12.950 1.180 32.940 1.00 96.62 259 LEU A C 1
ATOM 2000 O O . LEU A 1 259 ? -13.451 0.061 32.997 1.00 96.62 259 LEU A O 1
ATOM 2004 N N . VAL A 1 260 ? -12.975 2.037 33.966 1.00 93.94 260 VAL A N 1
ATOM 2005 C CA . VAL A 1 260 ? -13.557 1.707 35.281 1.00 93.94 260 VAL A CA 1
ATOM 2006 C C . VAL A 1 260 ? -15.011 1.231 35.166 1.00 93.94 260 VAL A C 1
ATOM 2008 O O . VAL A 1 260 ? -15.459 0.412 35.962 1.00 93.94 260 VAL A O 1
ATOM 2011 N N . GLN A 1 261 ? -15.755 1.727 34.175 1.00 94.56 261 GLN A N 1
ATOM 2012 C CA . GLN A 1 261 ? -17.158 1.365 33.962 1.00 94.56 261 GLN A CA 1
ATOM 2013 C C . GLN A 1 261 ? -17.345 0.189 33.006 1.00 94.56 261 GLN A C 1
ATOM 2015 O O . GLN A 1 261 ? -18.369 -0.486 33.092 1.00 94.56 261 GLN A O 1
ATOM 2020 N N . SER A 1 262 ? -16.414 -0.034 32.081 1.00 95.94 262 SER A N 1
ATOM 2021 C CA . SER A 1 262 ? -16.632 -0.897 30.912 1.00 95.94 262 SER A CA 1
ATOM 2022 C C . SER A 1 262 ? -15.879 -2.218 30.987 1.00 95.94 262 SER A C 1
ATOM 2024 O O . SER A 1 262 ? -16.299 -3.185 30.354 1.00 95.94 262 SER A O 1
ATOM 2026 N N . VAL A 1 263 ? -14.795 -2.268 31.761 1.00 96.56 263 VAL A N 1
ATOM 2027 C CA . VAL A 1 263 ? -13.954 -3.454 31.922 1.00 96.56 263 VAL A CA 1
ATOM 2028 C C . VAL A 1 263 ? -14.629 -4.484 32.824 1.00 96.56 263 VAL A C 1
ATOM 2030 O O . VAL A 1 263 ? -15.153 -4.144 33.886 1.00 96.56 263 VAL A O 1
ATOM 2033 N N . GLN A 1 264 ? -14.605 -5.752 32.411 1.00 96.19 264 GLN A N 1
ATOM 2034 C CA . GLN A 1 264 ? -15.130 -6.875 33.187 1.00 96.19 264 GLN A CA 1
ATOM 2035 C C . GLN A 1 264 ? -14.195 -8.090 33.142 1.00 96.19 264 GLN A C 1
ATOM 2037 O O . GLN A 1 264 ? -13.558 -8.333 32.113 1.00 96.19 264 GLN A O 1
ATOM 2042 N N . PRO A 1 265 ? -14.105 -8.861 34.243 1.00 95.75 265 PRO A N 1
ATOM 2043 C CA . PRO A 1 265 ? -13.347 -10.101 34.254 1.00 95.75 265 PRO A CA 1
ATOM 2044 C C . PRO A 1 265 ? -14.048 -11.155 33.394 1.00 95.75 265 PRO A C 1
ATOM 2046 O O . PRO A 1 265 ? -15.255 -11.366 33.505 1.00 95.75 265 PRO A O 1
ATOM 2049 N N . GLY A 1 266 ? -13.279 -11.827 32.546 1.00 94.44 266 GLY A N 1
ATOM 2050 C CA . GLY A 1 266 ? -13.703 -12.969 31.750 1.00 94.44 266 GLY A CA 1
ATOM 2051 C C . GLY A 1 266 ? -12.953 -14.231 32.164 1.00 94.44 266 GLY A C 1
ATOM 2052 O O . GLY A 1 266 ? -11.779 -14.190 32.536 1.00 94.44 266 GLY A O 1
ATOM 2053 N N . LEU A 1 267 ? -13.640 -15.369 32.089 1.00 94.69 267 LEU A N 1
ATOM 2054 C CA . LEU A 1 267 ? -13.044 -16.674 32.360 1.00 94.69 267 LEU A CA 1
ATOM 2055 C C . LEU A 1 267 ? -12.334 -17.191 31.109 1.00 94.69 267 LEU A C 1
ATOM 2057 O O . LEU A 1 267 ? -12.860 -17.066 29.999 1.00 94.69 267 LEU A O 1
ATOM 2061 N N . ALA A 1 268 ? -11.198 -17.868 31.283 1.00 93.06 268 ALA A N 1
ATOM 2062 C CA . ALA A 1 268 ? -10.439 -18.460 30.178 1.00 93.06 268 ALA A CA 1
ATOM 2063 C C . ALA A 1 268 ? -11.262 -19.426 29.298 1.00 93.06 268 ALA A C 1
ATOM 2065 O O . ALA A 1 268 ? -10.963 -19.586 28.120 1.00 93.06 268 ALA A O 1
ATOM 2066 N N . SER A 1 269 ? -12.306 -20.062 29.838 1.00 92.62 269 SER A N 1
ATOM 2067 C CA . SER A 1 269 ? -13.216 -20.936 29.080 1.00 92.62 269 SER A CA 1
ATOM 2068 C C . SER A 1 269 ? -14.223 -20.182 28.203 1.00 92.62 269 SER A C 1
ATOM 2070 O O . SER A 1 269 ? -14.819 -20.774 27.310 1.00 92.62 269 SER A O 1
ATOM 2072 N N . THR A 1 270 ? -14.441 -18.894 28.477 1.00 90.88 270 THR A N 1
ATOM 2073 C CA . THR A 1 270 ? -15.440 -18.045 27.801 1.00 90.88 270 THR A CA 1
ATOM 2074 C C . THR A 1 270 ? -14.818 -17.049 26.828 1.00 90.88 270 THR A C 1
ATOM 2076 O O . THR A 1 270 ? -15.489 -16.568 25.914 1.00 90.88 270 THR A O 1
ATOM 2079 N N . LEU A 1 271 ? -13.537 -16.735 27.027 1.00 94.69 271 LEU A N 1
ATOM 2080 C CA . LEU A 1 271 ? -12.776 -15.845 26.166 1.00 94.69 271 LEU A CA 1
ATOM 2081 C C . LEU A 1 271 ? -12.123 -16.627 25.026 1.00 94.69 271 LEU A C 1
ATOM 2083 O O . LEU A 1 271 ? -11.725 -17.776 25.241 1.00 94.69 271 LEU A O 1
ATOM 2087 N N . PRO A 1 272 ? -11.950 -16.003 23.848 1.00 95.62 272 PRO A N 1
ATOM 2088 C CA . PRO A 1 272 ? -11.219 -16.626 22.756 1.00 95.62 272 PRO A CA 1
ATOM 2089 C C . PRO A 1 272 ? -9.815 -17.084 23.202 1.00 95.62 272 PRO A C 1
ATOM 2091 O O . PRO A 1 272 ? -9.219 -16.453 24.087 1.00 95.62 272 PRO A O 1
ATOM 2094 N N . PRO A 1 273 ? -9.288 -18.183 22.636 1.00 96.06 273 PRO A N 1
ATOM 2095 C CA . PRO A 1 273 ? -7.929 -18.634 22.910 1.00 96.06 273 PRO A CA 1
ATOM 2096 C C . PRO A 1 273 ? -6.884 -17.560 22.590 1.00 96.06 273 PRO A C 1
ATOM 2098 O O . PRO A 1 273 ? -7.067 -16.737 21.694 1.00 96.06 273 PRO A O 1
ATOM 2101 N N . GLU A 1 274 ? -5.768 -17.591 23.319 1.00 96.81 274 GLU A N 1
ATOM 2102 C CA . GLU A 1 274 ? -4.665 -16.640 23.139 1.00 96.81 274 GLU A CA 1
ATOM 2103 C C . GLU A 1 274 ? -4.093 -16.692 21.716 1.00 96.81 274 GLU A C 1
ATOM 2105 O O . GLU A 1 274 ? -3.963 -15.649 21.081 1.00 96.81 274 GLU A O 1
ATOM 2110 N N . ASP A 1 275 ? -3.841 -17.890 21.179 1.00 97.31 275 ASP A N 1
ATOM 2111 C CA . ASP A 1 275 ? -3.288 -18.067 19.829 1.00 97.31 275 ASP A CA 1
ATOM 2112 C C . ASP A 1 275 ? -4.202 -17.477 18.740 1.00 97.31 275 ASP A C 1
ATOM 2114 O O . ASP A 1 275 ? -3.728 -16.826 17.804 1.00 97.31 275 ASP A O 1
ATOM 2118 N N . ASP A 1 276 ? -5.521 -17.635 18.890 1.00 97.44 276 ASP A N 1
ATOM 2119 C CA . ASP A 1 276 ? -6.506 -17.078 17.958 1.00 97.44 276 ASP A CA 1
ATOM 2120 C C . ASP A 1 276 ? -6.552 -15.548 18.037 1.00 97.44 276 ASP A C 1
ATOM 2122 O O . ASP A 1 276 ? -6.649 -14.873 17.010 1.00 97.44 276 ASP A O 1
ATOM 2126 N N . LEU A 1 277 ? -6.448 -14.978 19.243 1.00 97.88 277 LEU A N 1
ATOM 2127 C CA . LEU A 1 277 ? -6.367 -13.528 19.422 1.00 97.88 277 LEU A CA 1
ATOM 2128 C C . LEU A 1 277 ? -5.057 -12.971 18.872 1.00 97.88 277 LEU A C 1
ATOM 2130 O O . LEU A 1 277 ? -5.070 -11.937 18.210 1.00 97.88 277 LEU A O 1
ATOM 2134 N N . PHE A 1 278 ? -3.935 -13.656 19.081 1.00 98.31 278 PHE A N 1
ATOM 2135 C CA . PHE A 1 278 ? -2.657 -13.258 18.502 1.00 98.31 278 PHE A CA 1
ATOM 2136 C C . PHE A 1 278 ? -2.740 -13.214 16.970 1.00 98.31 278 PHE A C 1
ATOM 2138 O O . PHE A 1 278 ? -2.373 -12.204 16.360 1.00 98.31 278 PHE A O 1
ATOM 2145 N N . ALA A 1 279 ? -3.296 -14.262 16.352 1.00 97.50 279 ALA A N 1
ATOM 2146 C CA . ALA A 1 279 ? -3.527 -14.317 14.911 1.00 97.50 279 ALA A CA 1
ATOM 2147 C C . ALA A 1 279 ? -4.488 -13.214 14.429 1.00 97.50 279 ALA A C 1
ATOM 2149 O O . ALA A 1 279 ? -4.213 -12.565 13.417 1.00 97.50 279 ALA A O 1
ATOM 2150 N N . LEU A 1 280 ? -5.572 -12.946 15.170 1.00 97.94 280 LEU A N 1
ATOM 2151 C CA . LEU A 1 280 ? -6.515 -11.859 14.889 1.00 97.94 280 LEU A CA 1
ATOM 2152 C C . LEU A 1 280 ? -5.816 -10.496 14.872 1.00 97.94 280 LEU A C 1
ATOM 2154 O O . LEU A 1 280 ? -5.952 -9.749 13.904 1.00 97.94 280 LEU A O 1
ATOM 2158 N N . TRP A 1 281 ? -5.068 -10.157 15.921 1.00 98.00 281 TRP A N 1
ATOM 2159 C CA . TRP A 1 281 ? -4.411 -8.854 16.021 1.00 98.00 281 TRP A CA 1
ATOM 2160 C C . TRP A 1 281 ? -3.329 -8.692 14.951 1.00 98.00 281 TRP A C 1
ATOM 2162 O O . TRP A 1 281 ? -3.265 -7.645 14.304 1.00 98.00 281 TRP A O 1
ATOM 2172 N N . CYS A 1 282 ? -2.557 -9.746 14.667 1.00 96.75 282 CYS A N 1
ATOM 2173 C CA . CYS A 1 282 ? -1.597 -9.739 13.562 1.00 96.75 282 CYS A CA 1
ATOM 2174 C C . CYS A 1 282 ? -2.289 -9.533 12.203 1.00 96.75 282 CYS A C 1
ATOM 2176 O O . CYS A 1 282 ? -1.807 -8.744 11.394 1.00 96.75 282 CYS A O 1
ATOM 2178 N N . CYS A 1 283 ? -3.450 -10.163 11.976 1.00 96.56 283 CYS A N 1
ATOM 2179 C CA . CYS A 1 283 ? -4.303 -9.954 10.796 1.00 96.56 283 CYS A CA 1
ATOM 2180 C C . CYS A 1 283 ? -4.896 -8.532 10.718 1.00 96.56 283 CYS A C 1
ATOM 2182 O O . CYS A 1 283 ? -5.333 -8.085 9.659 1.00 96.56 283 CYS A O 1
ATOM 2184 N N . LEU A 1 284 ? -4.926 -7.785 11.818 1.00 97.19 284 LEU A N 1
ATOM 2185 C CA . LEU A 1 284 ? -5.340 -6.381 11.843 1.00 97.19 284 LEU A CA 1
ATOM 2186 C C . LEU A 1 284 ? -4.142 -5.420 11.806 1.00 97.19 284 LEU A C 1
ATOM 2188 O O . LEU A 1 284 ? -4.281 -4.225 12.060 1.00 97.19 284 LEU A O 1
ATOM 2192 N N . GLY A 1 285 ? -2.961 -5.917 11.439 1.00 95.06 285 GLY A N 1
ATOM 2193 C CA . GLY A 1 285 ? -1.751 -5.118 11.263 1.00 95.06 285 GLY A CA 1
ATOM 2194 C C . GLY A 1 285 ? -1.167 -4.602 12.572 1.00 95.06 285 GLY A C 1
ATOM 2195 O O . GLY A 1 285 ? -0.399 -3.642 12.548 1.00 95.06 285 GLY A O 1
ATOM 2196 N N . VAL A 1 286 ? -1.546 -5.206 13.701 1.00 96.62 286 VAL A N 1
ATOM 2197 C CA . VAL A 1 286 ? -0.945 -4.924 15.002 1.00 96.62 286 VAL A CA 1
ATOM 2198 C C . VAL A 1 286 ? 0.446 -5.552 15.031 1.00 96.62 286 VAL A C 1
ATOM 2200 O O . VAL A 1 286 ? 0.636 -6.691 14.607 1.00 96.62 286 VAL A O 1
ATOM 2203 N N . GLU A 1 287 ? 1.424 -4.789 15.510 1.00 95.69 287 GLU A N 1
ATOM 2204 C CA . GLU A 1 287 ? 2.810 -5.240 15.642 1.00 95.69 287 GLU A CA 1
ATOM 2205 C C . GLU A 1 287 ? 2.898 -6.446 16.607 1.00 95.69 287 GLU A C 1
ATOM 2207 O O . GLU A 1 287 ? 2.153 -6.467 17.593 1.00 95.69 287 GLU A O 1
ATOM 2212 N N . PRO A 1 288 ? 3.716 -7.485 16.320 1.00 96.50 288 PRO A N 1
ATOM 2213 C CA . PRO A 1 288 ? 3.647 -8.762 17.036 1.00 96.50 288 PRO A CA 1
ATOM 2214 C C . PRO A 1 288 ? 3.823 -8.665 18.554 1.00 96.50 288 PRO A C 1
ATOM 2216 O O . PRO A 1 288 ? 3.204 -9.424 19.298 1.00 96.50 288 PRO A O 1
ATOM 2219 N N . GLU A 1 289 ? 4.649 -7.745 19.037 1.00 97.00 289 GLU A N 1
ATOM 2220 C CA . GLU A 1 289 ? 4.903 -7.527 20.455 1.00 97.00 289 GLU A CA 1
ATOM 2221 C C . GLU A 1 289 ? 3.643 -7.001 21.152 1.00 97.00 289 GLU A C 1
ATOM 2223 O O . GLU A 1 289 ? 3.223 -7.553 22.175 1.00 97.00 289 GLU A O 1
ATOM 2228 N N . LEU A 1 290 ? 2.979 -6.001 20.563 1.00 97.50 290 LEU A N 1
ATOM 2229 C CA . LEU A 1 290 ? 1.681 -5.527 21.043 1.00 97.50 290 LEU A CA 1
ATOM 2230 C C . LEU A 1 290 ? 0.581 -6.588 20.886 1.00 97.50 290 LEU A C 1
ATOM 2232 O O . LEU A 1 290 ? -0.196 -6.799 21.816 1.00 97.50 290 LEU A O 1
ATOM 2236 N N . ALA A 1 291 ? 0.517 -7.277 19.744 1.00 98.12 291 ALA A N 1
ATOM 2237 C CA . ALA A 1 291 ? -0.474 -8.319 19.476 1.00 98.12 291 ALA A CA 1
ATOM 2238 C C . ALA A 1 291 ? -0.413 -9.434 20.527 1.00 98.12 291 ALA A C 1
ATOM 2240 O O . ALA A 1 291 ? -1.449 -9.849 21.046 1.00 98.12 291 ALA A O 1
ATOM 2241 N N . ARG A 1 292 ? 0.803 -9.864 20.893 1.00 98.06 292 ARG A N 1
ATOM 2242 C CA . ARG A 1 292 ? 1.031 -10.847 21.956 1.00 98.06 292 ARG A CA 1
ATOM 2243 C C . ARG A 1 292 ? 0.530 -10.329 23.295 1.00 98.06 292 ARG A C 1
ATOM 2245 O O . ARG A 1 292 ? -0.240 -11.014 23.954 1.00 98.06 292 ARG A O 1
ATOM 2252 N N . LYS A 1 293 ? 0.870 -9.090 23.659 1.00 96.88 293 LYS A N 1
ATOM 2253 C CA . LYS A 1 293 ? 0.441 -8.514 24.940 1.00 96.88 293 LYS A CA 1
ATOM 2254 C C . LYS A 1 293 ? -1.083 -8.428 25.075 1.00 96.88 293 LYS A C 1
ATOM 2256 O O . LYS A 1 293 ? -1.632 -8.705 26.139 1.00 96.88 293 LYS A O 1
ATOM 2261 N N . VAL A 1 294 ? -1.773 -8.046 24.001 1.00 97.44 294 VAL A N 1
ATOM 2262 C CA . VAL A 1 294 ? -3.242 -7.961 23.962 1.00 97.44 294 VAL A CA 1
ATOM 2263 C C . VAL A 1 294 ? -3.876 -9.359 24.012 1.00 97.44 294 VAL A C 1
ATOM 2265 O O . VAL A 1 294 ? -4.887 -9.546 24.694 1.00 97.44 294 VAL A O 1
ATOM 2268 N N . ALA A 1 295 ? -3.270 -10.340 23.338 1.00 97.88 295 ALA A N 1
ATOM 2269 C CA . ALA A 1 295 ? -3.711 -11.733 23.336 1.00 97.88 295 ALA A CA 1
ATOM 2270 C C . ALA A 1 295 ? -3.532 -12.424 24.699 1.00 97.88 295 ALA A C 1
ATOM 2272 O O . ALA A 1 295 ? -4.465 -13.085 25.150 1.00 97.88 295 ALA A O 1
ATOM 2273 N N . GLU A 1 296 ? -2.406 -12.207 25.389 1.00 96.62 296 GLU A N 1
ATOM 2274 C CA . GLU A 1 296 ? -2.142 -12.711 26.750 1.00 96.62 296 GLU A CA 1
ATOM 2275 C C . GLU A 1 296 ? -3.241 -12.270 27.732 1.00 96.62 296 GLU A C 1
ATOM 2277 O O . GLU A 1 296 ? -3.757 -13.065 28.516 1.00 96.62 296 GLU A O 1
ATOM 2282 N N . MET A 1 297 ? -3.658 -11.000 27.651 1.00 96.50 297 MET A N 1
ATOM 2283 C CA . MET A 1 297 ? -4.771 -10.459 28.446 1.00 96.50 297 MET A CA 1
ATOM 2284 C C . MET A 1 297 ? -6.139 -10.989 28.009 1.00 96.50 297 MET A C 1
ATOM 2286 O O . MET A 1 297 ? -7.135 -10.803 28.708 1.00 96.50 297 MET A O 1
ATOM 2290 N N . ARG A 1 298 ? -6.215 -11.601 26.828 1.00 96.50 298 ARG A N 1
ATOM 2291 C CA . ARG A 1 298 ? -7.454 -11.940 26.128 1.00 96.50 298 ARG A CA 1
ATOM 2292 C C . ARG A 1 298 ? -8.422 -10.762 26.022 1.00 96.50 298 ARG A C 1
ATOM 2294 O O . ARG A 1 298 ? -9.628 -10.917 26.213 1.00 96.50 298 ARG A O 1
ATOM 2301 N N . LEU A 1 299 ? -7.872 -9.578 25.747 1.00 95.88 299 LEU A N 1
ATOM 2302 C CA . LEU A 1 299 ? -8.637 -8.340 25.632 1.00 95.88 299 LEU A CA 1
ATOM 2303 C C . LEU A 1 299 ? -9.595 -8.448 24.447 1.00 95.88 299 LEU A C 1
ATOM 2305 O O . LEU A 1 299 ? -9.161 -8.595 23.304 1.00 95.88 299 LEU A O 1
ATOM 2309 N N . PHE A 1 300 ? -10.895 -8.361 24.720 1.00 94.69 300 PHE A N 1
ATOM 2310 C CA . PHE A 1 300 ? -11.917 -8.510 23.691 1.00 94.69 300 PHE A CA 1
ATOM 2311 C C . PHE A 1 300 ? -13.184 -7.716 24.026 1.00 94.69 300 PHE A C 1
ATOM 2313 O O . PHE A 1 300 ? -13.691 -7.782 25.146 1.00 94.69 300 PHE A O 1
ATOM 2320 N N . TRP A 1 301 ? -13.706 -6.950 23.066 1.00 95.75 301 TRP A N 1
ATOM 2321 C CA . TRP A 1 301 ? -14.941 -6.183 23.243 1.00 95.75 301 TRP A CA 1
ATOM 2322 C C . TRP A 1 301 ? -16.164 -6.991 22.808 1.00 95.75 301 TRP A C 1
ATOM 2324 O O . TRP A 1 301 ? -16.299 -7.327 21.631 1.00 95.75 301 TRP A O 1
ATOM 2334 N N . ARG A 1 302 ? -17.088 -7.255 23.737 1.00 92.25 302 ARG A N 1
ATOM 2335 C CA . ARG A 1 302 ? -18.339 -7.979 23.465 1.00 92.25 302 ARG A CA 1
ATOM 2336 C C . ARG A 1 302 ? -19.467 -7.462 24.357 1.00 92.25 302 ARG A C 1
ATOM 2338 O O . ARG A 1 302 ? -19.234 -7.098 25.504 1.00 92.25 302 ARG A O 1
ATOM 2345 N N . ASP A 1 303 ? -20.683 -7.392 23.817 1.00 90.25 303 ASP A N 1
ATOM 2346 C CA . ASP A 1 303 ? -21.903 -7.014 24.554 1.00 90.25 303 ASP A CA 1
ATOM 2347 C C . ASP A 1 303 ? -21.794 -5.689 25.339 1.00 90.25 303 ASP A C 1
ATOM 2349 O O . ASP A 1 303 ? -22.319 -5.536 26.442 1.00 90.25 303 ASP A O 1
ATOM 2353 N N . GLY A 1 304 ? -21.084 -4.709 24.769 1.00 92.38 304 GLY A N 1
ATOM 2354 C CA . GLY A 1 304 ? -20.887 -3.396 25.392 1.00 92.38 304 GLY A CA 1
ATOM 2355 C C . GLY A 1 304 ? -19.893 -3.391 26.559 1.00 92.38 304 GLY A C 1
ATOM 2356 O O . GLY A 1 304 ? -19.883 -2.440 27.344 1.00 92.38 304 GLY A O 1
ATOM 2357 N N . ARG A 1 305 ? -19.083 -4.446 26.707 1.00 95.50 305 ARG A N 1
ATOM 2358 C CA . ARG A 1 305 ? -18.083 -4.607 27.768 1.00 95.50 305 ARG A CA 1
ATOM 2359 C C . ARG A 1 305 ? -16.723 -4.981 27.193 1.00 95.50 305 ARG A C 1
ATOM 2361 O O . ARG A 1 305 ? -16.624 -5.710 26.207 1.00 95.50 305 ARG A O 1
ATOM 2368 N N . LEU A 1 306 ? -15.668 -4.500 27.850 1.00 96.75 306 LEU A N 1
ATOM 2369 C CA . LEU A 1 306 ? -14.295 -4.895 27.557 1.00 96.75 306 LEU A CA 1
ATOM 2370 C C . LEU A 1 306 ? -13.938 -6.061 28.471 1.00 96.75 306 LEU A C 1
ATOM 2372 O O . LEU A 1 306 ? -13.717 -5.874 29.667 1.00 96.75 306 LEU A O 1
ATOM 2376 N N . LEU A 1 307 ? -13.928 -7.264 27.915 1.00 96.69 307 LEU A N 1
ATOM 2377 C CA . LEU A 1 307 ? -13.603 -8.469 28.655 1.00 96.69 307 LEU A CA 1
ATOM 2378 C C . LEU A 1 307 ? -12.089 -8.654 28.698 1.00 96.69 307 LEU A C 1
ATOM 2380 O O . LEU A 1 307 ? -11.411 -8.504 27.680 1.00 96.69 307 LEU A O 1
ATOM 2384 N N . ILE A 1 308 ? -11.571 -8.965 29.884 1.00 96.44 308 ILE A N 1
ATOM 2385 C CA . ILE A 1 308 ? -10.156 -9.259 30.119 1.00 96.44 308 ILE A CA 1
ATOM 2386 C C . ILE A 1 308 ? -10.059 -10.457 31.056 1.00 96.44 308 ILE A C 1
ATOM 2388 O O . ILE A 1 308 ? -10.871 -10.604 31.969 1.00 96.44 308 ILE A O 1
ATOM 2392 N N . LEU A 1 309 ? -9.069 -11.314 30.834 1.00 96.12 309 LEU A N 1
ATOM 2393 C CA . LEU A 1 309 ? -8.809 -12.489 31.650 1.00 96.12 309 LEU A CA 1
ATOM 2394 C C . LEU A 1 309 ? -8.690 -12.114 33.147 1.00 96.12 309 LEU A C 1
ATOM 2396 O O . LEU A 1 309 ? -7.946 -11.195 33.498 1.00 96.12 309 LEU A O 1
ATOM 2400 N N . GLN A 1 310 ? -9.454 -12.782 34.026 1.00 95.62 310 GLN A N 1
ATOM 2401 C CA . GLN A 1 310 ? -9.631 -12.339 35.423 1.00 95.62 310 GLN A CA 1
ATOM 2402 C C . GLN A 1 310 ? -8.306 -12.208 36.189 1.00 95.62 310 GLN A C 1
ATOM 2404 O O . GLN A 1 310 ? -8.164 -11.347 37.052 1.00 95.62 310 GLN A O 1
ATOM 2409 N N . GLU A 1 311 ? -7.329 -13.048 35.860 1.00 93.19 311 GLU A N 1
ATOM 2410 C CA . GLU A 1 311 ? -6.016 -13.119 36.489 1.00 93.19 311 GLU A CA 1
ATOM 2411 C C . GLU A 1 311 ? -5.256 -11.787 36.381 1.00 93.19 311 GLU A C 1
ATOM 2413 O O . GLU A 1 311 ? -4.480 -11.443 37.273 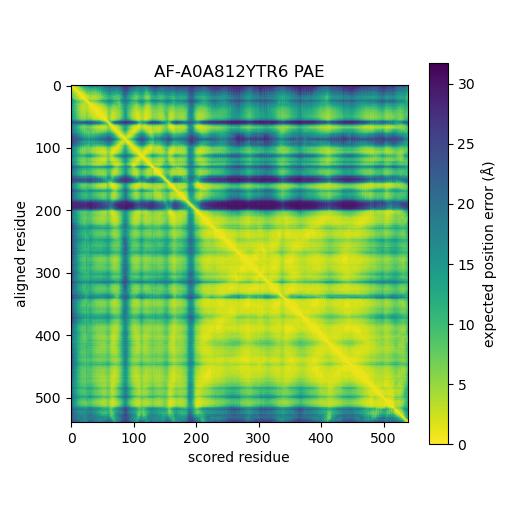1.00 93.19 311 GLU A O 1
ATOM 2418 N N . PHE A 1 312 ? -5.531 -10.992 35.341 1.00 93.00 312 PHE A N 1
ATOM 2419 C CA . PHE A 1 312 ? -4.914 -9.682 35.140 1.00 93.00 312 PHE A CA 1
ATOM 2420 C C . PHE A 1 312 ? -5.452 -8.595 36.077 1.00 93.00 312 PHE A C 1
ATOM 2422 O O . PHE A 1 312 ? -4.764 -7.605 36.300 1.00 93.00 312 PHE A O 1
ATOM 2429 N N . PHE A 1 313 ? -6.626 -8.770 36.693 1.00 92.56 313 PHE A N 1
ATOM 2430 C CA . PHE A 1 313 ? -7.183 -7.770 37.619 1.00 92.56 313 PHE A CA 1
ATOM 2431 C C . PHE A 1 313 ? -6.386 -7.648 38.922 1.00 92.56 313 PHE A C 1
ATOM 2433 O O . PHE A 1 313 ? -6.571 -6.693 39.676 1.00 92.56 313 PHE A O 1
ATOM 2440 N N . HIS A 1 314 ? -5.512 -8.614 39.203 1.00 89.06 314 HIS A N 1
ATOM 2441 C CA . HIS A 1 314 ? -4.678 -8.626 40.398 1.00 89.06 314 HIS A CA 1
ATOM 2442 C C . HIS A 1 314 ? -3.320 -7.938 40.198 1.00 89.06 314 HIS A C 1
ATOM 2444 O O . HIS A 1 314 ? -2.570 -7.807 41.168 1.00 89.06 314 HIS A O 1
ATOM 2450 N N . THR A 1 315 ? -2.981 -7.490 38.982 1.00 89.50 315 THR A N 1
ATOM 2451 C CA . THR A 1 315 ? -1.721 -6.775 38.744 1.00 89.50 315 THR A CA 1
ATOM 2452 C C . THR A 1 315 ? -1.841 -5.306 39.157 1.00 89.50 315 THR A C 1
ATOM 2454 O O . THR A 1 315 ? -2.867 -4.658 38.951 1.00 89.50 315 THR A O 1
ATOM 2457 N N . ALA A 1 316 ? -0.785 -4.763 39.769 1.00 84.38 316 ALA A N 1
ATOM 2458 C CA . ALA A 1 316 ? -0.795 -3.404 40.324 1.00 84.38 316 ALA A CA 1
ATOM 2459 C C . ALA A 1 316 ? -0.973 -2.306 39.255 1.00 84.38 316 ALA A C 1
ATOM 2461 O O . ALA A 1 316 ? -1.453 -1.216 39.555 1.00 84.38 316 ALA A O 1
ATOM 2462 N N . ASP A 1 317 ? -0.606 -2.608 38.013 1.00 90.56 317 ASP A N 1
ATOM 2463 C CA . ASP A 1 317 ? -0.576 -1.732 36.842 1.00 90.56 317 ASP A CA 1
ATOM 2464 C C . ASP A 1 317 ? -1.641 -2.100 35.793 1.00 90.56 317 ASP A C 1
ATOM 2466 O O . ASP A 1 317 ? -1.557 -1.676 34.639 1.00 90.56 317 ASP A O 1
ATOM 2470 N N . PHE A 1 318 ? -2.650 -2.892 36.173 1.00 91.75 318 PHE A N 1
ATOM 2471 C CA . PHE A 1 318 ? -3.667 -3.429 35.266 1.00 91.75 318 PHE A CA 1
ATOM 2472 C C . PHE A 1 318 ? -4.280 -2.364 34.341 1.00 91.75 318 PHE A C 1
ATOM 2474 O O . PHE A 1 318 ? -4.197 -2.465 33.116 1.00 91.75 318 PHE A O 1
ATOM 2481 N N . LEU A 1 319 ? -4.866 -1.308 34.917 1.00 92.50 319 LEU A N 1
ATOM 2482 C CA . LEU A 1 319 ? -5.543 -0.263 34.141 1.00 92.50 319 LEU A CA 1
ATOM 2483 C C . LEU A 1 319 ? -4.576 0.540 33.266 1.00 92.50 319 LEU A C 1
ATOM 2485 O O . LEU A 1 319 ? -4.958 0.963 32.175 1.00 92.50 319 LEU A O 1
ATOM 2489 N N . GLU A 1 320 ? -3.339 0.744 33.718 1.00 94.19 320 GLU A N 1
ATOM 2490 C CA . GLU A 1 320 ? -2.303 1.438 32.949 1.00 94.19 320 GLU A CA 1
ATOM 2491 C C . GLU A 1 320 ? -1.868 0.601 31.741 1.00 94.19 320 GLU A C 1
ATOM 2493 O O . GLU A 1 320 ? -1.802 1.110 30.618 1.00 94.19 320 GLU A O 1
ATOM 2498 N N . THR A 1 321 ? -1.674 -0.704 31.943 1.00 94.69 321 THR A N 1
ATOM 2499 C CA . THR A 1 321 ? -1.344 -1.662 30.882 1.00 94.69 321 THR A CA 1
ATOM 2500 C C . THR A 1 321 ? -2.454 -1.732 29.837 1.00 94.69 321 THR A C 1
ATOM 2502 O O . THR A 1 321 ? -2.186 -1.607 28.639 1.00 94.69 321 THR A O 1
ATOM 2505 N N . VAL A 1 322 ? -3.711 -1.865 30.273 1.00 96.38 322 VAL A N 1
ATOM 2506 C CA . VAL A 1 322 ? -4.878 -1.898 29.377 1.00 96.38 322 VAL A CA 1
ATOM 2507 C C . VAL A 1 322 ? -5.005 -0.587 28.606 1.00 96.38 322 VAL A C 1
ATOM 2509 O O . VAL A 1 322 ? -5.157 -0.610 27.386 1.00 96.38 322 VAL A O 1
ATOM 2512 N N . SER A 1 323 ? -4.876 0.556 29.286 1.00 96.31 323 SER A N 1
ATOM 2513 C CA . SER A 1 323 ? -4.931 1.876 28.643 1.00 96.31 323 SER A CA 1
ATOM 2514 C C . SER A 1 323 ? -3.854 2.025 27.570 1.00 96.31 323 SER A C 1
ATOM 2516 O O . SER A 1 323 ? -4.141 2.472 26.461 1.00 96.31 323 SER A O 1
ATOM 2518 N N . THR A 1 324 ? -2.625 1.610 27.880 1.00 95.75 324 THR A N 1
ATOM 2519 C CA . THR A 1 324 ? -1.488 1.669 26.954 1.00 95.75 324 THR A CA 1
ATOM 2520 C C . THR A 1 324 ? -1.732 0.803 25.724 1.00 95.75 324 THR A C 1
ATOM 2522 O O . THR A 1 324 ? -1.532 1.265 24.599 1.00 95.75 324 THR A O 1
ATOM 2525 N N . CYS A 1 325 ? -2.224 -0.423 25.919 1.00 97.25 325 CYS A N 1
ATOM 2526 C CA . CYS A 1 325 ? -2.544 -1.326 24.817 1.00 97.25 325 CYS A CA 1
ATOM 2527 C C . CYS A 1 325 ? -3.647 -0.754 23.919 1.00 97.25 325 CYS A C 1
ATOM 2529 O O . CYS A 1 325 ? -3.488 -0.728 22.702 1.00 97.25 325 CYS A O 1
ATOM 2531 N N . LEU A 1 326 ? -4.731 -0.233 24.501 1.00 97.81 326 LEU A N 1
ATOM 2532 C CA . LEU A 1 326 ? -5.831 0.364 23.741 1.00 97.81 326 LEU A CA 1
ATOM 2533 C C . LEU A 1 326 ? -5.385 1.592 22.948 1.00 97.81 326 LEU A C 1
ATOM 2535 O O . LEU A 1 326 ? -5.653 1.673 21.755 1.00 97.81 326 LEU A O 1
ATOM 2539 N N . LEU A 1 327 ? -4.646 2.521 23.559 1.00 96.00 327 LEU A N 1
ATOM 2540 C CA . LEU A 1 327 ? -4.125 3.694 22.848 1.00 96.00 327 LEU A CA 1
ATOM 2541 C C . LEU A 1 327 ? -3.171 3.307 21.712 1.00 96.00 327 LEU A C 1
ATOM 2543 O O . LEU A 1 327 ? -3.146 3.973 20.676 1.00 96.00 327 LEU A O 1
ATOM 2547 N N . ALA A 1 328 ? -2.403 2.228 21.883 1.00 95.69 328 ALA A N 1
ATOM 2548 C CA . ALA A 1 328 ? -1.536 1.707 20.836 1.00 95.69 328 ALA A CA 1
ATOM 2549 C C . ALA A 1 328 ? -2.330 1.049 19.690 1.00 95.69 328 ALA A C 1
ATOM 2551 O O . ALA A 1 328 ? -1.996 1.280 18.526 1.00 95.69 328 ALA A O 1
ATOM 2552 N N . LEU A 1 329 ? -3.407 0.313 19.997 1.00 96.31 329 LEU A N 1
ATOM 2553 C CA . LEU A 1 329 ? -4.350 -0.230 19.007 1.00 96.31 329 LEU A CA 1
ATOM 2554 C C . LEU A 1 329 ? -5.112 0.882 18.266 1.00 96.31 329 LEU A C 1
ATOM 2556 O O . LEU A 1 329 ? -5.358 0.783 17.066 1.00 96.31 329 LEU A O 1
ATOM 2560 N N . TRP A 1 330 ? -5.452 1.975 18.951 1.00 95.56 330 TRP A N 1
ATOM 2561 C CA . TRP A 1 330 ? -6.237 3.103 18.428 1.00 95.56 330 TRP A CA 1
ATOM 2562 C C . TRP A 1 330 ? -5.394 4.150 17.698 1.00 95.56 330 TRP A C 1
ATOM 2564 O O . TRP A 1 330 ? -5.669 5.355 17.710 1.00 95.56 330 TRP A O 1
ATOM 2574 N N . ARG A 1 331 ? -4.351 3.686 17.014 1.00 92.06 331 ARG A N 1
ATOM 2575 C CA . ARG A 1 331 ? -3.557 4.491 16.093 1.00 92.06 331 ARG A CA 1
ATOM 2576 C C . ARG A 1 331 ? -4.158 4.382 14.706 1.00 92.06 331 ARG A C 1
ATOM 2578 O O . ARG A 1 331 ? -3.822 3.478 13.958 1.00 92.06 331 ARG A O 1
ATOM 2585 N N . PHE A 1 332 ? -5.031 5.319 14.355 1.00 93.12 332 PHE A N 1
ATOM 2586 C CA . PHE A 1 332 ? -5.734 5.307 13.071 1.00 93.12 332 PHE A CA 1
ATOM 2587 C C . PHE A 1 332 ? -4.942 6.056 11.992 1.00 93.12 332 PHE A C 1
ATOM 2589 O O . PHE A 1 332 ? -4.827 7.281 12.096 1.00 93.12 332 PHE A O 1
ATOM 2596 N N . PRO A 1 333 ? -4.417 5.397 10.940 1.00 91.38 333 PRO A N 1
ATOM 2597 C CA . PRO A 1 333 ? -3.801 6.064 9.792 1.00 91.38 333 PRO A CA 1
ATOM 2598 C C . PRO A 1 333 ? -4.789 6.948 9.016 1.00 91.38 333 PRO A C 1
ATOM 2600 O O . PRO A 1 333 ? -6.000 6.906 9.224 1.00 91.38 333 PRO A O 1
ATOM 2603 N N . SER A 1 334 ? -4.270 7.809 8.137 1.00 87.50 334 SER A N 1
ATOM 2604 C CA . SER A 1 334 ? -5.117 8.644 7.284 1.00 87.50 334 SER A CA 1
ATOM 2605 C C . SER A 1 334 ? -5.720 7.826 6.145 1.00 87.50 334 SER A C 1
ATOM 2607 O O . SER A 1 334 ? -4.994 7.208 5.361 1.00 87.50 334 SER A O 1
ATOM 2609 N N . PHE A 1 335 ? -7.032 7.930 5.983 1.00 87.44 335 PHE A N 1
ATOM 2610 C CA . PHE A 1 335 ? -7.746 7.347 4.857 1.00 87.44 335 PHE A CA 1
ATOM 2611 C C . PHE A 1 335 ? -7.697 8.284 3.643 1.00 87.44 335 PHE A C 1
ATOM 2613 O O . PHE A 1 335 ? -7.977 9.475 3.777 1.00 87.44 335 PHE A O 1
ATOM 2620 N N . ALA A 1 336 ? -7.365 7.769 2.458 1.00 79.81 336 ALA A N 1
ATOM 2621 C CA . ALA A 1 336 ? -7.386 8.548 1.221 1.00 79.81 336 ALA A CA 1
ATOM 2622 C C . ALA A 1 336 ? -7.822 7.688 0.029 1.00 79.81 336 ALA A C 1
ATOM 2624 O O . ALA A 1 336 ? -7.153 6.729 -0.345 1.00 79.81 336 ALA A O 1
ATOM 2625 N N . THR A 1 337 ? -8.906 8.084 -0.639 1.00 71.50 337 THR A N 1
ATOM 2626 C CA . THR A 1 337 ? -9.420 7.397 -1.841 1.00 71.50 337 THR A CA 1
ATOM 2627 C C . THR A 1 337 ? -8.541 7.600 -3.078 1.00 71.50 337 THR A C 1
ATOM 2629 O O . THR A 1 337 ? -8.674 6.869 -4.059 1.00 71.50 337 THR A O 1
ATOM 2632 N N . SER A 1 338 ? -7.630 8.576 -3.037 1.00 65.75 338 SER A N 1
ATOM 2633 C CA . SER A 1 338 ? -6.602 8.800 -4.056 1.00 65.75 338 SER A CA 1
ATOM 2634 C C . SER A 1 338 ? -5.344 7.951 -3.848 1.00 65.75 338 SER A C 1
ATOM 2636 O O . SER A 1 338 ? -4.563 7.813 -4.782 1.00 65.75 338 SER A O 1
ATOM 2638 N N . ARG A 1 339 ? -5.139 7.375 -2.653 1.00 70.38 339 ARG A N 1
ATOM 2639 C CA . ARG A 1 339 ? -3.963 6.563 -2.299 1.00 70.38 339 ARG A CA 1
ATOM 2640 C C . ARG A 1 339 ? -4.415 5.271 -1.626 1.00 70.38 339 ARG A C 1
ATOM 2642 O O . ARG A 1 339 ? -4.390 5.142 -0.407 1.00 70.38 339 ARG A O 1
ATOM 2649 N N . TRP A 1 340 ? -4.815 4.295 -2.435 1.00 73.00 340 TRP A N 1
ATOM 2650 C CA . TRP A 1 340 ? -5.446 3.064 -1.946 1.00 73.00 340 TRP A CA 1
ATOM 2651 C C . TRP A 1 340 ? -4.570 2.225 -1.001 1.00 73.00 340 TRP A C 1
ATOM 2653 O O . TRP A 1 340 ? -5.117 1.505 -0.179 1.00 73.00 340 TRP A O 1
ATOM 2663 N N . CYS A 1 341 ? -3.241 2.374 -0.996 1.00 65.94 341 CYS A N 1
ATOM 2664 C CA . CYS A 1 341 ? -2.401 1.650 -0.027 1.00 65.94 341 CYS A CA 1
ATOM 2665 C C . CYS A 1 341 ? -2.409 2.269 1.380 1.00 65.94 341 CYS A C 1
ATOM 2667 O O . CYS A 1 341 ? -1.799 1.712 2.278 1.00 65.94 341 CYS A O 1
ATOM 2669 N N . THR A 1 342 ? -3.082 3.406 1.614 1.00 79.19 342 THR A N 1
ATOM 2670 C CA . THR A 1 342 ? -3.377 3.853 2.991 1.00 79.19 342 THR A CA 1
ATOM 2671 C C . THR A 1 342 ? -4.761 3.408 3.460 1.00 79.19 342 THR A C 1
ATOM 2673 O O . THR A 1 342 ? -5.068 3.514 4.650 1.00 79.19 342 THR A O 1
ATOM 2676 N N . VAL A 1 343 ? -5.601 2.902 2.548 1.00 90.12 343 VAL A N 1
ATOM 2677 C CA . VAL A 1 343 ? -6.951 2.410 2.854 1.00 90.12 343 VAL A CA 1
ATOM 2678 C C . VAL A 1 343 ? -6.868 1.144 3.694 1.00 90.12 343 VAL A C 1
ATOM 2680 O O . VAL A 1 343 ? -7.525 1.087 4.726 1.00 90.12 343 VAL A O 1
ATOM 2683 N N . GLY A 1 344 ? -6.026 0.178 3.313 1.00 93.25 344 GLY A N 1
ATOM 2684 C CA . GLY A 1 344 ? -5.874 -1.084 4.036 1.00 93.25 344 GLY A CA 1
ATOM 2685 C C . GLY A 1 344 ? -5.464 -0.882 5.486 1.00 93.25 344 GLY A C 1
ATOM 2686 O O . GLY A 1 344 ? -6.211 -1.252 6.391 1.00 93.25 344 GLY A O 1
ATOM 2687 N N . ALA A 1 345 ? -4.342 -0.196 5.713 1.00 92.56 345 ALA A N 1
ATOM 2688 C CA . ALA A 1 345 ? -3.886 0.157 7.059 1.00 92.56 345 ALA A CA 1
ATOM 2689 C C . ALA A 1 345 ? -4.943 0.930 7.878 1.00 92.56 345 ALA A C 1
ATOM 2691 O O . ALA A 1 345 ? -5.137 0.651 9.061 1.00 92.56 345 ALA A O 1
ATOM 2692 N N . SER A 1 346 ? -5.670 1.870 7.258 1.00 95.06 346 SER A N 1
ATOM 2693 C CA . SER A 1 346 ? -6.755 2.607 7.931 1.00 95.06 346 SER A CA 1
ATOM 2694 C C . SER A 1 346 ? -7.925 1.702 8.314 1.00 95.06 346 SER A C 1
ATOM 2696 O O . SER A 1 346 ? -8.449 1.808 9.421 1.00 95.06 346 SER A O 1
ATOM 2698 N N . CYS A 1 347 ? -8.328 0.801 7.418 1.00 96.81 347 CYS A N 1
ATOM 2699 C CA . CYS A 1 347 ? -9.393 -0.163 7.655 1.00 96.81 347 CYS A CA 1
ATOM 2700 C C . CYS A 1 347 ? -9.007 -1.167 8.745 1.00 96.81 347 CYS A C 1
ATOM 2702 O O . CYS A 1 347 ? -9.790 -1.387 9.661 1.00 96.81 347 CYS A O 1
ATOM 2704 N N . ARG A 1 348 ? -7.792 -1.722 8.720 1.00 97.31 348 ARG A N 1
ATOM 2705 C CA . ARG A 1 348 ? -7.340 -2.648 9.767 1.00 97.31 348 ARG A CA 1
ATOM 2706 C C . ARG A 1 348 ? -7.280 -1.985 11.145 1.00 97.31 348 ARG A C 1
ATOM 2708 O O . ARG A 1 348 ? -7.814 -2.541 12.099 1.00 97.31 348 ARG A O 1
ATOM 2715 N N . ALA A 1 349 ? -6.751 -0.761 11.235 1.00 97.00 349 ALA A N 1
ATOM 2716 C CA . ALA A 1 349 ? -6.752 0.004 12.483 1.00 97.00 349 ALA A CA 1
ATOM 2717 C C . ALA A 1 349 ? -8.175 0.320 12.975 1.00 97.00 349 ALA A C 1
ATOM 2719 O O . ALA A 1 349 ? -8.462 0.225 14.166 1.00 97.00 349 ALA A O 1
ATOM 2720 N N . LEU A 1 350 ? -9.094 0.665 12.066 1.00 97.31 350 LEU A N 1
ATOM 2721 C CA . LEU A 1 350 ? -10.493 0.899 12.419 1.00 97.31 350 LEU A CA 1
ATOM 2722 C C . LEU A 1 350 ? -11.190 -0.385 12.891 1.00 97.31 350 LEU A C 1
ATOM 2724 O O . LEU A 1 350 ? -11.884 -0.351 13.902 1.00 97.31 350 LEU A O 1
ATOM 2728 N N . ALA A 1 351 ? -10.968 -1.517 12.220 1.00 97.94 351 ALA A N 1
ATOM 2729 C CA . ALA A 1 351 ? -11.461 -2.821 12.657 1.00 97.94 351 ALA A CA 1
ATOM 2730 C C . ALA A 1 351 ? -10.916 -3.192 14.047 1.00 97.94 351 ALA A C 1
ATOM 2732 O O . ALA A 1 351 ? -11.697 -3.571 14.919 1.00 97.94 351 ALA A O 1
ATOM 2733 N N . ALA A 1 352 ? -9.614 -2.995 14.289 1.00 98.00 352 ALA A N 1
ATOM 2734 C CA . ALA A 1 352 ? -8.999 -3.204 15.599 1.00 98.00 352 ALA A CA 1
ATOM 2735 C C . ALA A 1 352 ? -9.626 -2.306 16.673 1.00 98.00 352 ALA A C 1
ATOM 2737 O O . ALA A 1 352 ? -9.946 -2.779 17.762 1.00 98.00 352 ALA A O 1
ATOM 2738 N N . GLY A 1 353 ? -9.877 -1.031 16.357 1.00 97.06 353 GLY A N 1
ATOM 2739 C CA . GLY A 1 353 ? -10.580 -0.106 17.244 1.00 97.06 353 GLY A CA 1
ATOM 2740 C C . GLY A 1 353 ? -11.988 -0.584 17.606 1.00 97.06 353 GLY A C 1
ATOM 2741 O O . GLY A 1 353 ? -12.357 -0.576 18.776 1.00 97.06 353 GLY A O 1
ATOM 2742 N N . LEU A 1 354 ? -12.760 -1.062 16.629 1.00 96.88 354 LEU A N 1
ATOM 2743 C CA . LEU A 1 354 ? -14.117 -1.572 16.859 1.00 96.88 354 LEU A CA 1
ATOM 2744 C C . LEU A 1 354 ? -14.138 -2.876 17.672 1.00 96.88 354 LEU A C 1
ATOM 2746 O O . LEU A 1 354 ? -15.034 -3.069 18.488 1.00 96.88 354 LEU A O 1
ATOM 2750 N N . LEU A 1 355 ? -13.154 -3.758 17.476 1.00 97.19 355 LEU A N 1
ATOM 2751 C CA . LEU A 1 355 ? -13.009 -5.007 18.241 1.00 97.19 355 LEU A CA 1
ATOM 2752 C C . LEU A 1 355 ? -12.442 -4.803 19.653 1.00 97.19 355 LEU A C 1
ATOM 2754 O O . LEU A 1 355 ? -12.491 -5.714 20.476 1.00 97.19 355 LEU A O 1
ATOM 2758 N N . SER A 1 356 ? -11.916 -3.613 19.942 1.00 97.19 356 SER A N 1
ATOM 2759 C CA . SER A 1 356 ? -11.397 -3.226 21.259 1.00 97.19 356 SER A CA 1
ATOM 2760 C C . SER A 1 356 ? -12.258 -2.167 21.964 1.00 97.19 356 SER A C 1
ATOM 2762 O O . SER A 1 356 ? -11.877 -1.667 23.020 1.00 97.19 356 SER A O 1
ATOM 2764 N N . GLY A 1 357 ? -13.440 -1.853 21.418 1.00 96.44 357 GLY A N 1
ATOM 2765 C CA . GLY A 1 357 ? -14.460 -1.036 22.084 1.00 96.44 357 GLY A CA 1
ATOM 2766 C C . GLY A 1 357 ? -14.330 0.474 21.907 1.00 96.44 357 GLY A C 1
ATOM 2767 O O . GLY A 1 357 ? -14.878 1.234 22.707 1.00 96.44 357 GLY A O 1
ATOM 2768 N N . TYR A 1 358 ? -13.626 0.940 20.873 1.00 96.44 358 TYR A N 1
ATOM 2769 C CA . TYR A 1 358 ? -13.478 2.373 20.600 1.00 96.44 358 TYR A CA 1
ATOM 2770 C C . TYR A 1 358 ? -14.827 3.085 20.393 1.00 96.44 358 TYR A C 1
ATOM 2772 O O . TYR A 1 358 ? -15.021 4.217 20.830 1.00 96.44 358 TYR A O 1
ATOM 2780 N N . ASP A 1 359 ? -15.786 2.414 19.758 1.00 95.25 359 ASP A N 1
ATOM 2781 C CA . ASP A 1 359 ? -17.164 2.885 19.611 1.00 95.25 359 ASP A CA 1
ATOM 2782 C C . ASP A 1 359 ? -17.867 3.051 20.966 1.00 95.25 359 ASP A C 1
ATOM 2784 O O . ASP A 1 359 ? -18.489 4.086 21.207 1.00 95.25 359 ASP A O 1
ATOM 2788 N N . GLY A 1 360 ? -17.685 2.098 21.884 1.00 96.25 360 GLY A N 1
ATOM 2789 C CA . GLY A 1 360 ? -18.190 2.190 23.255 1.00 96.25 360 GLY A CA 1
ATOM 2790 C C . GLY A 1 360 ? -17.615 3.386 24.024 1.00 96.25 360 GLY A C 1
ATOM 2791 O O . GLY A 1 360 ? -18.333 4.041 24.785 1.00 96.25 360 GLY A O 1
ATOM 2792 N N . LEU A 1 361 ? -16.342 3.725 23.796 1.00 97.06 361 LEU A N 1
ATOM 2793 C CA . LEU A 1 361 ? -15.735 4.938 24.352 1.00 97.06 361 LEU A CA 1
ATOM 2794 C C . LEU A 1 361 ? -16.377 6.206 23.771 1.00 97.06 361 LEU A C 1
ATOM 2796 O O . LEU A 1 361 ? -16.712 7.124 24.523 1.00 97.06 361 LEU A O 1
ATOM 2800 N N . LEU A 1 362 ? -16.596 6.266 22.455 1.00 95.75 362 LEU A N 1
ATOM 2801 C CA . LEU A 1 362 ? -17.251 7.417 21.824 1.00 95.75 362 LEU A CA 1
ATOM 2802 C C . LEU A 1 362 ? -18.691 7.608 22.318 1.00 95.75 362 LEU A C 1
ATOM 2804 O O . LEU A 1 362 ? -19.103 8.742 22.570 1.00 95.75 362 LEU A O 1
ATOM 2808 N N . GLU A 1 363 ? -19.444 6.523 22.499 1.00 95.56 363 GLU A N 1
ATOM 2809 C CA . GLU A 1 363 ? -20.788 6.555 23.085 1.00 95.56 363 GLU A CA 1
ATOM 2810 C C . GLU A 1 363 ? -20.767 7.065 24.525 1.00 95.56 363 GLU A C 1
ATOM 2812 O O . GLU A 1 363 ? -21.545 7.952 24.887 1.00 95.56 363 GLU A O 1
ATOM 2817 N N . TYR A 1 364 ? -19.834 6.572 25.340 1.00 96.69 364 TYR A N 1
ATOM 2818 C CA . TYR A 1 364 ? -19.630 7.070 26.695 1.00 96.69 364 TYR A CA 1
ATOM 2819 C C . TYR A 1 364 ? -19.345 8.576 26.710 1.00 96.69 364 TYR A C 1
ATOM 2821 O O . TYR A 1 364 ? -20.006 9.332 27.427 1.00 96.69 364 TYR A O 1
ATOM 2829 N N . MET A 1 365 ? -18.412 9.035 25.875 1.00 96.06 365 MET A N 1
ATOM 2830 C CA . MET A 1 365 ? -18.077 10.453 25.756 1.00 96.06 365 MET A CA 1
ATOM 2831 C C . MET A 1 365 ? -19.277 11.279 25.296 1.00 96.06 365 MET A C 1
ATOM 2833 O O . MET A 1 365 ? -19.505 12.374 25.815 1.00 96.06 365 MET A O 1
ATOM 2837 N N . ARG A 1 366 ? -20.075 10.762 24.355 1.00 95.56 366 ARG A N 1
ATOM 2838 C CA . ARG A 1 366 ? -21.299 11.424 23.901 1.00 95.56 366 ARG A CA 1
ATOM 2839 C C . ARG A 1 366 ? -22.303 11.572 25.041 1.00 95.56 366 ARG A C 1
ATOM 2841 O O . ARG A 1 366 ? -22.814 12.670 25.248 1.00 95.56 366 ARG A O 1
ATOM 2848 N N . ASN A 1 367 ? -22.531 10.508 25.806 1.00 95.56 367 ASN A N 1
ATOM 2849 C CA . ASN A 1 367 ? -23.454 10.500 26.941 1.00 95.56 367 ASN A CA 1
ATOM 2850 C C . ASN A 1 367 ? -23.002 11.426 28.080 1.00 95.56 367 ASN A C 1
ATOM 2852 O O . ASN A 1 367 ? -23.832 11.965 28.808 1.00 95.56 367 ASN A O 1
ATOM 2856 N N . LYS A 1 368 ? -21.691 11.653 28.221 1.00 94.19 368 LYS A N 1
ATOM 2857 C CA . LYS A 1 368 ? -21.111 12.606 29.180 1.00 94.19 368 LYS A CA 1
ATOM 2858 C C . LYS A 1 368 ? -21.000 14.041 28.646 1.00 94.19 368 LYS A C 1
ATOM 2860 O O . LYS A 1 368 ? -20.506 14.904 29.363 1.00 94.19 368 LYS A O 1
ATOM 2865 N N . GLY A 1 369 ? -21.433 14.311 27.412 1.00 94.06 369 GLY A N 1
ATOM 2866 C CA . GLY A 1 369 ? -21.324 15.636 26.791 1.00 94.06 369 GLY A CA 1
ATOM 2867 C C . GLY A 1 369 ? -19.891 16.048 26.426 1.00 94.06 369 GLY A C 1
ATOM 2868 O O . GLY A 1 369 ? -19.639 17.224 26.185 1.00 94.06 369 GLY A O 1
ATOM 2869 N N . LEU A 1 370 ? -18.955 15.095 26.372 1.00 92.31 370 LEU A N 1
ATOM 2870 C CA . LEU A 1 370 ? -17.536 15.321 26.063 1.00 92.31 370 LEU A CA 1
ATOM 2871 C C . LEU A 1 370 ? -17.246 15.302 24.553 1.00 92.31 370 LEU A C 1
ATOM 2873 O O . LEU A 1 370 ? -16.186 15.749 24.121 1.00 92.31 370 LEU A O 1
ATOM 2877 N N . LEU A 1 371 ? -18.176 14.784 23.742 1.00 92.50 371 LEU A N 1
ATOM 2878 C CA . LEU A 1 371 ? -18.023 14.658 22.291 1.00 92.50 371 LEU A CA 1
ATOM 2879 C C . LEU A 1 371 ? -18.990 15.586 21.538 1.00 92.50 371 LEU A C 1
ATOM 2881 O O . LEU A 1 371 ? -20.212 15.397 21.558 1.00 92.50 371 LEU A O 1
ATOM 2885 N N . GLY A 1 372 ? -18.428 16.573 20.836 1.00 90.50 372 GLY A N 1
ATOM 2886 C CA . GLY A 1 372 ? -19.190 17.532 20.033 1.00 90.50 372 GLY A CA 1
ATOM 2887 C C . GLY A 1 372 ? -19.901 16.902 18.828 1.00 90.50 372 GLY A C 1
ATOM 2888 O O . GLY A 1 372 ? -19.470 15.880 18.288 1.00 90.50 372 GLY A O 1
ATOM 2889 N N . ASP A 1 373 ? -20.973 17.554 18.364 1.00 91.69 373 ASP A N 1
ATOM 2890 C CA . ASP A 1 373 ? -21.829 17.052 17.277 1.00 91.69 373 ASP A CA 1
ATOM 2891 C C . ASP A 1 373 ? -21.071 16.799 15.974 1.00 91.69 373 ASP A C 1
ATOM 2893 O O . ASP A 1 373 ? -21.382 15.848 15.263 1.00 91.69 373 ASP A O 1
ATOM 2897 N N . TYR A 1 374 ? -20.063 17.618 15.663 1.00 91.31 374 TYR A N 1
ATOM 2898 C CA . TYR A 1 374 ? -19.241 17.439 14.467 1.00 91.31 374 TYR A CA 1
ATOM 2899 C C . TYR A 1 374 ? -18.545 16.068 14.450 1.00 91.31 374 TYR A C 1
ATOM 2901 O O . TYR A 1 374 ? -18.659 15.330 13.472 1.00 91.31 374 TYR A O 1
ATOM 2909 N N . LEU A 1 375 ? -17.880 15.696 15.550 1.00 91.62 375 LEU A N 1
ATOM 2910 C CA . LEU A 1 375 ? -17.152 14.429 15.664 1.00 91.62 375 LEU A CA 1
ATOM 2911 C C . LEU A 1 375 ? -18.118 13.244 15.739 1.00 91.62 375 LEU A C 1
ATOM 2913 O O . LEU A 1 375 ? -17.925 12.246 15.049 1.00 91.62 375 LEU A O 1
ATOM 2917 N N . TRP A 1 376 ? -19.200 13.384 16.507 1.00 94.19 376 TRP A N 1
ATOM 2918 C CA . TRP A 1 376 ? -20.224 12.348 16.632 1.00 94.19 376 TRP A CA 1
ATOM 2919 C C . TRP A 1 376 ? -20.937 12.061 15.305 1.00 94.19 376 TRP A C 1
ATOM 2921 O O . TRP A 1 376 ? -21.088 10.909 14.902 1.00 94.19 376 TRP 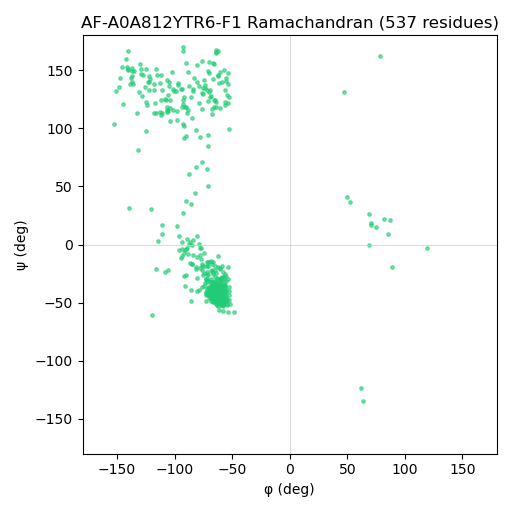A O 1
ATOM 2931 N N . ASN A 1 377 ? -21.358 13.103 14.584 1.00 94.81 377 ASN A N 1
ATOM 2932 C CA . ASN A 1 377 ? -21.987 12.947 13.273 1.00 94.81 377 ASN A CA 1
ATOM 2933 C C . ASN A 1 377 ? -21.004 12.415 12.227 1.00 94.81 377 ASN A C 1
ATOM 2935 O O . ASN A 1 377 ? -21.424 11.672 11.343 1.00 94.81 377 ASN A O 1
ATOM 2939 N N . GLY A 1 378 ? -19.718 12.759 12.342 1.00 94.75 378 GLY A N 1
ATOM 2940 C CA . GLY A 1 378 ? -18.667 12.180 11.515 1.00 94.75 378 GLY A CA 1
ATOM 2941 C C . GLY A 1 378 ? -18.513 10.677 11.748 1.00 94.75 378 GLY A C 1
ATOM 2942 O O . GLY A 1 378 ? -18.568 9.911 10.792 1.00 94.75 378 GLY A O 1
ATOM 2943 N N . PHE A 1 379 ? -18.422 10.240 13.008 1.00 95.12 379 PHE A N 1
ATOM 2944 C CA . PHE A 1 379 ? -18.350 8.819 13.365 1.00 95.12 379 PHE A CA 1
ATOM 2945 C C . PHE A 1 379 ? -19.575 8.025 12.884 1.00 95.12 379 PHE A C 1
ATOM 2947 O O . PHE A 1 379 ? -19.422 6.965 12.287 1.00 95.12 379 PHE A O 1
ATOM 2954 N N . LYS A 1 380 ? -20.789 8.575 13.029 1.00 95.50 380 LYS A N 1
ATOM 2955 C CA . LYS A 1 380 ? -22.038 7.943 12.554 1.00 95.50 380 LYS A CA 1
ATOM 2956 C C . LYS A 1 380 ? -22.113 7.724 11.038 1.00 95.50 380 LYS A C 1
ATOM 2958 O O . LYS A 1 380 ? -23.026 7.044 10.575 1.00 95.50 380 LYS A O 1
ATOM 2963 N N . ARG A 1 381 ? -21.179 8.270 10.248 1.00 95.94 381 ARG A N 1
ATOM 2964 C CA . ARG A 1 381 ? -21.031 7.901 8.829 1.00 95.94 381 ARG A CA 1
ATOM 2965 C C . ARG A 1 381 ? -20.562 6.457 8.644 1.00 95.94 381 ARG A C 1
ATOM 2967 O O . ARG A 1 381 ? -20.695 5.923 7.546 1.00 95.94 381 ARG A O 1
ATOM 2974 N N . LEU A 1 382 ? -20.065 5.816 9.701 1.00 95.38 382 LEU A N 1
ATOM 2975 C CA . LEU A 1 382 ? -19.712 4.406 9.720 1.00 95.38 382 LEU A CA 1
ATOM 2976 C C . LEU A 1 382 ? -20.969 3.520 9.810 1.00 95.38 382 LEU A C 1
ATOM 2978 O O . LEU A 1 382 ? -21.268 2.913 10.834 1.00 95.38 382 LEU A O 1
ATOM 2982 N N . THR A 1 383 ? -21.736 3.477 8.722 1.00 96.00 383 THR A N 1
ATOM 2983 C CA . THR A 1 383 ? -22.912 2.606 8.578 1.00 96.00 383 THR A CA 1
ATOM 2984 C C . THR A 1 383 ? -22.521 1.124 8.608 1.00 96.00 383 THR A C 1
ATOM 2986 O O . THR A 1 383 ? -21.356 0.782 8.416 1.00 96.00 383 THR A O 1
ATOM 2989 N N . ALA A 1 384 ? -23.492 0.214 8.746 1.00 96.06 384 ALA A N 1
ATOM 2990 C CA . ALA A 1 384 ? -23.230 -1.229 8.667 1.00 96.06 384 ALA A CA 1
ATOM 2991 C C . ALA A 1 384 ? -22.478 -1.627 7.380 1.00 96.06 384 ALA A C 1
ATOM 2993 O O . ALA A 1 384 ? -21.573 -2.458 7.415 1.00 96.06 384 ALA A O 1
ATOM 2994 N N . ARG A 1 385 ? -22.787 -0.971 6.251 1.00 96.06 385 ARG A N 1
ATOM 2995 C CA . ARG A 1 385 ? -22.085 -1.187 4.979 1.00 96.06 385 ARG A CA 1
ATOM 2996 C C . ARG A 1 385 ? -20.641 -0.682 5.011 1.00 96.06 385 ARG A C 1
ATOM 2998 O O . ARG A 1 385 ? -19.762 -1.319 4.437 1.00 96.06 385 ARG A O 1
ATOM 3005 N N . ALA A 1 386 ? -20.390 0.440 5.683 1.00 96.81 386 ALA A N 1
ATOM 3006 C CA . ALA A 1 386 ? -19.048 0.982 5.880 1.00 96.81 386 ALA A CA 1
ATOM 3007 C C . ALA A 1 386 ? -18.206 0.106 6.820 1.00 96.81 386 ALA A C 1
ATOM 3009 O O . ALA A 1 386 ? -17.023 -0.098 6.560 1.00 96.81 386 ALA A O 1
ATOM 3010 N N . VAL A 1 387 ? -18.811 -0.472 7.863 1.00 97.56 387 VAL A N 1
ATOM 3011 C CA . VAL A 1 387 ? -18.146 -1.468 8.716 1.00 97.56 387 VAL A CA 1
ATOM 3012 C C . VAL A 1 387 ? -17.812 -2.720 7.902 1.00 97.56 387 VAL A C 1
ATOM 3014 O O . VAL A 1 387 ? -16.676 -3.178 7.936 1.00 97.56 387 VAL A O 1
ATOM 3017 N N . GLU A 1 388 ? -18.737 -3.229 7.085 1.00 97.81 388 GLU A N 1
ATOM 3018 C CA . GLU A 1 388 ? -18.439 -4.349 6.183 1.00 97.81 388 GLU A CA 1
ATOM 3019 C C . GLU A 1 388 ? -17.267 -4.039 5.242 1.00 97.81 388 GLU A C 1
ATOM 3021 O O . GLU A 1 388 ? -16.358 -4.856 5.107 1.00 97.81 388 GLU A O 1
ATOM 3026 N N . PHE A 1 389 ? -17.245 -2.848 4.636 1.00 97.19 389 PHE A N 1
ATOM 3027 C CA . PHE A 1 389 ? -16.115 -2.393 3.825 1.00 97.19 389 PHE A CA 1
ATOM 3028 C C . PHE A 1 389 ? -14.802 -2.463 4.611 1.00 97.19 389 PHE A C 1
ATOM 3030 O O . PHE A 1 389 ? -13.823 -3.025 4.131 1.00 97.19 389 PHE A O 1
ATOM 3037 N N . VAL A 1 390 ? -14.783 -1.947 5.838 1.00 97.44 390 VAL A N 1
ATOM 3038 C CA . VAL A 1 390 ? -13.595 -1.929 6.700 1.00 97.44 390 VAL A CA 1
ATOM 3039 C C . VAL A 1 390 ? -13.064 -3.341 6.975 1.00 97.44 390 VAL A C 1
ATOM 3041 O O . VAL A 1 390 ? -11.869 -3.586 6.805 1.00 97.44 390 VAL A O 1
ATOM 3044 N N . PHE A 1 391 ? -13.941 -4.278 7.334 1.00 98.25 391 PHE A N 1
ATOM 3045 C CA . PHE A 1 391 ? -13.551 -5.652 7.665 1.00 98.25 391 PHE A CA 1
ATOM 3046 C C . PHE A 1 391 ? -13.215 -6.515 6.440 1.00 98.25 391 PHE A C 1
ATOM 3048 O O . PHE A 1 391 ? -12.485 -7.492 6.576 1.00 98.25 391 PHE A O 1
ATOM 3055 N N . VAL A 1 392 ? -13.695 -6.163 5.243 1.00 97.62 392 VAL A N 1
ATOM 3056 C CA . VAL A 1 392 ? -13.328 -6.858 3.997 1.00 97.62 392 VAL A CA 1
ATOM 3057 C C . VAL A 1 392 ? -12.036 -6.288 3.401 1.00 97.62 392 VAL A C 1
ATOM 3059 O O . VAL A 1 392 ? -11.126 -7.035 3.039 1.00 97.62 392 VAL A O 1
ATOM 3062 N N . VAL A 1 393 ? -11.935 -4.963 3.289 1.00 96.44 393 VAL A N 1
ATOM 3063 C CA . VAL A 1 393 ? -10.815 -4.299 2.606 1.00 96.44 393 VAL A CA 1
ATOM 3064 C C . VAL A 1 393 ? -9.540 -4.330 3.442 1.00 96.44 393 VAL A C 1
ATOM 3066 O O . VAL A 1 393 ? -8.460 -4.492 2.879 1.00 96.44 393 VAL A O 1
ATOM 3069 N N . GLY A 1 394 ? -9.644 -4.225 4.771 1.00 96.25 394 GLY A N 1
ATOM 3070 C CA . GLY A 1 394 ? -8.483 -4.244 5.665 1.00 96.25 394 GLY A CA 1
ATOM 3071 C C . GLY A 1 394 ? -7.577 -5.468 5.453 1.00 96.25 394 GLY A C 1
ATOM 3072 O O . GLY A 1 394 ? -6.403 -5.282 5.118 1.00 96.25 394 GLY A O 1
ATOM 3073 N N . PRO A 1 395 ? -8.101 -6.700 5.591 1.00 96.12 395 PRO A N 1
ATOM 3074 C CA . PRO A 1 395 ? -7.339 -7.920 5.326 1.00 96.12 395 PRO A CA 1
ATOM 3075 C C . PRO A 1 395 ? -6.981 -8.105 3.844 1.00 96.12 395 PRO A C 1
ATOM 3077 O O . PRO A 1 395 ? -5.872 -8.515 3.525 1.00 96.12 395 PRO A O 1
ATOM 3080 N N . THR A 1 396 ? -7.868 -7.749 2.907 1.00 96.00 396 THR A N 1
ATOM 3081 C CA . THR A 1 396 ? -7.563 -7.892 1.467 1.00 96.00 396 THR A CA 1
ATOM 3082 C C . THR A 1 396 ? -6.336 -7.073 1.047 1.00 96.00 396 THR A C 1
ATOM 3084 O O . THR A 1 396 ? -5.596 -7.464 0.144 1.00 96.00 396 THR A O 1
ATOM 3087 N N . ALA A 1 397 ? -6.098 -5.939 1.708 1.00 94.81 397 ALA A N 1
ATOM 3088 C CA . ALA A 1 397 ? -5.030 -5.016 1.361 1.00 94.81 397 ALA A CA 1
ATOM 3089 C C . ALA A 1 397 ? -3.606 -5.516 1.652 1.00 94.81 397 ALA A C 1
ATOM 3091 O O . ALA A 1 397 ? -2.684 -4.935 1.087 1.00 94.81 397 ALA A O 1
ATOM 3092 N N . TYR A 1 398 ? -3.406 -6.578 2.448 1.00 92.31 398 TYR A N 1
ATOM 3093 C CA . TYR A 1 398 ? -2.063 -7.128 2.712 1.00 92.31 398 TYR A CA 1
ATOM 3094 C C . TYR A 1 398 ? -1.296 -7.430 1.430 1.00 92.31 398 TYR A C 1
ATOM 3096 O O . TYR A 1 398 ? -0.165 -6.992 1.264 1.00 92.31 398 TYR A O 1
ATOM 3104 N N . LEU A 1 399 ? -1.949 -8.099 0.483 1.00 93.75 399 LEU A N 1
ATOM 3105 C CA . LEU A 1 399 ? -1.324 -8.526 -0.761 1.00 93.75 399 LEU A CA 1
ATOM 3106 C C . LEU A 1 399 ? -0.811 -7.342 -1.610 1.00 93.75 399 LEU A C 1
ATOM 3108 O O . LEU A 1 399 ? 0.380 -7.313 -1.929 1.00 93.75 399 LEU A O 1
ATOM 3112 N N . PRO A 1 400 ? -1.639 -6.345 -1.985 1.00 93.75 400 PRO A N 1
ATOM 3113 C CA . PRO A 1 400 ? -1.145 -5.192 -2.738 1.00 93.75 400 PRO A CA 1
ATOM 3114 C C . PRO A 1 400 ? -0.216 -4.276 -1.924 1.00 93.75 400 PRO A C 1
ATOM 3116 O O . PRO A 1 400 ? 0.672 -3.660 -2.514 1.00 93.75 400 PRO A O 1
ATOM 3119 N N . GLU A 1 401 ? -0.374 -4.177 -0.598 1.00 91.50 401 GLU A N 1
ATOM 3120 C CA . GLU A 1 401 ? 0.524 -3.386 0.260 1.00 91.50 401 GLU A CA 1
ATOM 3121 C C . GLU A 1 401 ? 1.908 -4.037 0.399 1.00 91.50 401 GLU A C 1
ATOM 3123 O O . GLU A 1 401 ? 2.910 -3.336 0.272 1.00 91.50 401 GLU A O 1
ATOM 3128 N N . GLY A 1 402 ? 1.982 -5.357 0.592 1.00 90.94 402 GLY A N 1
ATOM 3129 C CA . GLY A 1 402 ? 3.232 -6.120 0.645 1.00 90.94 402 GLY A CA 1
ATOM 3130 C C . GLY A 1 402 ? 3.981 -6.075 -0.686 1.00 90.94 402 GLY A C 1
ATOM 3131 O O . GLY A 1 402 ? 5.182 -5.796 -0.724 1.00 90.94 402 GLY A O 1
ATOM 3132 N N . PHE A 1 403 ? 3.254 -6.218 -1.799 1.00 92.62 403 PHE A N 1
ATOM 3133 C CA . PHE A 1 403 ? 3.811 -6.024 -3.137 1.00 92.62 403 PHE A CA 1
ATOM 3134 C C . PHE A 1 403 ? 4.390 -4.611 -3.319 1.00 92.62 403 PHE A C 1
ATOM 3136 O O . PHE A 1 403 ? 5.534 -4.469 -3.754 1.00 92.62 403 PHE A O 1
ATOM 3143 N N . LEU A 1 404 ? 3.645 -3.563 -2.944 1.00 89.94 404 LEU A N 1
ATOM 3144 C CA . LEU A 1 404 ? 4.136 -2.184 -3.013 1.00 89.94 404 LEU A CA 1
ATOM 3145 C C . LEU A 1 404 ? 5.359 -1.970 -2.109 1.00 89.94 404 LEU A C 1
ATOM 3147 O O . LEU A 1 404 ? 6.328 -1.349 -2.534 1.00 89.94 404 LEU A O 1
ATOM 3151 N N . ALA A 1 405 ? 5.343 -2.497 -0.884 1.00 87.75 405 ALA A N 1
ATOM 3152 C CA . ALA A 1 405 ? 6.457 -2.374 0.051 1.00 87.75 405 ALA A CA 1
ATOM 3153 C C . ALA A 1 405 ? 7.752 -2.970 -0.519 1.00 87.75 405 ALA A C 1
ATOM 3155 O O . ALA A 1 405 ? 8.820 -2.384 -0.342 1.00 87.75 405 ALA A O 1
ATOM 3156 N N . HIS A 1 406 ? 7.666 -4.084 -1.252 1.00 88.75 406 HIS A N 1
ATOM 3157 C CA . HIS A 1 406 ? 8.809 -4.623 -1.982 1.00 88.75 406 HIS A CA 1
ATOM 3158 C C . HIS A 1 406 ? 9.250 -3.686 -3.108 1.00 88.75 406 HIS A C 1
ATOM 3160 O O . HIS A 1 406 ? 10.437 -3.376 -3.200 1.00 88.75 406 HIS A O 1
ATOM 3166 N N . LEU A 1 407 ? 8.326 -3.198 -3.944 1.00 86.44 407 LEU A N 1
ATOM 3167 C CA . LEU A 1 407 ? 8.671 -2.288 -5.045 1.00 86.44 407 LEU A CA 1
ATOM 3168 C C . LEU A 1 407 ? 9.418 -1.039 -4.567 1.00 86.44 407 LEU A C 1
ATOM 3170 O O . LEU A 1 407 ? 10.386 -0.630 -5.202 1.00 86.44 407 LEU A O 1
ATOM 3174 N N . LEU A 1 408 ? 9.019 -0.487 -3.419 1.00 83.12 408 LEU A N 1
ATOM 3175 C CA . LEU A 1 408 ? 9.685 0.662 -2.802 1.00 83.12 408 LEU A CA 1
ATOM 3176 C C . LEU A 1 408 ? 11.120 0.358 -2.338 1.00 83.12 408 LEU A C 1
ATOM 3178 O O . LEU A 1 408 ? 11.914 1.281 -2.185 1.00 83.12 408 LEU A O 1
ATOM 3182 N N . GLN A 1 409 ? 11.467 -0.912 -2.104 1.00 83.44 409 GLN A N 1
ATOM 3183 C CA . GLN A 1 409 ? 12.839 -1.334 -1.795 1.00 83.44 409 GLN A CA 1
ATOM 3184 C C . GLN A 1 409 ? 13.665 -1.581 -3.062 1.00 83.44 409 GLN A C 1
ATOM 3186 O O . GLN A 1 409 ? 14.856 -1.272 -3.091 1.00 83.44 409 GLN A O 1
ATOM 3191 N N . ASP A 1 410 ? 13.056 -2.171 -4.094 1.00 83.25 410 ASP A N 1
ATOM 3192 C CA . ASP A 1 410 ? 13.700 -2.426 -5.382 1.00 83.25 410 ASP A CA 1
ATOM 3193 C C . ASP A 1 410 ? 12.678 -2.455 -6.529 1.00 83.25 410 ASP A C 1
ATOM 3195 O O . ASP A 1 410 ? 11.985 -3.449 -6.761 1.00 83.25 410 ASP A O 1
ATOM 3199 N N . ALA A 1 411 ? 12.643 -1.372 -7.306 1.00 83.38 411 ALA A N 1
ATOM 3200 C CA . ALA A 1 411 ? 11.730 -1.203 -8.435 1.00 83.38 411 ALA A CA 1
ATOM 3201 C C . ALA A 1 411 ? 12.180 -1.912 -9.735 1.00 83.38 411 ALA A C 1
ATOM 3203 O O . ALA A 1 411 ? 11.553 -1.747 -10.788 1.00 83.38 411 ALA A O 1
ATOM 3204 N N . ARG A 1 412 ? 13.247 -2.726 -9.717 1.00 83.50 412 ARG A N 1
ATOM 3205 C CA . ARG A 1 412 ? 13.714 -3.499 -10.890 1.00 83.50 412 ARG A CA 1
ATOM 3206 C C . ARG A 1 412 ? 12.906 -4.786 -11.069 1.00 83.50 412 ARG A C 1
ATOM 3208 O O . ARG A 1 412 ? 13.415 -5.901 -10.947 1.00 83.50 412 ARG A O 1
ATOM 3215 N N . ILE A 1 413 ? 11.622 -4.645 -11.388 1.00 84.00 413 ILE A N 1
ATOM 3216 C CA . ILE A 1 413 ? 10.632 -5.741 -11.415 1.00 84.00 413 ILE A CA 1
ATOM 3217 C C . ILE A 1 413 ? 11.037 -6.893 -12.336 1.00 84.00 413 ILE A C 1
ATOM 3219 O O . ILE A 1 413 ? 10.795 -8.049 -12.003 1.00 84.00 413 ILE A O 1
ATOM 3223 N N . ALA A 1 414 ? 11.686 -6.620 -13.472 1.00 82.44 414 ALA A N 1
ATOM 3224 C CA . ALA A 1 414 ? 12.150 -7.680 -14.368 1.00 82.44 414 ALA A CA 1
ATOM 3225 C C . ALA A 1 414 ? 13.134 -8.639 -13.667 1.00 82.44 414 ALA A C 1
ATOM 3227 O O . ALA A 1 414 ? 13.095 -9.842 -13.918 1.00 82.44 414 ALA A O 1
ATOM 3228 N N . LEU A 1 415 ? 13.962 -8.131 -12.747 1.00 82.62 415 LEU A N 1
ATOM 3229 C CA . LEU A 1 415 ? 14.866 -8.939 -11.924 1.00 82.62 415 LEU A CA 1
ATOM 3230 C C . LEU A 1 415 ? 14.149 -9.570 -10.729 1.00 82.62 415 LEU A C 1
ATOM 3232 O O . LEU A 1 415 ? 14.396 -10.728 -10.404 1.00 82.62 415 LEU A O 1
ATOM 3236 N N . GLN A 1 416 ? 13.246 -8.819 -10.098 1.00 86.25 416 GLN A N 1
ATOM 3237 C CA . GLN A 1 416 ? 12.545 -9.242 -8.885 1.00 86.25 416 GLN A CA 1
ATOM 3238 C C . GLN A 1 416 ? 11.295 -10.092 -9.158 1.00 86.25 416 GLN A C 1
ATOM 3240 O O . GLN A 1 416 ? 10.646 -10.536 -8.221 1.00 86.25 416 GLN A O 1
ATOM 3245 N N . CYS A 1 417 ? 10.948 -10.360 -10.421 1.00 87.19 417 CYS A N 1
ATOM 3246 C CA . CYS A 1 417 ? 9.667 -10.957 -10.815 1.00 87.19 417 CYS A CA 1
ATOM 3247 C C . CYS A 1 417 ? 9.332 -12.260 -10.068 1.00 87.19 417 CYS A C 1
ATOM 3249 O O . CYS A 1 417 ? 8.181 -12.469 -9.695 1.00 87.19 417 CYS A O 1
ATOM 3251 N N . GLN A 1 418 ? 10.319 -13.137 -9.846 1.00 89.25 418 GLN A N 1
ATOM 3252 C CA . GLN A 1 418 ? 10.110 -14.384 -9.098 1.00 89.25 418 GLN A CA 1
ATOM 3253 C C . GLN A 1 418 ? 9.897 -14.133 -7.605 1.00 89.25 418 GLN A C 1
ATOM 3255 O O . GLN A 1 418 ? 9.017 -14.745 -7.010 1.00 89.25 418 GLN A O 1
ATOM 3260 N N . LYS A 1 419 ? 10.671 -13.217 -7.016 1.00 91.12 419 LYS A N 1
ATOM 3261 C CA . LYS A 1 419 ? 10.546 -12.853 -5.604 1.00 91.12 419 LYS A CA 1
ATOM 3262 C C . LYS A 1 419 ? 9.202 -12.169 -5.341 1.00 91.12 419 LYS A C 1
ATOM 3264 O O . LYS A 1 419 ? 8.475 -12.605 -4.465 1.00 91.12 419 LYS A O 1
ATOM 3269 N N . LEU A 1 420 ? 8.814 -11.208 -6.182 1.00 92.38 420 LEU A N 1
ATOM 3270 C CA . LEU A 1 420 ? 7.503 -10.551 -6.134 1.00 92.38 420 LEU A CA 1
ATOM 3271 C C . LEU A 1 420 ? 6.346 -11.550 -6.248 1.00 92.38 420 LEU A C 1
ATOM 3273 O O . LEU A 1 420 ? 5.350 -11.417 -5.546 1.00 92.38 420 LEU A O 1
ATOM 3277 N N . LYS A 1 421 ? 6.473 -12.563 -7.114 1.00 93.62 421 LYS A N 1
ATOM 3278 C CA . LYS A 1 421 ? 5.485 -13.643 -7.205 1.00 93.62 421 LYS A CA 1
ATOM 3279 C C . LYS A 1 421 ? 5.417 -14.459 -5.912 1.00 93.62 421 LYS A C 1
ATOM 3281 O O . LYS A 1 421 ? 4.322 -14.715 -5.428 1.00 93.62 421 LYS A O 1
ATOM 3286 N N . GLY A 1 422 ? 6.572 -14.815 -5.349 1.00 94.06 422 GLY A N 1
ATOM 3287 C CA . GLY A 1 422 ? 6.660 -15.498 -4.059 1.00 94.06 422 GLY A CA 1
ATOM 3288 C C . GLY A 1 422 ? 6.023 -14.700 -2.920 1.00 94.06 422 GLY A C 1
ATOM 3289 O O . GLY A 1 422 ? 5.301 -15.277 -2.117 1.00 94.06 422 GLY A O 1
ATOM 3290 N N . ASP A 1 423 ? 6.215 -13.382 -2.891 1.00 92.69 423 ASP A N 1
ATOM 3291 C CA . ASP A 1 423 ? 5.617 -12.515 -1.872 1.00 92.69 423 ASP A CA 1
ATOM 3292 C C . ASP A 1 423 ? 4.096 -12.413 -2.040 1.00 92.69 423 ASP A C 1
ATOM 3294 O O . ASP A 1 423 ? 3.360 -12.536 -1.068 1.00 92.69 423 ASP A O 1
ATOM 3298 N N . ILE A 1 424 ? 3.597 -12.286 -3.276 1.00 95.06 424 ILE A N 1
ATOM 3299 C CA . ILE A 1 424 ? 2.152 -12.348 -3.555 1.00 95.06 424 ILE A CA 1
ATOM 3300 C C . ILE A 1 424 ? 1.560 -13.681 -3.081 1.00 95.06 424 ILE A C 1
ATOM 3302 O O . ILE A 1 424 ? 0.484 -13.698 -2.482 1.00 95.06 424 ILE A O 1
ATOM 3306 N N . ASP A 1 425 ? 2.243 -14.794 -3.356 1.00 95.19 425 ASP A N 1
ATOM 3307 C CA . ASP A 1 425 ? 1.797 -16.128 -2.957 1.00 95.19 425 ASP A CA 1
ATOM 3308 C C . ASP A 1 425 ? 1.850 -16.307 -1.427 1.00 95.19 425 ASP A C 1
ATOM 3310 O O . ASP A 1 425 ? 0.953 -16.932 -0.862 1.00 95.19 425 ASP A O 1
ATOM 3314 N N . MET A 1 426 ? 2.838 -15.713 -0.749 1.00 94.75 426 MET A N 1
ATOM 3315 C CA . MET A 1 426 ? 2.948 -15.690 0.714 1.00 94.75 426 MET A CA 1
ATOM 3316 C C . MET A 1 426 ? 1.789 -14.919 1.355 1.00 94.75 426 MET A C 1
ATOM 3318 O O . MET A 1 426 ? 1.123 -15.455 2.237 1.00 94.75 426 MET A O 1
ATOM 3322 N N . GLU A 1 427 ? 1.516 -13.695 0.894 1.00 94.81 427 GLU A N 1
ATOM 3323 C CA . GLU A 1 427 ? 0.433 -12.853 1.424 1.00 94.81 427 GLU A CA 1
ATOM 3324 C C . GLU A 1 427 ? -0.946 -13.476 1.164 1.00 94.81 427 GLU A C 1
ATOM 3326 O O . GLU A 1 427 ? -1.829 -13.472 2.023 1.00 94.81 427 GLU A O 1
ATOM 3331 N N . TYR A 1 428 ? -1.135 -14.072 -0.017 1.00 96.19 428 TYR A N 1
ATOM 3332 C CA . TYR A 1 428 ? -2.346 -14.829 -0.326 1.00 96.19 428 TYR A CA 1
ATOM 3333 C C . TYR A 1 428 ? -2.483 -16.057 0.587 1.00 96.19 428 TYR A C 1
ATOM 3335 O O . TYR A 1 428 ? -3.551 -16.295 1.152 1.00 96.19 428 TYR A O 1
ATOM 3343 N N . GLY A 1 429 ? -1.395 -16.813 0.756 1.00 96.12 429 GLY A N 1
ATOM 3344 C CA . GLY A 1 429 ? -1.343 -17.993 1.613 1.00 96.12 429 GLY A CA 1
ATOM 3345 C C . GLY A 1 429 ? -1.626 -17.666 3.077 1.00 96.12 429 GLY A C 1
ATOM 3346 O O . GLY A 1 429 ? -2.356 -18.414 3.721 1.00 96.12 429 GLY A O 1
ATOM 3347 N N . PHE A 1 430 ? -1.130 -16.534 3.584 1.00 94.50 430 PHE A N 1
ATOM 3348 C CA . PHE A 1 430 ? -1.454 -16.039 4.921 1.00 94.50 430 PHE A CA 1
ATOM 3349 C C . PHE A 1 430 ? -2.970 -15.920 5.114 1.00 94.50 430 PHE A C 1
ATOM 3351 O O . PHE A 1 430 ? -3.507 -16.513 6.046 1.00 94.50 430 PHE A O 1
ATOM 3358 N N . LEU A 1 431 ? -3.674 -15.240 4.201 1.00 95.19 431 LEU A N 1
ATOM 3359 C CA . LEU A 1 431 ? -5.131 -15.083 4.280 1.00 95.19 431 LEU A CA 1
ATOM 3360 C C . LEU A 1 431 ? -5.874 -16.419 4.151 1.00 95.19 431 LEU A C 1
ATOM 3362 O O . LEU A 1 431 ? -6.861 -16.651 4.849 1.00 95.19 431 LEU A O 1
ATOM 3366 N N . GLU A 1 432 ? -5.419 -17.303 3.262 1.00 95.25 432 GLU A N 1
ATOM 3367 C CA . GLU A 1 432 ? -6.040 -18.611 3.038 1.00 95.25 432 GLU A CA 1
ATOM 3368 C C . GLU A 1 432 ? -5.973 -19.510 4.282 1.00 95.25 432 GLU A C 1
ATOM 3370 O O . GLU A 1 432 ? -6.954 -20.197 4.588 1.00 95.25 432 GLU A O 1
ATOM 3375 N N . HIS A 1 433 ? -4.855 -19.456 5.012 1.00 95.69 433 HIS A N 1
ATOM 3376 C CA . HIS A 1 433 ? -4.568 -20.289 6.184 1.00 95.69 433 HIS A CA 1
ATOM 3377 C C . HIS A 1 433 ? -4.899 -19.615 7.524 1.00 95.69 433 HIS A C 1
ATOM 3379 O O . HIS A 1 433 ? -4.595 -20.182 8.575 1.00 95.69 433 HIS A O 1
ATOM 3385 N N . LEU A 1 434 ? -5.530 -18.434 7.519 1.00 96.19 434 LEU A N 1
ATOM 3386 C CA . LEU A 1 434 ? -6.032 -17.827 8.752 1.00 96.19 434 LEU A CA 1
ATOM 3387 C C . LEU A 1 434 ? -6.999 -18.791 9.467 1.00 96.19 434 LEU A C 1
ATOM 3389 O O . LEU A 1 434 ? -7.906 -19.318 8.808 1.00 96.19 434 LEU A O 1
ATOM 3393 N N . PRO A 1 435 ? -6.855 -18.996 10.794 1.00 96.62 435 PRO A N 1
ATOM 3394 C CA . PRO A 1 435 ? -7.732 -19.882 11.553 1.00 96.62 435 PRO A CA 1
ATOM 3395 C C . PRO A 1 435 ? -9.211 -19.513 11.394 1.00 96.62 435 PRO A C 1
ATOM 3397 O O . PRO A 1 435 ? -9.572 -18.335 11.361 1.00 96.62 435 PRO A O 1
ATOM 3400 N N . GLU A 1 436 ? -10.094 -20.513 11.352 1.00 96.56 436 GLU A N 1
ATOM 3401 C CA . GLU A 1 436 ? -11.547 -20.295 11.245 1.00 96.56 436 GLU A CA 1
ATOM 3402 C C . GLU A 1 436 ? -12.087 -19.411 12.373 1.00 96.56 436 GLU A C 1
ATOM 3404 O O . GLU A 1 436 ? -12.955 -18.565 12.146 1.00 96.56 436 GLU A O 1
ATOM 3409 N N . GLN A 1 437 ? -11.506 -19.542 13.568 1.00 97.31 437 GLN A N 1
ATOM 3410 C CA . GLN A 1 437 ? -11.867 -18.730 14.720 1.00 97.31 437 GLN A CA 1
ATOM 3411 C C . GLN A 1 437 ? -11.569 -17.240 14.502 1.00 97.31 437 GLN A C 1
ATOM 3413 O O . GLN A 1 437 ? -12.361 -16.402 14.925 1.00 97.31 437 GLN A O 1
ATOM 3418 N N . VAL A 1 438 ? -10.498 -16.879 13.785 1.00 98.00 438 VAL A N 1
ATOM 3419 C CA . VAL A 1 438 ? -10.208 -15.472 13.450 1.00 98.00 438 VAL A CA 1
ATOM 3420 C C . VAL A 1 438 ? -11.328 -14.887 12.591 1.00 98.00 438 VAL A C 1
ATOM 3422 O O . VAL A 1 438 ? -11.802 -13.782 12.856 1.00 98.00 438 VAL A O 1
ATOM 3425 N N . TRP A 1 439 ? -11.821 -15.644 11.608 1.00 98.12 439 TRP A N 1
ATOM 3426 C CA . TRP A 1 439 ? -12.957 -15.223 10.784 1.00 98.12 439 TRP A CA 1
ATOM 3427 C C . TRP A 1 439 ? -14.244 -15.077 11.596 1.00 98.12 439 TRP A C 1
ATOM 3429 O O . TRP A 1 439 ? -15.006 -14.142 11.349 1.00 98.12 439 TRP A O 1
ATOM 3439 N N . ALA A 1 440 ? -14.474 -15.959 12.573 1.00 97.75 440 ALA A N 1
ATOM 3440 C CA . ALA A 1 440 ? -15.603 -15.848 13.493 1.00 97.75 440 ALA A CA 1
ATOM 3441 C C . ALA A 1 440 ? -15.530 -14.563 14.328 1.00 97.75 440 ALA A C 1
ATOM 3443 O O . ALA A 1 440 ? -16.507 -13.818 14.368 1.00 97.75 440 ALA A O 1
ATOM 3444 N N . LEU A 1 441 ? -14.362 -14.253 14.900 1.00 97.19 441 LEU A N 1
ATOM 3445 C CA . LEU A 1 441 ? -14.146 -13.044 15.702 1.00 97.19 441 LEU A CA 1
ATOM 3446 C C . LEU A 1 441 ? -14.321 -11.763 14.876 1.00 97.19 441 LEU A C 1
ATOM 3448 O O . LEU A 1 441 ? -14.965 -10.818 15.326 1.00 97.19 441 LEU A O 1
ATOM 3452 N N . LEU A 1 442 ? -13.801 -11.728 13.645 1.00 97.50 442 LEU A N 1
ATOM 3453 C CA . LEU A 1 442 ? -14.010 -10.599 12.731 1.00 97.50 442 LEU A CA 1
ATOM 3454 C C . LEU A 1 442 ? -15.495 -10.427 12.367 1.00 97.50 442 LEU A C 1
ATOM 3456 O O . LEU A 1 442 ? -15.984 -9.301 12.257 1.00 97.50 442 LEU A O 1
ATOM 3460 N N . ALA A 1 443 ? -16.218 -11.534 12.188 1.00 97.25 443 ALA A N 1
ATOM 3461 C CA . ALA A 1 443 ? -17.627 -11.526 11.821 1.00 97.25 443 ALA A CA 1
ATOM 3462 C C . ALA A 1 443 ? -18.561 -11.069 12.955 1.00 97.25 443 ALA A C 1
ATOM 3464 O O . ALA A 1 443 ? -19.659 -10.615 12.652 1.00 97.25 443 ALA A O 1
ATOM 3465 N N . GLU A 1 444 ? -18.140 -11.082 14.229 1.00 94.56 444 GLU A N 1
ATOM 3466 C CA . GLU A 1 444 ? -18.967 -10.606 15.360 1.00 94.56 444 GLU A CA 1
ATOM 3467 C C . GLU A 1 444 ? -19.420 -9.146 15.215 1.00 94.56 444 GLU A C 1
ATOM 3469 O O . GLU A 1 444 ? -20.431 -8.735 15.783 1.00 94.56 444 GLU A O 1
ATOM 3474 N N . ARG A 1 445 ? -18.689 -8.346 14.434 1.00 94.31 445 ARG A N 1
ATOM 3475 C CA . ARG A 1 445 ? -19.012 -6.938 14.164 1.00 94.31 445 ARG A CA 1
ATOM 3476 C C . ARG A 1 445 ? -19.843 -6.737 12.899 1.00 94.31 445 ARG A C 1
ATOM 3478 O O . ARG A 1 445 ? -20.133 -5.596 12.538 1.00 94.31 445 ARG A O 1
ATOM 3485 N N . LEU A 1 446 ? -20.211 -7.816 12.214 1.00 96.06 446 LEU A N 1
ATOM 3486 C CA . LEU A 1 446 ? -20.860 -7.798 10.910 1.00 96.06 446 LEU A CA 1
ATOM 3487 C C . LEU A 1 446 ? -22.178 -8.571 10.938 1.00 96.06 446 LEU A C 1
ATOM 3489 O O . LEU A 1 446 ? -22.333 -9.575 11.619 1.00 96.06 446 LEU A O 1
ATOM 3493 N N . ALA A 1 447 ? -23.113 -8.167 10.081 1.00 93.94 447 ALA A N 1
ATOM 3494 C CA . ALA A 1 447 ? -24.286 -8.976 9.750 1.00 93.94 447 ALA A CA 1
ATOM 3495 C C . ALA A 1 447 ? -23.947 -10.031 8.673 1.00 93.94 447 ALA A C 1
ATOM 3497 O O . ALA A 1 447 ? -24.662 -10.173 7.681 1.00 93.94 447 ALA A O 1
ATOM 3498 N N . LEU A 1 448 ? -22.809 -10.716 8.819 1.00 95.25 448 LEU A N 1
ATOM 3499 C CA . LEU A 1 448 ? -22.301 -11.734 7.895 1.00 95.25 448 LEU A CA 1
ATOM 3500 C C . LEU A 1 448 ? -21.807 -12.943 8.686 1.00 95.25 448 LEU A C 1
ATOM 3502 O O . LEU A 1 448 ? -21.294 -12.793 9.789 1.00 95.25 448 LEU A O 1
ATOM 3506 N N . SER A 1 449 ? -21.906 -14.137 8.102 1.00 97.88 449 SER A N 1
ATOM 3507 C CA . SER A 1 449 ? -21.215 -15.303 8.655 1.00 97.88 449 SER A CA 1
ATOM 3508 C C . SER A 1 449 ? -19.700 -15.182 8.456 1.00 97.88 449 SER A C 1
ATOM 3510 O O . SER A 1 449 ? -19.232 -14.520 7.524 1.00 97.88 449 SER A O 1
ATOM 3512 N N . ALA A 1 450 ? -18.935 -15.884 9.296 1.00 97.88 450 ALA A N 1
ATOM 3513 C CA . ALA A 1 450 ? -17.485 -16.024 9.150 1.00 97.88 450 ALA A CA 1
ATOM 3514 C C . ALA A 1 450 ? -17.093 -16.518 7.745 1.00 97.88 450 ALA A C 1
ATOM 3516 O O . ALA A 1 450 ? -16.198 -15.967 7.108 1.00 97.88 450 ALA A O 1
ATOM 3517 N N . GLU A 1 451 ? -17.826 -17.505 7.224 1.00 98.06 451 GLU A N 1
ATOM 3518 C CA . GLU A 1 451 ? -17.633 -18.057 5.881 1.00 98.06 451 GLU A CA 1
ATOM 3519 C C . GLU A 1 451 ? -17.881 -17.019 4.778 1.00 98.06 451 GLU A C 1
ATOM 3521 O O . GLU A 1 451 ? -17.092 -16.906 3.836 1.00 98.06 451 GLU A O 1
ATOM 3526 N N . ALA A 1 452 ? -18.945 -16.219 4.896 1.00 98.06 452 ALA A N 1
ATOM 3527 C CA . ALA A 1 452 ? -19.249 -15.174 3.925 1.00 98.06 452 ALA A CA 1
ATOM 3528 C C . ALA A 1 452 ? -18.199 -14.052 3.947 1.00 98.06 452 ALA A C 1
ATOM 3530 O O . ALA A 1 452 ? -17.820 -13.547 2.887 1.00 98.06 452 ALA A O 1
ATOM 3531 N N . LEU A 1 453 ? -17.709 -13.673 5.134 1.00 98.19 453 LEU A N 1
ATOM 3532 C CA . LEU A 1 453 ? -16.613 -12.715 5.278 1.00 98.19 453 LEU A CA 1
ATOM 3533 C C . LEU A 1 453 ? -15.327 -13.256 4.638 1.00 98.19 453 LEU A C 1
ATOM 3535 O O . LEU A 1 453 ? -14.756 -12.581 3.779 1.00 98.19 453 LEU A O 1
ATOM 3539 N N . ARG A 1 454 ? -14.921 -14.484 4.993 1.00 98.12 454 ARG A N 1
ATOM 3540 C CA . ARG A 1 454 ? -13.746 -15.156 4.417 1.00 98.12 454 ARG A CA 1
ATOM 3541 C C . ARG A 1 454 ? -13.852 -15.200 2.897 1.00 98.12 454 ARG A C 1
ATOM 3543 O O . ARG A 1 454 ? -12.925 -14.796 2.206 1.00 98.12 454 ARG A O 1
ATOM 3550 N N . SER A 1 455 ? -15.009 -15.593 2.371 1.00 97.75 455 SER A N 1
ATOM 3551 C CA . SER A 1 455 ? -15.252 -15.672 0.926 1.00 97.75 455 SER A CA 1
ATOM 3552 C C . SER A 1 455 ? -15.060 -14.326 0.223 1.00 97.75 455 SER A C 1
ATOM 3554 O O . SER A 1 455 ? -14.417 -14.265 -0.823 1.00 97.75 455 SER A O 1
ATOM 3556 N N . LYS A 1 456 ? -15.569 -13.227 0.799 1.00 98.06 456 LYS A N 1
ATOM 3557 C CA . LYS A 1 456 ? -15.393 -11.868 0.254 1.00 98.06 456 LYS A CA 1
ATOM 3558 C C . LYS A 1 456 ? -13.935 -11.411 0.277 1.00 98.06 456 LYS A C 1
ATOM 3560 O O . LYS A 1 456 ? -13.479 -10.830 -0.707 1.00 98.06 456 LYS A O 1
ATOM 3565 N N . VAL A 1 457 ? -13.213 -11.681 1.365 1.00 97.81 457 VAL A N 1
ATOM 3566 C CA . VAL A 1 457 ? -11.788 -11.336 1.488 1.00 97.81 457 VAL A CA 1
ATOM 3567 C C . VAL A 1 457 ? -10.942 -12.140 0.505 1.00 97.81 457 VAL A C 1
ATOM 3569 O O . VAL A 1 457 ? -10.180 -11.557 -0.263 1.00 97.81 457 VAL A O 1
ATOM 3572 N N . ILE A 1 458 ? -11.116 -13.463 0.451 1.00 97.62 458 ILE A N 1
ATOM 3573 C CA . ILE A 1 458 ? -10.362 -14.333 -0.462 1.00 97.62 458 ILE A CA 1
ATOM 3574 C C . ILE A 1 458 ? -10.678 -14.005 -1.925 1.00 97.62 458 ILE A C 1
ATOM 3576 O O . ILE A 1 458 ? -9.767 -13.959 -2.753 1.00 97.62 458 ILE A O 1
ATOM 3580 N N . ALA A 1 459 ? -11.933 -13.691 -2.260 1.00 97.31 459 ALA A N 1
ATOM 3581 C CA . ALA A 1 459 ? -12.288 -13.217 -3.596 1.00 97.31 459 ALA A CA 1
ATOM 3582 C C . ALA A 1 459 ? -11.565 -11.904 -3.944 1.00 97.31 459 ALA A C 1
ATOM 3584 O O . ALA A 1 459 ? -10.984 -11.791 -5.025 1.00 97.31 459 ALA A O 1
ATOM 3585 N N . GLY A 1 460 ? -11.530 -10.935 -3.022 1.00 96.94 460 GLY A N 1
ATOM 3586 C CA . GLY A 1 460 ?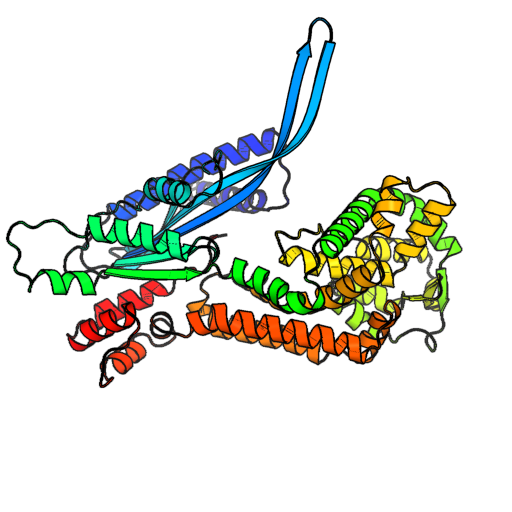 -10.787 -9.685 -3.205 1.00 96.94 460 GLY A CA 1
ATOM 3587 C C . GLY A 1 460 ? -9.277 -9.905 -3.371 1.00 96.94 460 GLY A C 1
ATOM 3588 O O . GLY A 1 460 ? -8.657 -9.339 -4.277 1.00 96.94 460 GLY A O 1
ATOM 3589 N N . ALA A 1 461 ? -8.683 -10.783 -2.560 1.00 96.88 461 ALA A N 1
ATOM 3590 C CA . ALA A 1 461 ? -7.269 -11.142 -2.662 1.00 96.88 461 ALA A CA 1
ATOM 3591 C C . ALA A 1 461 ? -6.964 -11.840 -3.998 1.00 96.88 461 ALA A C 1
ATOM 3593 O O . ALA A 1 461 ? -5.970 -11.525 -4.652 1.00 96.88 461 ALA A O 1
ATOM 3594 N N . THR A 1 462 ? -7.862 -12.715 -4.460 1.00 97.44 462 THR A N 1
ATOM 3595 C CA . THR A 1 462 ? -7.761 -13.399 -5.758 1.00 97.44 462 THR A CA 1
ATOM 3596 C C . THR A 1 462 ? -7.775 -12.403 -6.913 1.00 97.44 462 THR A C 1
ATOM 3598 O O . THR A 1 462 ? -6.935 -12.488 -7.809 1.00 97.44 462 THR A O 1
ATOM 3601 N N . VAL A 1 463 ? -8.686 -11.423 -6.890 1.00 97.31 463 VAL A N 1
ATOM 3602 C CA . VAL A 1 463 ? -8.742 -10.375 -7.920 1.00 97.31 463 VAL A CA 1
ATOM 3603 C C . VAL A 1 463 ? -7.488 -9.500 -7.879 1.00 97.31 463 VAL A C 1
ATOM 3605 O O . VAL A 1 463 ? -6.920 -9.229 -8.935 1.00 97.31 463 VAL A O 1
ATOM 3608 N N . SER A 1 464 ? -7.010 -9.110 -6.692 1.00 96.19 464 SER A N 1
ATOM 3609 C CA . SER A 1 464 ? -5.762 -8.341 -6.544 1.00 96.19 464 SER A CA 1
ATOM 3610 C C . SER A 1 464 ? -4.563 -9.097 -7.123 1.00 96.19 464 SER A C 1
ATOM 3612 O O . SER A 1 464 ? -3.814 -8.547 -7.932 1.00 96.19 464 SER A O 1
ATOM 3614 N N . ARG A 1 465 ? -4.423 -10.384 -6.778 1.00 96.94 465 ARG A N 1
ATOM 3615 C CA . ARG A 1 465 ? -3.390 -11.283 -7.309 1.00 96.94 465 ARG A CA 1
ATOM 3616 C C . ARG A 1 465 ? -3.460 -11.385 -8.827 1.00 96.94 465 ARG A C 1
ATOM 3618 O O . ARG A 1 465 ? -2.453 -11.185 -9.499 1.00 96.94 465 ARG A O 1
ATOM 3625 N N . ALA A 1 466 ? -4.642 -11.659 -9.375 1.00 96.88 466 ALA A N 1
ATOM 3626 C CA . ALA A 1 466 ? -4.841 -11.774 -10.817 1.00 96.88 466 ALA A CA 1
ATOM 3627 C C . ALA A 1 466 ? -4.532 -10.457 -11.545 1.00 96.88 466 ALA A C 1
ATOM 3629 O O . ALA A 1 466 ? -3.928 -10.470 -12.618 1.00 96.88 466 ALA A O 1
ATOM 3630 N N . PHE A 1 467 ? -4.903 -9.317 -10.953 1.00 96.19 467 PHE A N 1
ATOM 3631 C CA . PHE A 1 467 ? -4.598 -8.001 -11.499 1.00 96.19 467 PHE A CA 1
ATOM 3632 C C . PHE A 1 467 ? -3.088 -7.755 -11.551 1.00 96.19 467 PHE A C 1
ATOM 3634 O O . PHE A 1 467 ? -2.585 -7.378 -12.607 1.00 96.19 467 PHE A O 1
ATOM 3641 N N . LEU A 1 468 ? -2.357 -8.006 -10.459 1.00 95.56 468 LEU A N 1
ATOM 3642 C CA . LEU A 1 468 ? -0.899 -7.843 -10.404 1.00 95.5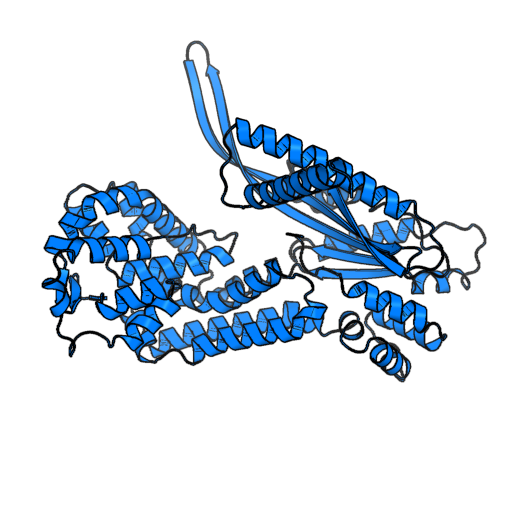6 468 LEU A CA 1
ATOM 3643 C C . LEU A 1 468 ? -0.166 -8.811 -11.339 1.00 95.56 468 LEU A C 1
ATOM 3645 O O . LEU A 1 468 ? 0.745 -8.396 -12.061 1.00 95.56 468 LEU A O 1
ATOM 3649 N N . GLU A 1 469 ? -0.595 -10.075 -11.389 1.00 95.31 469 GLU A N 1
ATOM 3650 C CA . GLU A 1 469 ? -0.047 -11.064 -12.320 1.00 95.31 469 GLU A CA 1
ATOM 3651 C C . GLU A 1 469 ? -0.215 -10.571 -13.761 1.00 95.31 469 GLU A C 1
ATOM 3653 O O . GLU A 1 469 ? 0.753 -10.518 -14.515 1.00 95.31 469 GLU A O 1
ATOM 3658 N N . TRP A 1 470 ? -1.420 -10.141 -14.142 1.00 94.81 470 TRP A N 1
ATOM 3659 C CA . TRP A 1 470 ? -1.708 -9.690 -15.502 1.00 94.81 470 TRP A CA 1
ATOM 3660 C C . TRP A 1 470 ? -1.013 -8.374 -15.862 1.00 94.81 470 TRP A C 1
ATOM 3662 O O . TRP A 1 470 ? -0.423 -8.242 -16.937 1.00 94.81 470 TRP A O 1
ATOM 3672 N N . LYS A 1 471 ? -1.110 -7.368 -14.992 1.00 93.00 471 LYS A N 1
ATOM 3673 C CA . LYS A 1 471 ? -0.668 -6.005 -15.299 1.00 93.00 471 LYS A CA 1
ATOM 3674 C C . LYS A 1 471 ? 0.826 -5.802 -15.142 1.00 93.00 471 LYS A C 1
ATOM 3676 O O . LYS A 1 471 ? 1.370 -4.970 -15.870 1.00 93.00 471 LYS A O 1
ATOM 3681 N N . VAL A 1 472 ? 1.467 -6.553 -14.248 1.00 92.38 472 VAL A N 1
ATOM 3682 C CA . VAL A 1 472 ? 2.867 -6.336 -13.879 1.00 92.38 472 VAL A CA 1
ATOM 3683 C C . VAL A 1 472 ? 3.724 -7.562 -14.183 1.00 92.38 472 VAL A C 1
ATOM 3685 O O . VAL A 1 472 ? 4.636 -7.475 -15.006 1.00 92.38 472 VAL A O 1
ATOM 3688 N N . LEU A 1 473 ? 3.434 -8.720 -13.582 1.00 92.69 473 LEU A N 1
ATOM 3689 C CA . LEU A 1 473 ? 4.342 -9.876 -13.657 1.00 92.69 473 LEU A CA 1
ATOM 3690 C C . LEU A 1 473 ? 4.381 -10.531 -15.043 1.00 92.69 473 LEU A C 1
ATOM 3692 O O . LEU A 1 473 ? 5.453 -10.926 -15.506 1.00 92.69 473 LEU A O 1
ATOM 3696 N N . GLN A 1 474 ? 3.248 -10.600 -15.745 1.00 92.81 474 GLN A N 1
ATOM 3697 C CA . GLN A 1 474 ? 3.193 -11.066 -17.132 1.00 92.81 474 GLN A CA 1
ATOM 3698 C C . GLN A 1 474 ? 3.941 -10.120 -18.068 1.00 92.81 474 GLN A C 1
ATOM 3700 O O . GLN A 1 474 ? 4.646 -10.592 -18.955 1.00 92.81 474 GLN A O 1
ATOM 3705 N N . VAL A 1 475 ? 3.853 -8.803 -17.846 1.00 90.12 475 VAL A N 1
ATOM 3706 C CA . VAL A 1 475 ? 4.620 -7.815 -18.622 1.00 90.12 475 VAL A CA 1
ATOM 3707 C C . VAL A 1 475 ? 6.117 -8.018 -18.390 1.00 90.12 475 VAL A C 1
ATOM 3709 O O . VAL A 1 475 ? 6.871 -8.132 -19.351 1.00 90.12 475 VAL A O 1
ATOM 3712 N N . ALA A 1 476 ? 6.542 -8.162 -17.133 1.00 88.31 476 ALA A N 1
ATOM 3713 C CA . ALA A 1 476 ? 7.937 -8.416 -16.771 1.00 88.31 476 ALA A CA 1
ATOM 3714 C C . ALA A 1 476 ? 8.460 -9.794 -17.230 1.00 88.31 476 ALA A C 1
ATOM 3716 O O . ALA A 1 476 ? 9.666 -9.987 -17.392 1.00 88.31 476 ALA A O 1
ATOM 3717 N N . SER A 1 477 ? 7.566 -10.762 -17.438 1.00 89.38 477 SER A N 1
ATOM 3718 C CA . SER A 1 477 ? 7.892 -12.104 -17.940 1.00 89.38 477 SER A CA 1
ATOM 3719 C C . SER A 1 477 ? 7.764 -12.239 -19.458 1.00 89.38 477 SER A C 1
ATOM 3721 O O . SER A 1 477 ? 8.095 -13.294 -19.999 1.00 89.38 477 SER A O 1
ATOM 3723 N N . ALA A 1 478 ? 7.305 -11.198 -20.152 1.00 90.69 478 ALA A N 1
ATOM 3724 C CA . ALA A 1 478 ? 7.192 -11.163 -21.603 1.00 90.69 478 ALA A CA 1
ATOM 3725 C C . ALA A 1 478 ? 8.446 -10.564 -22.261 1.00 90.69 478 ALA A C 1
ATOM 3727 O O . ALA A 1 478 ? 9.326 -10.000 -21.609 1.00 90.69 478 ALA A O 1
ATOM 3728 N N . LEU A 1 479 ? 8.521 -10.676 -23.588 1.00 90.75 479 LEU A N 1
ATOM 3729 C CA . LEU A 1 479 ? 9.522 -9.971 -24.385 1.00 90.75 479 LEU A CA 1
ATOM 3730 C C . LEU A 1 479 ? 9.341 -8.439 -24.259 1.00 90.75 479 LEU A C 1
ATOM 3732 O O . LEU A 1 479 ? 8.204 -7.980 -24.149 1.00 90.75 479 LEU A O 1
ATOM 3736 N N . PRO A 1 480 ? 10.430 -7.648 -24.287 1.00 87.88 480 PRO A N 1
ATOM 3737 C CA . PRO A 1 480 ? 11.830 -8.083 -24.350 1.00 87.88 480 PRO A CA 1
ATOM 3738 C C . PRO A 1 480 ? 12.420 -8.432 -22.968 1.00 87.88 480 PRO A C 1
ATOM 3740 O O . PRO A 1 480 ? 13.518 -8.979 -22.890 1.00 87.88 480 PRO A O 1
ATOM 3743 N N . TRP A 1 481 ? 11.704 -8.147 -21.877 1.00 87.19 481 TRP A N 1
ATOM 3744 C CA . TRP A 1 481 ? 12.182 -8.253 -20.491 1.00 87.19 481 TRP A CA 1
ATOM 3745 C C . TRP A 1 481 ? 12.633 -9.661 -20.105 1.00 87.19 481 TRP A C 1
ATOM 3747 O O . TRP A 1 481 ? 13.635 -9.827 -19.411 1.00 87.19 481 TRP A O 1
ATOM 3757 N N . SER A 1 482 ? 11.950 -10.684 -20.619 1.00 88.00 482 SER A N 1
ATOM 3758 C CA . SER A 1 482 ? 12.313 -12.084 -20.399 1.00 88.00 482 SER A CA 1
ATOM 3759 C C . SER A 1 482 ? 13.718 -12.429 -20.899 1.00 88.00 482 SER A C 1
ATOM 3761 O O . SER A 1 482 ? 14.352 -13.312 -20.334 1.00 88.00 482 SER A O 1
ATOM 3763 N N . LEU A 1 483 ? 14.225 -11.732 -21.926 1.00 86.88 483 LEU A N 1
ATOM 3764 C CA . LEU A 1 483 ? 15.580 -11.942 -22.454 1.00 86.88 483 LEU A CA 1
ATOM 3765 C C . LEU A 1 483 ? 16.657 -11.439 -21.490 1.00 86.88 483 LEU A C 1
ATOM 3767 O O . LEU A 1 483 ? 17.773 -11.950 -21.497 1.00 86.88 483 LEU A O 1
ATOM 3771 N N . CYS A 1 484 ? 16.311 -10.468 -20.646 1.00 81.69 484 CYS A N 1
ATOM 3772 C CA . CYS A 1 484 ? 17.233 -9.775 -19.749 1.00 81.69 484 CYS A CA 1
ATOM 3773 C C . CYS A 1 484 ? 17.421 -10.508 -18.402 1.00 81.69 484 CYS A C 1
ATOM 3775 O O . CYS A 1 484 ? 18.134 -10.028 -17.518 1.00 81.69 484 CYS A O 1
ATOM 3777 N N . ARG A 1 485 ? 16.778 -11.671 -18.227 1.00 81.00 485 ARG A N 1
ATOM 3778 C CA . ARG A 1 485 ? 16.744 -12.456 -16.983 1.00 81.00 485 ARG A CA 1
ATOM 3779 C C . ARG A 1 485 ? 17.612 -13.709 -17.070 1.00 81.00 485 ARG A C 1
ATOM 3781 O O . ARG A 1 485 ? 17.575 -14.413 -18.070 1.00 81.00 485 ARG A O 1
ATOM 3788 N N . GLY A 1 486 ? 18.304 -14.056 -15.985 1.00 83.69 486 GLY A N 1
ATOM 3789 C CA . GLY A 1 486 ? 19.136 -15.265 -15.941 1.00 83.69 486 GLY A CA 1
ATOM 3790 C C . GLY A 1 486 ? 20.294 -15.201 -16.942 1.00 83.69 486 GLY A C 1
ATOM 3791 O O . GLY A 1 486 ? 20.967 -14.171 -17.035 1.00 83.69 486 GLY A O 1
ATOM 3792 N N . ASP A 1 487 ? 20.522 -16.287 -17.687 1.00 86.50 487 ASP A N 1
ATOM 3793 C CA . ASP A 1 487 ? 21.549 -16.344 -18.733 1.00 86.50 487 ASP A CA 1
ATOM 3794 C C . ASP A 1 487 ? 21.082 -15.623 -20.008 1.00 86.50 487 ASP A C 1
ATOM 3796 O O . ASP A 1 487 ? 20.438 -16.182 -20.898 1.00 86.50 487 ASP A O 1
ATOM 3800 N N . VAL A 1 488 ? 21.436 -14.341 -20.082 1.00 84.62 488 VAL A N 1
ATOM 3801 C CA . VAL A 1 488 ? 21.103 -13.439 -21.190 1.00 84.62 488 VAL A CA 1
ATOM 3802 C C . VAL A 1 488 ? 21.643 -13.952 -22.526 1.00 84.62 488 VAL A C 1
ATOM 3804 O O . VAL A 1 488 ? 20.953 -13.861 -23.542 1.00 84.62 488 VAL A O 1
ATOM 3807 N N . ARG A 1 489 ? 22.849 -14.532 -22.548 1.00 84.88 489 ARG A N 1
ATOM 3808 C CA . ARG A 1 489 ? 23.458 -15.036 -23.787 1.00 84.88 489 ARG A CA 1
ATOM 3809 C C . ARG A 1 489 ? 22.697 -16.250 -24.299 1.00 84.88 489 ARG A C 1
ATOM 3811 O O . ARG A 1 489 ? 22.378 -16.302 -25.487 1.00 84.88 489 ARG A O 1
ATOM 3818 N N . ALA A 1 490 ? 22.346 -17.176 -23.407 1.00 89.19 490 ALA A N 1
ATOM 3819 C CA . ALA A 1 490 ? 21.507 -18.316 -23.755 1.00 89.19 490 ALA A CA 1
ATOM 3820 C C . ALA A 1 490 ? 20.129 -17.868 -24.268 1.00 89.19 490 ALA A C 1
ATOM 3822 O O . ALA A 1 490 ? 19.655 -18.389 -25.278 1.00 89.19 490 ALA A O 1
ATOM 3823 N N . ASN A 1 491 ? 19.512 -16.861 -23.642 1.00 89.62 491 ASN A N 1
ATOM 3824 C CA . ASN A 1 491 ? 18.225 -16.322 -24.090 1.00 89.62 491 ASN A CA 1
ATOM 3825 C C . ASN A 1 491 ? 18.300 -15.711 -25.498 1.00 89.62 491 ASN A C 1
ATOM 3827 O O . ASN A 1 491 ? 17.406 -15.939 -26.316 1.00 89.62 491 ASN A O 1
ATOM 3831 N N . ILE A 1 492 ? 19.353 -14.938 -25.794 1.00 87.25 492 ILE A N 1
ATOM 3832 C CA . ILE A 1 492 ? 19.572 -14.340 -27.121 1.00 87.25 492 ILE A CA 1
ATOM 3833 C C . ILE A 1 492 ? 19.811 -15.431 -28.165 1.00 87.25 492 ILE A C 1
ATOM 3835 O O . ILE A 1 492 ? 19.216 -15.380 -29.242 1.00 87.25 492 ILE A O 1
ATOM 3839 N N . GLN A 1 493 ? 20.616 -16.445 -27.837 1.00 88.75 493 GLN A N 1
ATOM 3840 C CA . GLN A 1 493 ? 20.858 -17.585 -28.717 1.00 88.75 493 GLN A CA 1
ATOM 3841 C C . GLN A 1 493 ? 19.548 -18.312 -29.038 1.00 88.75 493 GLN A C 1
ATOM 3843 O O . GLN A 1 493 ? 19.183 -18.426 -30.207 1.00 88.75 493 GLN A O 1
ATOM 3848 N N . GLN A 1 494 ? 18.767 -18.675 -28.017 1.00 91.06 494 GLN A N 1
ATOM 3849 C CA . GLN A 1 494 ? 17.455 -19.301 -28.196 1.00 91.06 494 GLN A CA 1
ATOM 3850 C C . GLN A 1 494 ? 16.493 -18.441 -29.021 1.00 91.06 494 GLN A C 1
ATOM 3852 O O . GLN A 1 494 ? 15.718 -18.968 -29.820 1.00 91.06 494 GLN A O 1
ATOM 3857 N N . LEU A 1 495 ? 16.509 -17.117 -28.832 1.00 90.19 495 LEU A N 1
ATOM 3858 C CA . LEU A 1 495 ? 15.708 -16.201 -29.638 1.00 90.19 495 LEU A CA 1
ATOM 3859 C C . LEU A 1 495 ? 16.141 -16.259 -31.105 1.00 90.19 495 LEU A C 1
ATOM 3861 O O . LEU A 1 495 ? 15.288 -16.372 -31.983 1.00 90.19 495 LEU A O 1
ATOM 3865 N N . SER A 1 496 ? 17.450 -16.205 -31.358 1.00 88.06 496 SER A N 1
ATOM 3866 C CA . SER A 1 496 ? 18.039 -16.270 -32.695 1.00 88.06 496 SER A CA 1
ATOM 3867 C C . SER A 1 496 ? 17.769 -17.602 -33.391 1.00 88.06 496 SER A C 1
ATOM 3869 O O . SER A 1 496 ? 17.620 -17.625 -34.606 1.00 88.06 496 SER A O 1
ATOM 3871 N N . ASP A 1 497 ? 17.615 -18.699 -32.653 1.00 90.31 497 ASP A N 1
ATOM 3872 C CA . ASP A 1 497 ? 17.357 -20.028 -33.217 1.00 90.31 497 ASP A CA 1
ATOM 3873 C C . ASP A 1 497 ? 15.896 -20.218 -33.656 1.00 90.31 497 ASP A C 1
ATOM 3875 O O . ASP A 1 497 ? 15.558 -21.185 -34.347 1.00 90.31 497 ASP A O 1
ATOM 3879 N N . ARG A 1 498 ? 15.002 -19.278 -33.316 1.00 91.81 498 ARG A N 1
ATOM 3880 C CA . ARG A 1 498 ? 13.598 -19.329 -33.741 1.00 91.81 498 ARG A CA 1
ATOM 3881 C C . ARG A 1 498 ? 13.478 -19.269 -35.266 1.00 91.81 498 ARG A C 1
ATOM 3883 O O . ARG A 1 498 ? 14.210 -18.556 -35.949 1.00 91.81 498 ARG A O 1
ATOM 3890 N N . ARG A 1 499 ? 12.480 -19.984 -35.801 1.00 89.75 499 ARG A N 1
ATOM 3891 C CA . ARG A 1 499 ? 12.165 -20.006 -37.244 1.00 89.75 499 ARG A CA 1
ATOM 3892 C C . ARG A 1 499 ? 11.646 -18.666 -37.775 1.00 89.75 499 ARG A C 1
ATOM 3894 O O . ARG A 1 499 ? 11.761 -18.406 -38.966 1.00 89.75 499 ARG A O 1
ATOM 3901 N N . GLY A 1 500 ? 11.049 -17.846 -36.913 1.00 89.88 500 GLY A N 1
ATOM 3902 C CA . GLY A 1 500 ? 10.453 -16.567 -37.281 1.00 89.88 500 GLY A CA 1
ATOM 3903 C C . GLY A 1 500 ? 10.717 -15.501 -36.228 1.00 89.88 500 GLY A C 1
ATOM 3904 O O . GLY A 1 500 ? 10.860 -15.805 -35.041 1.00 89.88 500 GLY A O 1
ATOM 3905 N N . ALA A 1 501 ? 10.769 -14.249 -36.680 1.00 88.81 501 ALA A N 1
ATOM 3906 C CA . ALA A 1 501 ? 10.962 -13.106 -35.804 1.00 88.81 501 ALA A CA 1
ATOM 3907 C C . ALA A 1 501 ? 9.743 -12.911 -34.875 1.00 88.81 501 ALA A C 1
ATOM 3909 O O . ALA A 1 501 ? 8.605 -13.109 -35.311 1.00 88.81 501 ALA A O 1
ATOM 3910 N N . PRO A 1 502 ? 9.946 -12.517 -33.606 1.00 92.44 502 PRO A N 1
ATOM 3911 C CA . PRO A 1 502 ? 8.845 -12.236 -32.689 1.00 92.44 502 PRO A CA 1
ATOM 3912 C C . PRO A 1 502 ? 8.035 -11.006 -33.131 1.00 92.44 502 PRO A C 1
ATOM 3914 O O . PRO A 1 502 ? 8.537 -10.124 -33.827 1.00 92.44 502 PRO A O 1
ATOM 3917 N N . ALA A 1 503 ? 6.776 -10.934 -32.692 1.00 91.19 503 ALA A N 1
ATOM 3918 C CA . ALA A 1 503 ? 5.907 -9.783 -32.954 1.00 91.19 503 ALA A CA 1
ATOM 3919 C C . ALA A 1 503 ? 6.292 -8.543 -32.127 1.00 91.19 503 ALA A C 1
ATOM 3921 O O . ALA A 1 503 ? 6.085 -7.416 -32.575 1.00 91.19 503 ALA A O 1
ATOM 3922 N N . GLU A 1 504 ? 6.852 -8.748 -30.929 1.00 91.00 504 GLU A N 1
ATOM 3923 C CA . GLU A 1 504 ? 7.262 -7.656 -30.044 1.00 91.00 504 GLU A CA 1
ATOM 3924 C C . GLU A 1 504 ? 8.410 -6.846 -30.692 1.00 91.00 504 GLU A C 1
ATOM 3926 O O . GLU A 1 504 ? 9.423 -7.438 -31.086 1.00 91.00 504 GLU A O 1
ATOM 3931 N N . PRO A 1 505 ? 8.260 -5.515 -30.863 1.00 87.50 505 PRO A N 1
ATOM 3932 C CA . PRO A 1 505 ? 9.179 -4.707 -31.660 1.00 87.50 505 PRO A CA 1
ATOM 3933 C C . PRO A 1 505 ? 10.649 -4.758 -31.239 1.00 87.50 505 PRO A C 1
ATOM 3935 O O . PRO A 1 505 ? 11.504 -4.822 -32.124 1.00 87.50 505 PRO A O 1
ATOM 3938 N N . ILE A 1 506 ? 10.962 -4.717 -29.942 1.00 86.69 506 ILE A N 1
ATOM 3939 C CA . ILE A 1 506 ? 12.350 -4.702 -29.458 1.00 86.69 506 ILE A CA 1
ATOM 3940 C C . ILE A 1 506 ? 12.982 -6.078 -29.641 1.00 86.69 506 ILE A C 1
ATOM 3942 O O . ILE A 1 506 ? 14.049 -6.190 -30.240 1.00 86.69 506 ILE A O 1
ATOM 3946 N N . ALA A 1 507 ? 12.304 -7.142 -29.225 1.00 88.50 507 ALA A N 1
ATOM 3947 C CA . ALA A 1 507 ? 12.758 -8.510 -29.409 1.00 88.50 507 ALA A CA 1
ATOM 3948 C C . ALA A 1 507 ? 12.936 -8.861 -30.887 1.00 88.50 507 ALA A C 1
ATOM 3950 O O . ALA A 1 507 ? 13.811 -9.651 -31.228 1.00 88.50 507 ALA A O 1
ATOM 3951 N N . ARG A 1 508 ? 12.159 -8.256 -31.791 1.00 89.19 508 ARG A N 1
ATOM 3952 C CA . ARG A 1 508 ? 12.366 -8.399 -33.236 1.00 89.19 508 ARG A CA 1
ATOM 3953 C C . ARG A 1 508 ? 13.669 -7.749 -33.690 1.00 89.19 508 ARG A C 1
ATOM 3955 O O . ARG A 1 508 ? 14.390 -8.345 -34.486 1.00 89.19 508 ARG A O 1
ATOM 3962 N N . LYS A 1 509 ? 13.998 -6.558 -33.178 1.00 86.12 509 LYS A N 1
ATOM 3963 C CA . LYS A 1 509 ? 15.291 -5.907 -33.450 1.00 86.12 509 LYS A CA 1
ATOM 3964 C C . LYS A 1 509 ? 16.450 -6.754 -32.925 1.00 86.12 509 LYS A C 1
ATOM 3966 O O . LYS A 1 509 ? 17.365 -7.050 -33.687 1.00 86.12 509 LYS A O 1
ATOM 3971 N N . ILE A 1 510 ? 16.349 -7.226 -31.680 1.00 85.75 510 ILE A N 1
ATOM 3972 C CA . ILE A 1 510 ? 17.299 -8.160 -31.055 1.00 85.75 510 ILE A CA 1
ATOM 3973 C C . ILE A 1 510 ? 17.458 -9.420 -31.918 1.00 85.75 510 ILE A C 1
ATOM 3975 O O . ILE A 1 510 ? 18.578 -9.808 -32.224 1.00 85.75 510 ILE A O 1
ATOM 3979 N N . TYR A 1 511 ? 16.360 -10.028 -32.375 1.00 87.12 511 TYR A N 1
ATOM 3980 C CA . TYR A 1 511 ? 16.382 -11.206 -33.247 1.00 87.12 511 TYR A CA 1
ATOM 3981 C C . TYR A 1 511 ? 17.177 -10.963 -34.539 1.00 87.12 511 TYR A C 1
ATOM 3983 O O . TYR A 1 511 ? 18.025 -11.778 -34.901 1.00 87.12 511 TYR A O 1
ATOM 3991 N N . HIS A 1 512 ? 16.936 -9.843 -35.228 1.00 85.25 512 HIS A N 1
ATOM 3992 C CA . HIS A 1 512 ? 17.645 -9.520 -36.469 1.00 85.25 512 HIS A CA 1
ATOM 3993 C C . HIS A 1 512 ? 19.130 -9.229 -36.238 1.00 85.25 512 HIS A C 1
ATOM 3995 O O . HIS A 1 512 ? 19.962 -9.713 -37.004 1.00 85.25 512 HIS A O 1
ATOM 4001 N N . LEU A 1 513 ? 19.469 -8.505 -35.167 1.00 82.56 513 LEU A N 1
ATOM 4002 C CA . LEU A 1 513 ? 20.861 -8.271 -34.780 1.00 82.56 513 LEU A CA 1
ATOM 4003 C C . LEU A 1 513 ? 21.573 -9.590 -34.435 1.00 82.56 513 LEU A C 1
ATOM 4005 O O . LEU A 1 513 ? 22.715 -9.799 -34.843 1.00 82.56 513 LEU A O 1
ATOM 4009 N N . ALA A 1 514 ? 20.889 -10.506 -33.741 1.00 83.19 514 ALA A N 1
ATOM 4010 C CA . ALA A 1 514 ? 21.459 -11.785 -33.326 1.00 83.19 514 ALA A CA 1
ATOM 4011 C C . ALA A 1 514 ? 21.710 -12.710 -34.525 1.00 83.19 514 ALA A C 1
ATOM 4013 O O . ALA A 1 514 ? 22.782 -13.298 -34.653 1.00 83.19 514 ALA A O 1
ATOM 4014 N N . LYS A 1 515 ? 20.764 -12.768 -35.476 1.00 81.00 515 LYS A N 1
ATOM 4015 C CA . LYS A 1 515 ? 20.953 -13.456 -36.767 1.00 81.00 515 LYS A CA 1
ATOM 4016 C C . LYS A 1 515 ? 22.107 -12.873 -37.590 1.00 81.00 515 LYS A C 1
ATOM 4018 O O . LYS A 1 515 ? 22.727 -13.608 -38.350 1.00 81.00 515 LYS A O 1
ATOM 4023 N N . GLY A 1 516 ? 22.387 -11.579 -37.434 1.00 78.50 516 GLY A N 1
ATOM 4024 C CA . GLY A 1 516 ? 23.518 -10.889 -38.058 1.00 78.50 516 GLY A CA 1
ATOM 4025 C C . GLY A 1 516 ? 24.870 -11.118 -37.370 1.00 78.50 516 GLY A C 1
ATOM 4026 O O . GLY A 1 516 ? 25.865 -10.566 -37.827 1.00 78.50 516 GLY A O 1
ATOM 4027 N N . GLY A 1 517 ? 24.928 -11.906 -36.288 1.00 74.44 517 GLY A N 1
ATOM 4028 C CA . GLY A 1 517 ? 26.168 -12.236 -35.578 1.00 74.44 517 GLY A CA 1
ATOM 4029 C C . GLY A 1 517 ? 26.609 -11.212 -34.527 1.00 74.44 517 GLY A C 1
ATOM 4030 O O . GLY A 1 517 ? 27.696 -11.345 -33.969 1.00 74.44 517 GLY A O 1
ATOM 4031 N N . VAL A 1 518 ? 25.777 -10.217 -34.195 1.00 69.44 518 VAL A N 1
ATOM 4032 C CA . VAL A 1 518 ? 26.133 -9.121 -33.270 1.00 69.44 518 VAL A CA 1
ATOM 4033 C C . VAL A 1 518 ? 25.778 -9.455 -31.806 1.00 69.44 518 VAL A C 1
ATOM 4035 O O . VAL A 1 518 ? 25.342 -8.605 -31.033 1.00 69.44 518 VAL A O 1
ATOM 4038 N N . ASN A 1 519 ? 25.949 -10.717 -31.399 1.00 65.44 519 ASN A N 1
ATOM 4039 C CA . ASN A 1 519 ? 25.449 -11.238 -30.116 1.00 65.44 519 ASN A CA 1
ATOM 4040 C C . ASN A 1 519 ? 26.056 -10.560 -28.876 1.00 65.44 519 ASN A C 1
ATOM 4042 O O . ASN A 1 519 ? 25.370 -10.432 -27.865 1.00 65.44 519 ASN A O 1
ATOM 4046 N N . MET A 1 520 ? 27.309 -10.100 -28.947 1.00 60.53 520 MET A N 1
ATOM 4047 C CA . MET A 1 520 ? 27.978 -9.421 -27.827 1.00 60.53 520 MET A CA 1
ATOM 4048 C C . MET A 1 520 ? 27.359 -8.053 -27.517 1.00 60.53 520 MET A C 1
ATOM 4050 O O . MET A 1 520 ? 27.013 -7.800 -26.368 1.00 60.53 520 MET A O 1
ATOM 4054 N N . VAL A 1 521 ? 27.103 -7.227 -28.537 1.00 62.88 521 VAL A N 1
ATOM 4055 C CA . VAL A 1 521 ? 26.465 -5.904 -28.376 1.00 62.88 521 VAL A CA 1
ATOM 4056 C C . VAL A 1 521 ? 25.033 -6.043 -27.840 1.00 62.88 521 VAL A C 1
ATOM 4058 O O . VAL A 1 521 ? 24.557 -5.223 -27.058 1.00 62.88 521 VAL A O 1
ATOM 4061 N N . ILE A 1 522 ? 24.335 -7.115 -28.227 1.00 61.81 522 ILE A N 1
ATOM 4062 C CA . ILE A 1 522 ? 22.979 -7.414 -27.751 1.00 61.81 522 ILE A CA 1
ATOM 4063 C C . ILE A 1 522 ? 22.997 -7.894 -26.299 1.00 61.81 522 ILE A C 1
ATOM 4065 O O . ILE A 1 522 ? 22.143 -7.476 -25.518 1.00 61.81 522 ILE A O 1
ATOM 4069 N N . ALA A 1 523 ? 23.943 -8.768 -25.939 1.00 62.25 523 ALA A N 1
ATOM 4070 C CA . ALA A 1 523 ? 24.099 -9.255 -24.574 1.00 62.25 523 ALA A CA 1
ATOM 4071 C C . ALA A 1 523 ? 24.435 -8.104 -23.624 1.00 62.25 523 ALA A C 1
ATOM 4073 O O . ALA A 1 523 ? 23.771 -7.959 -22.603 1.00 62.25 523 ALA A O 1
ATOM 4074 N N . GLU A 1 524 ? 25.359 -7.226 -24.020 1.00 67.25 524 GLU A N 1
ATOM 4075 C CA . GLU A 1 524 ? 25.674 -6.002 -23.284 1.00 67.25 524 GLU A CA 1
ATOM 4076 C C . GLU A 1 524 ? 24.453 -5.090 -23.159 1.00 67.25 524 GLU A C 1
ATOM 4078 O O . GLU A 1 524 ? 24.185 -4.607 -22.065 1.00 67.25 524 GLU A O 1
ATOM 4083 N N . GLY A 1 525 ? 23.667 -4.914 -24.230 1.00 62.31 525 GLY A N 1
ATOM 4084 C CA . GLY A 1 525 ? 22.410 -4.160 -24.210 1.00 62.31 525 GLY A CA 1
ATOM 4085 C C . GLY A 1 525 ? 21.337 -4.762 -23.293 1.00 62.31 525 GLY A C 1
ATOM 4086 O O . GLY A 1 525 ? 20.639 -4.028 -22.605 1.00 62.31 525 GLY A O 1
ATOM 4087 N N . CYS A 1 526 ? 21.207 -6.088 -23.231 1.00 62.31 526 CYS A N 1
ATOM 4088 C CA . CYS A 1 526 ? 20.245 -6.770 -22.357 1.00 62.31 526 CYS A CA 1
ATOM 4089 C C . CYS A 1 526 ? 20.698 -6.781 -20.886 1.00 62.31 526 CYS A C 1
ATOM 4091 O O . CYS A 1 526 ? 19.876 -6.585 -19.990 1.00 62.31 526 CYS A O 1
ATOM 4093 N N . ASP A 1 527 ? 21.999 -6.929 -20.624 1.00 64.69 527 ASP A N 1
ATOM 4094 C CA . ASP A 1 527 ? 22.581 -6.701 -19.295 1.00 64.69 527 ASP A CA 1
ATOM 4095 C C . ASP A 1 527 ? 22.370 -5.244 -18.846 1.00 64.69 527 ASP A C 1
ATOM 4097 O O . ASP A 1 527 ? 22.151 -4.977 -17.664 1.00 64.69 527 ASP A O 1
ATOM 4101 N N . PHE A 1 528 ? 22.310 -4.316 -19.804 1.00 62.91 528 PHE A N 1
ATOM 4102 C CA . PHE A 1 528 ? 21.991 -2.902 -19.612 1.00 62.91 528 PHE A CA 1
ATOM 4103 C C . PHE A 1 528 ? 20.536 -2.593 -19.258 1.00 62.91 528 PHE A C 1
ATOM 4105 O O . PHE A 1 528 ? 20.240 -1.506 -18.765 1.00 62.91 528 PHE A O 1
ATOM 4112 N N . VAL A 1 529 ? 19.619 -3.527 -19.514 1.00 58.84 529 VAL A N 1
ATOM 4113 C CA . VAL A 1 529 ? 18.200 -3.412 -19.145 1.00 58.84 529 VAL A CA 1
ATOM 4114 C C . VAL A 1 529 ? 17.970 -3.864 -17.698 1.00 58.84 529 VAL A C 1
ATOM 4116 O O . VAL A 1 529 ? 16.965 -3.509 -17.090 1.00 58.84 529 VAL A O 1
ATOM 4119 N N . ARG A 1 530 ? 18.914 -4.595 -17.091 1.00 62.53 530 ARG A N 1
ATOM 4120 C CA . ARG A 1 530 ? 18.821 -5.049 -15.691 1.00 62.53 530 ARG A CA 1
ATOM 4121 C C . ARG A 1 530 ? 18.622 -3.916 -14.666 1.00 62.53 530 ARG A C 1
ATOM 4123 O O . ARG A 1 530 ? 17.866 -4.130 -13.722 1.00 62.53 530 ARG A O 1
ATOM 4130 N N . PRO A 1 531 ? 19.233 -2.723 -14.808 1.00 55.75 531 PRO A N 1
ATOM 4131 C CA . PRO A 1 531 ? 18.989 -1.587 -13.923 1.00 55.75 531 PRO A CA 1
ATOM 4132 C C . PRO A 1 531 ? 17.673 -0.847 -14.202 1.00 55.75 531 PRO A C 1
ATOM 4134 O O . PRO A 1 531 ? 17.399 0.116 -13.497 1.00 55.75 531 PRO A O 1
ATOM 4137 N N . VAL A 1 532 ? 16.888 -1.226 -15.222 1.00 59.34 532 VAL A N 1
ATOM 4138 C CA . VAL A 1 532 ? 15.646 -0.517 -15.559 1.00 59.34 532 VAL A CA 1
ATOM 4139 C C . VAL A 1 532 ? 14.659 -0.634 -14.409 1.00 59.34 532 VAL A C 1
ATOM 4141 O O . VAL A 1 532 ? 14.264 -1.730 -14.000 1.00 59.34 532 VAL A O 1
ATOM 4144 N N . PHE A 1 533 ? 14.237 0.523 -13.917 1.00 58.97 533 PHE A N 1
ATOM 4145 C CA . PHE A 1 533 ? 13.204 0.616 -12.906 1.00 58.97 533 PHE A CA 1
ATOM 4146 C C . PHE A 1 533 ? 11.858 0.620 -13.617 1.00 58.97 533 PHE A C 1
ATOM 4148 O O . PHE A 1 533 ? 11.638 1.432 -14.509 1.00 58.97 533 PHE A O 1
ATOM 4155 N N . LEU A 1 534 ? 10.953 -0.272 -13.227 1.00 59.25 534 LEU A N 1
ATOM 4156 C CA . LEU A 1 534 ? 9.589 -0.319 -13.765 1.00 59.25 534 LEU A CA 1
ATOM 4157 C C . LEU A 1 534 ? 8.617 0.500 -12.889 1.00 59.25 534 LEU A C 1
ATOM 4159 O O . LEU A 1 534 ? 7.419 0.219 -12.839 1.00 59.25 534 LEU A O 1
ATOM 4163 N N . ASP A 1 535 ? 9.149 1.513 -12.199 1.00 54.62 535 ASP A N 1
ATOM 4164 C CA . ASP A 1 535 ? 8.412 2.437 -11.337 1.00 54.62 535 ASP A CA 1
ATOM 4165 C C . ASP A 1 535 ? 8.735 3.902 -11.688 1.00 54.62 535 ASP A C 1
ATOM 4167 O O . ASP A 1 535 ? 9.801 4.215 -12.225 1.00 54.62 535 ASP A O 1
ATOM 4171 N N . GLU A 1 536 ? 7.777 4.796 -11.442 1.00 48.28 536 GLU A N 1
ATOM 4172 C CA . GLU A 1 536 ? 7.865 6.224 -11.767 1.00 48.28 536 GLU A CA 1
ATOM 4173 C C . GLU A 1 536 ? 8.765 7.004 -10.817 1.00 48.28 536 GLU A C 1
ATOM 4175 O O . GLU A 1 536 ? 9.309 8.034 -11.223 1.00 48.28 536 GLU A O 1
ATOM 4180 N N . LEU A 1 537 ? 8.913 6.527 -9.580 1.00 47.12 537 LEU A N 1
ATOM 4181 C CA . LEU A 1 537 ? 9.670 7.177 -8.521 1.00 47.12 537 LEU A CA 1
ATOM 4182 C C . LEU A 1 537 ? 10.917 6.350 -8.204 1.00 47.12 537 LEU A C 1
ATOM 4184 O O . LEU A 1 537 ? 10.843 5.164 -7.899 1.00 47.12 537 LEU A O 1
ATOM 4188 N N . LEU A 1 538 ? 12.075 7.002 -8.298 1.00 46.62 538 LEU A N 1
ATOM 4189 C CA . LEU A 1 538 ? 13.334 6.462 -7.800 1.00 46.62 538 LEU A CA 1
ATOM 4190 C C . LEU A 1 538 ? 13.456 6.986 -6.371 1.00 46.62 538 LEU A C 1
ATOM 4192 O O . LEU A 1 538 ? 13.705 8.178 -6.189 1.00 46.62 538 LEU A O 1
ATOM 4196 N N . TYR A 1 539 ? 13.154 6.138 -5.389 1.00 34.38 539 TYR A N 1
ATOM 4197 C CA . TYR A 1 539 ? 13.221 6.488 -3.968 1.00 34.38 539 TYR A CA 1
ATOM 4198 C C . TYR A 1 539 ? 14.647 6.429 -3.421 1.00 34.38 539 TYR A C 1
ATOM 4200 O O . TYR A 1 539 ? 15.391 5.490 -3.793 1.00 34.38 539 TYR A O 1
#

Mean predicted aligned error: 9.61 Å

Foldseek 3Di:
DDPVVVVVVVVVVVLVVLCVVVVPPPDDDDPVNVVVVVVSVVVVQVVLVVLVVCVVVADDPQKAKEKEKFKDWDWDWDWDWDWDDDPPDIDIDIDIDIWIWIWIKIKMWIAHPVRDIDIGMHIDDTHTPPPDPDLVVVLVVVVPTPPLLDAAQDQNYAYEYEYEYAPVRFVSSLVSSVVVRVVRNDDPPPDDDPVVVVRSVLRYHYYYAYALLNLLLVLLVQLCCVPDVDPLLLVLLQLQLVLLVVCLVLLLVLVLVLCVVAEDEDAPVGADALVLQLLLLVLLVHDNVLSNLCSVQSFWDDPLHTYGHNVLVPDPCSSVSLSVSLSSLQPAFRDDPVGNLSLLNNLSSVLSCVGNCVVSSQVVCVVVVNDDPSSVVSNVSCPLSSNLCSLQSNSLSQLSNQLSVVCLVPQLCLACLVVSLVSLVVSLVSLVPNDLVSLCSSCSSHPDHSVRSSVSNNSSSVSSSVSSCVRPSVVSCDPPNVCLYDPNLVSLVVLLPDPDADPPVSSSSSNVCVVVVVSVSSSSVSPVSSNPGNHSDDD

pLDDT: mean 83.53, std 14.26, range [34.38, 98.31]

Solvent-accessible surface area (backbone atoms only — not comparable to full-atom values): 29056 Å² total; per-residue (Å²): 137,57,74,65,61,56,51,50,54,52,51,52,54,49,50,52,52,49,50,60,57,70,65,38,91,83,67,81,69,54,76,66,52,45,54,51,51,49,54,52,50,54,53,49,51,52,53,30,43,51,50,33,51,49,66,74,68,45,91,71,82,77,54,43,37,37,40,37,40,24,52,48,82,48,75,42,83,39,82,46,75,48,76,48,75,60,87,95,46,74,49,75,48,74,49,79,46,76,49,45,24,41,41,43,40,33,40,36,38,34,62,45,100,85,74,42,85,44,78,25,47,42,68,56,76,65,43,70,48,86,83,56,95,42,67,69,56,55,47,56,56,53,71,68,38,81,75,73,75,72,70,43,78,59,83,83,32,42,35,35,42,35,36,20,21,49,74,92,55,26,71,63,47,48,54,55,50,53,50,52,49,53,61,56,41,54,72,86,61,90,81,71,56,82,78,64,64,58,63,52,58,52,29,57,37,80,48,75,46,56,19,44,62,57,46,26,32,44,17,53,52,60,32,37,42,88,80,58,76,41,71,68,54,54,51,23,42,39,42,15,50,53,24,53,60,71,39,46,70,66,48,61,72,45,40,66,70,46,46,76,73,31,55,42,76,30,52,80,92,77,42,73,56,44,70,49,39,27,53,39,32,44,61,31,72,38,57,67,71,60,15,44,57,44,12,75,40,38,62,38,41,54,97,88,28,39,30,27,37,49,78,50,74,76,44,97,54,38,69,59,55,53,50,52,51,51,58,62,48,57,55,59,52,69,58,38,94,92,44,47,70,33,36,17,60,20,18,14,17,48,45,45,23,57,48,64,33,49,60,59,50,52,50,50,32,42,76,68,69,73,48,54,67,71,44,52,57,22,40,64,39,54,38,76,69,38,47,48,48,25,66,35,44,16,56,29,28,50,35,37,42,54,52,38,57,49,39,72,74,54,36,29,43,52,76,39,43,66,58,55,49,50,50,44,52,47,44,48,47,51,65,72,67,52,55,70,65,34,36,43,62,64,20,74,82,44,102,48,52,31,66,58,50,49,50,54,23,53,51,23,37,49,43,22,51,53,42,42,42,60,71,42,48,47,53,33,60,27,81,55,42,43,41,42,41,85,61,33,61,59,39,47,50,57,53,38,70,47,94,64,77,57,85,50,70,58,42,26,29,51,29,54,42,36,68,70,69,45,48,65,65,50,37,52,39,31,60,57,51,53,78,47,54,45,35,54,70,89,124

Nearest PDB structures (foldseek):
  3j9c-assembly1_A  TM=4.752E-01  e=5.683E+00  Bacillus anthracis
  5fmw-assembly1_A  TM=4.497E-01  e=9.828E+00  Homo sapiens
  8b0h-assembly1_E  TM=1.833E-01  e=8.661E+00  Homo sapiens
  8b0g-assembly1_B  TM=1.932E-01  e=9.422E+00  Homo sapiens

Secondary structure (DSSP, 8-state):
--HHHHHHHHHHHHHHHHHHHHT-TTPPPPHHHHHHHHHHHHHHHHHHHHHHHHHHHS--TT--EEEEEEEEEEEEEEEEEEEEEETTEEEEEEEEEEEEEEEEEEEEEEE-TTS-EEEEEEEPPPEE-TT---HHHHHHHHHTSTTTT---PPTT--EEEEEEE-HHHHHHHHHHHHHHHHHHH----TT--TTTHHHHTTTEEEEEEE-HHHHHHHHHHHHHHHHH--HHHHHHHHHHHHHHHHTHHHHHHHHHHHHHHHEEEE-TTTSPPHHHHHHHHHHTT--HHHHHHHHHTT-EEETTEEEEEGGGGGSTTHHHHHHHHHHHHT--PPP-TT-GGGHHHHHHHHHHHHHTTHHHHHHHHHHTT-S-HHHHHHHTT--HHHHHHHHHHHHHTHHHHHHHHHHHH---HHHHHHHHHHHHHHHHHHHHTS-HHHHHHHHTTSSS-HHHHHHHHHHHHHHHHHHHIIIIIHHHHSTTGGGGSS-HHHHHHHHHTSSS--SSHHHHHHHHHHHTT-HHHHHHHHHTTTT---SS---